Protein 4QN9 (pdb70)

Secondary structure (DSSP, 8-state):
--------SSSS----STT----------HHHHHHHS-BPPPHHHH--S--S-SSS--EEEE-STT-EEEEETTEEEEES---SSB-SS-SSSSPBPSS--SS-TTS---BEEEE----STTTS-HHHHHHHHHHS-TTSEEEEETT-HHHHHHTT--SEEEE-TT-EEEETTEEEEEEEEE--S----SSSS-TTSS---EEEEE-SS-EEEE--S----TTHHHHHHHS--BSEEEEE--S--SHHHHTTT---HHHHHHHHHHTTBS-EEEESSSSS--SSS-TTHHHHHHHHHHHHHT--TTTEE-PPBT-EEE---/--------SSSS----STT----------HHHHHHHS-BPPPHHHH--S--S-SSS--EEEE-STT-EEEEETTEEEEES---SSB-SS-SSSSPBPSS--SS-TTS---BEEEE----STTTS-HHHHHHHHHHS-TTSEEEEETT-HHHHHHTT--SEEEE-TT-EEEETTEEEEEEEEE--B----SSSS-TTSS---EEEEE-SS-EEEE--S-B--TTHHHHHHHS--BSEEEEE--S--SHHHHTTT---HHHHHHHHHHTTBS-EEEESSSSS--SSS-TTHHHHHHHHHHHHTT--TTTEE-PPBT-EEE----

Sequence (643 aa):
SKKGKDGRFVNPWPTWKNPSIPNSSVPSSKEELDKELPVLKPYFITNPEEAGVREAGLRVTWLGHATVMVEMDELIFLTDPIFSSRASPSQYMGPKRFRRSPCTISEELLPPPPIIDDAAVLISHNHYDHLDYNSVIALNERFGNELRWFVPLGLLDWMQKCGCENVIELDWWEENCVPGHDKVTFVFTPSQHWCKRTLMDDNKVLWGSWSVLGPWNRFFFAGDTGYCPAFEEIGKRFGPFDLAAIPIGAYEPRWFMKYQHVDPEEAVRIHTDVQTKKSMAIHWGTFALANEHYLEPPVKLNEALERYGLNAEDFFVLKHGESRYLNNSKKGKDGRFVNPWPTWKNPSIPNSSVPSSKEELDKELPVLKPYFITNPEEAGVREAGLRVTWLGHATVMVEMDELIFLTDPIFSSRASPSQYMGPKRFRRSPCTISEELLPPPPIIDDAAVLISHNHYDHLDYNSVIALNERFGNELRWFVPLGLLDWMQKCGCENVIELDWWEENCVPGHDKVTFVFTPSQHWCKRTLMDDNKVLWGSWSVLGPWNRFFFAGDTGYCPAFEEIGKRFGPFDLAAIPIGAYEPRWFMKYQHVDPEEAVRIHTDVQTKKSMAIHWGTFALANEHYLEPPVKLNEALERYGLNAEDFFVLKHGESRYLNND

Radius of gyration: 27.71 Å; Cα contacts (8 Å, |Δi|>4): 1624; chains: 2; bounding box: 74×64×74 Å

Structure (mmCIF, N/CA/C/O backbone):
data_4QN9
#
_entry.id   4QN9
#
_cell.length_a   95.099
_cell.length_b   95.099
_cell.length_c   444.170
_cell.angle_alpha   90.00
_cell.angle_beta   90.00
_cell.angle_gamma   120.00
#
_symmetry.space_group_name_H-M   'P 65 2 2'
#
loop_
_entity.id
_entity.type
_entity.pdbx_description
1 polymer 'N-acyl-phosphatidylethanolamine-hydrolyzing phospholipase D'
2 non-polymer 'ZINC ION'
3 non-polymer 1,2-Distearoyl-sn-glycerophosphoethanolamine
4 non-polymer '(3ALPHA,5BETA,12ALPHA)-3,12-DIHYDROXYCHOLAN-24-OIC ACID'
5 non-polymer 'SULFATE ION'
6 water water
#
loop_
_atom_site.group_PDB
_atom_site.id
_atom_site.type_symbol
_atom_site.label_atom_id
_atom_site.label_alt_id
_atom_site.label_comp_id
_atom_site.label_asym_id
_atom_site.label_entity_id
_atom_site.label_seq_id
_atom_site.pdbx_PDB_ins_code
_atom_site.Cartn_x
_atom_site.Cartn_y
_atom_site.Cartn_z
_atom_site.occupancy
_atom_site.B_iso_or_equiv
_atom_site.auth_seq_id
_atom_site.auth_comp_id
_atom_site.auth_asym_id
_atom_site.auth_atom_id
_atom_site.pdbx_PDB_model_num
ATOM 1 N N . SER A 1 57 ? 35.267 38.980 215.294 1.00 146.94 57 SER A N 1
ATOM 2 C CA . SER A 1 57 ? 34.724 37.624 215.641 1.00 145.17 57 SER A CA 1
ATOM 3 C C . SER A 1 57 ? 34.254 36.822 214.401 1.00 140.67 57 SER A C 1
ATOM 4 O O . SER A 1 57 ? 33.576 37.346 213.511 1.00 136.94 57 SER A O 1
ATOM 7 N N . LYS A 1 58 ? 34.605 35.541 214.368 1.00 137.30 58 LYS A N 1
ATOM 8 C CA . LYS A 1 58 ? 34.385 34.711 213.197 1.00 133.07 58 LYS A CA 1
ATOM 9 C C . LYS A 1 58 ? 32.931 34.226 213.160 1.00 127.85 58 LYS A C 1
ATOM 10 O O . LYS A 1 58 ? 32.144 34.552 214.057 1.00 125.21 58 LYS A O 1
ATOM 16 N N . LYS A 1 59 ? 32.572 33.481 212.110 1.00 122.90 59 LYS A N 1
ATOM 17 C CA . LYS A 1 59 ? 31.214 32.955 211.948 1.00 118.24 59 LYS A CA 1
ATOM 18 C C . LYS A 1 59 ? 31.218 31.516 211.456 1.00 114.90 59 LYS A C 1
ATOM 19 O O . LYS A 1 59 ? 32.201 31.062 210.879 1.00 116.63 59 LYS A O 1
ATOM 25 N N . GLY A 1 60 ? 30.122 30.798 211.702 1.00 110.27 60 GLY A N 1
ATOM 26 C CA . GLY A 1 60 ? 29.870 29.544 211.022 1.00 110.03 60 GLY A CA 1
ATOM 27 C C . GLY A 1 60 ? 30.059 29.855 209.541 1.00 114.00 60 GLY A C 1
ATOM 28 O O . GLY A 1 60 ? 29.295 30.620 208.942 1.00 107.14 60 GLY A O 1
ATOM 29 N N . LYS A 1 61 ? 31.133 29.318 208.975 1.00 119.98 61 LYS A N 1
ATOM 30 C CA . LYS A 1 61 ? 31.472 29.523 207.583 1.00 123.17 61 LYS A CA 1
ATOM 31 C C . LYS A 1 61 ? 31.579 28.131 206.984 1.00 131.36 61 LYS A C 1
ATOM 32 O O . LYS A 1 61 ? 32.618 27.483 207.149 1.00 138.93 61 LYS A O 1
ATOM 38 N N . ASP A 1 62 ? 30.528 27.677 206.294 1.00 129.11 62 ASP A N 1
ATOM 39 C CA . ASP A 1 62 ? 30.357 26.241 206.028 1.00 135.84 62 ASP A CA 1
ATOM 40 C C . ASP A 1 62 ? 30.276 25.880 204.554 1.00 130.20 62 ASP A C 1
ATOM 41 O O . ASP A 1 62 ? 29.744 26.663 203.745 1.00 120.00 62 ASP A O 1
ATOM 46 N N . GLY A 1 63 ? 30.737 24.672 204.197 1.00 131.22 63 GLY A N 1
ATOM 47 C CA . GLY A 1 63 ? 31.032 23.532 205.112 1.00 125.41 63 GLY A CA 1
ATOM 48 C C . GLY A 1 63 ? 30.518 22.230 204.466 1.00 126.28 63 GLY A C 1
ATOM 49 O O . GLY A 1 63 ? 29.350 22.167 204.074 1.00 120.70 63 GLY A O 1
ATOM 50 N N . ARG A 1 64 ? 31.359 21.198 204.339 1.00 125.43 64 ARG A N 1
ATOM 51 C CA . ARG A 1 64 ? 31.001 19.949 203.609 1.00 124.01 64 ARG A CA 1
ATOM 52 C C . ARG A 1 64 ? 31.469 18.642 204.280 1.00 130.66 64 ARG A C 1
ATOM 53 O O . ARG A 1 64 ? 32.430 18.666 205.045 1.00 139.62 64 ARG A O 1
ATOM 61 N N . PHE A 1 65 ? 30.829 17.505 203.964 1.00 131.85 65 PHE A N 1
ATOM 62 C CA . PHE A 1 65 ? 31.258 16.164 204.484 1.00 140.78 65 PHE A CA 1
ATOM 63 C C . PHE A 1 65 ? 32.370 15.497 203.644 1.00 138.12 65 PHE A C 1
ATOM 64 O O . PHE A 1 65 ? 33.168 14.701 204.139 1.00 138.74 65 PHE A O 1
ATOM 72 N N . VAL A 1 66 ? 32.427 15.898 202.387 1.00 132.99 66 VAL A N 1
ATOM 73 C CA . VAL A 1 66 ? 33.050 15.190 201.274 1.00 134.41 66 VAL A CA 1
ATOM 74 C C . VAL A 1 66 ? 31.853 14.788 200.428 1.00 126.75 66 VAL A C 1
ATOM 75 O O . VAL A 1 66 ? 31.502 13.621 200.371 1.00 125.41 66 VAL A O 1
ATOM 79 N N . ASN A 1 67 ? 31.219 15.774 199.807 1.00 119.19 67 ASN A N 1
ATOM 80 C CA . ASN A 1 67 ? 30.021 15.578 199.008 1.00 117.86 67 ASN A CA 1
ATOM 81 C C . ASN A 1 67 ? 29.011 16.712 199.393 1.00 114.11 67 ASN A C 1
ATOM 82 O O . ASN A 1 67 ? 29.384 17.886 199.308 1.00 110.26 67 ASN A O 1
ATOM 87 N N . PRO A 1 68 ? 27.745 16.390 199.763 1.00 111.45 68 PRO A N 1
ATOM 88 C CA . PRO A 1 68 ? 26.890 17.361 200.409 1.00 107.30 68 PRO A CA 1
ATOM 89 C C . PRO A 1 68 ? 27.438 18.278 201.495 1.00 107.74 68 PRO A C 1
ATOM 90 O O . PRO A 1 68 ? 28.457 17.995 202.124 1.00 110.81 68 PRO A O 1
ATOM 94 N N . TRP A 1 69 ? 26.690 19.355 201.715 1.00 101.63 69 TRP A N 1
ATOM 95 C CA . TRP A 1 69 ? 26.944 20.293 202.788 1.00 101.69 69 TRP A CA 1
ATOM 96 C C . TRP A 1 69 ? 26.236 19.727 204.000 1.00 96.84 69 TRP A C 1
ATOM 97 O O . TRP A 1 69 ? 25.222 19.065 203.832 1.00 90.21 69 TRP A O 1
ATOM 108 N N . PRO A 1 70 ? 26.781 19.946 205.219 1.00 99.57 70 PRO A N 1
ATOM 109 C CA . PRO A 1 70 ? 25.976 19.794 206.407 1.00 96.01 70 PRO A CA 1
ATOM 110 C C . PRO A 1 70 ? 25.904 21.130 207.137 1.00 93.43 70 PRO A C 1
ATOM 111 O O . PRO A 1 70 ? 26.570 22.107 206.771 1.00 95.20 70 PRO A O 1
ATOM 115 N N . THR A 1 71 ? 25.089 21.157 208.167 1.00 90.16 71 THR A N 1
ATOM 116 C CA . THR A 1 71 ? 24.871 22.357 208.932 1.00 90.57 71 THR A CA 1
ATOM 117 C C . THR A 1 71 ? 26.133 22.737 209.853 1.00 99.28 71 THR A C 1
ATOM 118 O O . THR A 1 71 ? 26.575 23.901 209.912 1.00 99.14 71 THR A O 1
ATOM 122 N N . TRP A 1 72 ? 26.728 21.771 210.541 1.00 103.86 72 TRP A N 1
ATOM 123 C CA . TRP A 1 72 ? 27.914 22.015 211.434 1.00 116.74 72 TRP A CA 1
ATOM 124 C C . TRP A 1 72 ? 27.678 22.720 212.771 1.00 111.11 72 TRP A C 1
ATOM 125 O O . TRP A 1 72 ? 28.359 22.418 213.739 1.00 114.32 72 TRP A O 1
ATOM 136 N N . LYS A 1 73 ? 26.748 23.655 212.846 1.00 109.16 73 LYS A N 1
ATOM 137 C CA . LYS A 1 73 ? 26.292 24.112 214.157 1.00 105.48 73 LYS A CA 1
ATOM 138 C C . LYS A 1 73 ? 25.741 22.861 214.901 1.00 105.79 73 LYS A C 1
ATOM 139 O O . LYS A 1 73 ? 25.095 21.991 214.308 1.00 103.06 73 LYS A O 1
ATOM 145 N N . ASN A 1 74 ? 26.016 22.762 216.193 1.00 109.35 74 ASN A N 1
ATOM 146 C CA . ASN A 1 74 ? 25.576 21.596 216.989 1.00 111.48 74 ASN A CA 1
ATOM 147 C C . ASN A 1 74 ? 24.087 21.522 217.409 1.00 111.25 74 ASN A C 1
ATOM 148 O O . ASN A 1 74 ? 23.686 20.510 217.990 1.00 112.51 74 ASN A O 1
ATOM 153 N N . PRO A 1 75 ? 23.265 22.573 217.143 1.00 111.53 75 PRO A N 1
ATOM 154 C CA . PRO A 1 75 ? 21.827 22.299 217.317 1.00 107.92 75 PRO A CA 1
ATOM 155 C C . PRO A 1 75 ? 21.212 21.377 216.269 1.00 104.78 75 PRO A C 1
ATOM 156 O O . PRO A 1 75 ? 20.002 21.165 216.331 1.00 96.42 75 PRO A O 1
ATOM 160 N N . SER A 1 76 ? 22.024 20.847 215.336 1.00 105.87 76 SER A N 1
ATOM 161 C CA . SER A 1 76 ? 21.554 19.907 214.306 1.00 105.47 76 SER A CA 1
ATOM 162 C C . SER A 1 76 ? 21.899 18.482 214.679 1.00 107.98 76 SER A C 1
ATOM 163 O O . SER A 1 76 ? 23.026 18.196 215.038 1.00 109.10 76 SER A O 1
ATOM 166 N N . ILE A 1 77 ? 20.907 17.603 214.581 1.00 112.06 77 ILE A N 1
ATOM 167 C CA . ILE A 1 77 ? 21.096 16.154 214.605 1.00 121.24 77 ILE A CA 1
ATOM 168 C C . ILE A 1 77 ? 20.359 15.665 213.320 1.00 125.87 77 ILE A C 1
ATOM 169 O O . ILE A 1 77 ? 19.478 16.386 212.822 1.00 112.63 77 ILE A O 1
ATOM 174 N N . PRO A 1 78 ? 20.737 14.486 212.735 1.00 129.86 78 PRO A N 1
ATOM 175 C CA . PRO A 1 78 ? 20.010 14.065 211.497 1.00 127.57 78 PRO A CA 1
ATOM 176 C C . PRO A 1 78 ? 18.713 13.238 211.707 1.00 126.79 78 PRO A C 1
ATOM 177 O O . PRO A 1 78 ? 18.305 12.516 210.797 1.00 126.17 78 PRO A O 1
ATOM 181 N N . ASN A 1 79 ? 18.069 13.377 212.876 1.00 127.05 79 ASN A N 1
ATOM 182 C CA . ASN A 1 79 ? 16.871 12.602 213.261 1.00 127.04 79 ASN A CA 1
ATOM 183 C C . ASN A 1 79 ? 15.716 12.871 212.315 1.00 123.66 79 ASN A C 1
ATOM 184 O O . ASN A 1 79 ? 15.454 12.071 211.424 1.00 123.47 79 ASN A O 1
ATOM 189 N N . SER A 1 91 ? -3.501 17.041 211.050 1.00 113.40 91 SER A N 1
ATOM 190 C CA . SER A 1 91 ? -4.107 17.711 212.205 1.00 115.06 91 SER A CA 1
ATOM 191 C C . SER A 1 91 ? -4.165 19.256 212.064 1.00 113.40 91 SER A C 1
ATOM 192 O O . SER A 1 91 ? -4.569 19.953 213.013 1.00 112.04 91 SER A O 1
ATOM 195 N N . SER A 1 92 ? -3.759 19.762 210.885 1.00 109.78 92 SER A N 1
ATOM 196 C CA . SER A 1 92 ? -3.818 21.196 210.526 1.00 107.05 92 SER A CA 1
ATOM 197 C C . SER A 1 92 ? -5.235 21.683 210.180 1.00 110.28 92 SER A C 1
ATOM 198 O O . SER A 1 92 ? -5.576 22.844 210.405 1.00 105.61 92 SER A O 1
ATOM 201 N N . VAL A 1 93 ? -6.016 20.784 209.584 1.00 111.08 93 VAL A N 1
ATOM 202 C CA . VAL A 1 93 ? -7.479 20.888 209.426 1.00 112.89 93 VAL A CA 1
ATOM 203 C C . VAL A 1 93 ? -8.099 22.253 209.009 1.00 111.10 93 VAL A C 1
ATOM 204 O O . VAL A 1 93 ? -8.665 22.949 209.857 1.00 103.47 93 VAL A O 1
ATOM 208 N N . PRO A 1 94 ? -8.005 22.625 207.694 1.00 107.62 94 PRO A N 1
ATOM 209 C CA . PRO A 1 94 ? -8.857 23.680 207.124 1.00 104.19 94 PRO A CA 1
ATOM 210 C C . PRO A 1 94 ? -10.076 23.076 206.436 1.00 111.73 94 PRO A C 1
ATOM 211 O O . PRO A 1 94 ? -10.035 21.897 206.083 1.00 112.79 94 PRO A O 1
ATOM 215 N N . SER A 1 95 ? -11.143 23.852 206.250 1.00 114.33 95 SER A N 1
ATOM 216 C CA . SER A 1 95 ? -12.168 23.530 205.225 1.00 115.49 95 SER A CA 1
ATOM 217 C C . SER A 1 95 ? -13.280 24.576 205.161 1.00 117.57 95 SER A C 1
ATOM 218 O O . SER A 1 95 ? -13.355 25.447 206.034 1.00 118.45 95 SER A O 1
ATOM 221 N N . SER A 1 96 ? -14.148 24.466 204.143 1.00 117.83 96 SER A N 1
ATOM 222 C CA . SER A 1 96 ? -15.241 25.444 203.878 1.00 110.03 96 SER A CA 1
ATOM 223 C C . SER A 1 96 ? -14.737 26.804 203.366 1.00 101.99 96 SER A C 1
ATOM 224 O O . SER A 1 96 ? -13.987 27.509 204.040 1.00 86.98 96 SER A O 1
ATOM 227 N N . LYS A 1 97 ? -15.176 27.181 202.176 1.00 102.54 97 LYS A N 1
ATOM 228 C CA . LYS A 1 97 ? -14.728 28.434 201.569 1.00 103.00 97 LYS A CA 1
ATOM 229 C C . LYS A 1 97 ? -15.080 29.671 202.423 1.00 101.39 97 LYS A C 1
ATOM 230 O O . LYS A 1 97 ? -14.359 30.676 202.418 1.00 92.86 97 LYS A O 1
ATOM 236 N N . GLU A 1 98 ? -16.198 29.594 203.139 1.00 103.63 98 GLU A N 1
ATOM 237 C CA . GLU A 1 98 ? -16.659 30.708 203.958 1.00 105.32 98 GLU A CA 1
ATOM 238 C C . GLU A 1 98 ? -15.737 30.957 205.163 1.00 101.68 98 GLU A C 1
ATOM 239 O O . GLU A 1 98 ? -15.322 32.094 205.420 1.00 94.14 98 GLU A O 1
ATOM 245 N N . GLU A 1 99 ? -15.429 29.899 205.909 1.00 98.08 99 GLU A N 1
ATOM 246 C CA . GLU A 1 99 ? -14.574 30.046 207.069 1.00 98.64 99 GLU A CA 1
ATOM 247 C C . GLU A 1 99 ? -13.184 30.544 206.676 1.00 93.59 99 GLU A C 1
ATOM 248 O O . GLU A 1 99 ? -12.618 31.424 207.331 1.00 95.54 99 GLU A O 1
ATOM 254 N N . LEU A 1 100 ? -12.627 29.966 205.622 1.00 85.44 100 LEU A N 1
ATOM 255 C CA . LEU A 1 100 ? -11.312 30.352 205.169 1.00 82.29 100 LEU A CA 1
ATOM 256 C C . LEU A 1 100 ? -11.242 31.841 204.831 1.00 80.56 100 LEU A C 1
ATOM 257 O O . LEU A 1 100 ? -10.327 32.558 205.250 1.00 75.36 100 LEU A O 1
ATOM 262 N N . ASP A 1 101 ? -12.229 32.304 204.080 1.00 82.44 101 ASP A N 1
ATOM 263 C CA . ASP A 1 101 ? -12.301 33.712 203.734 1.00 86.29 101 ASP A CA 1
ATOM 264 C C . ASP A 1 101 ? -12.448 34.557 204.983 1.00 83.77 101 ASP A C 1
ATOM 265 O O . ASP A 1 101 ? -11.852 35.612 205.074 1.00 82.62 101 ASP A O 1
ATOM 270 N N . LYS A 1 102 ? -13.192 34.057 205.956 1.00 87.41 102 LYS A N 1
ATOM 271 C CA . LYS A 1 102 ? -13.321 34.741 207.243 1.00 93.39 102 LYS A CA 1
ATOM 272 C C . LYS A 1 102 ? -11.992 34.887 207.965 1.00 88.70 102 LYS A C 1
ATOM 273 O O . LYS A 1 102 ? -11.690 35.959 208.435 1.00 90.39 102 LYS A O 1
ATOM 279 N N . GLU A 1 103 ? -11.200 33.820 208.027 1.00 85.44 103 GLU A N 1
ATOM 280 C CA . GLU A 1 103 ? -9.979 33.775 208.850 1.00 83.23 103 GLU A CA 1
ATOM 281 C C . GLU A 1 103 ? -8.724 34.224 208.105 1.00 81.37 103 GLU A C 1
ATOM 282 O O . GLU A 1 103 ? -7.816 34.811 208.700 1.00 77.45 103 GLU A O 1
ATOM 288 N N . LEU A 1 104 ? -8.668 33.903 206.810 1.00 80.90 104 LEU A N 1
ATOM 289 C CA . LEU A 1 104 ? -7.503 34.152 205.974 1.00 76.86 104 LEU A CA 1
ATOM 290 C C . LEU A 1 104 ? -7.927 34.777 204.651 1.00 77.65 104 LEU A C 1
ATOM 291 O O . LEU A 1 104 ? -7.748 34.208 203.582 1.00 71.00 104 LEU A O 1
ATOM 296 N N . PRO A 1 105 ? -8.507 35.970 204.710 1.00 81.29 105 PRO A N 1
ATOM 297 C CA . PRO A 1 105 ? -8.967 36.572 203.472 1.00 75.63 105 PRO A CA 1
ATOM 298 C C . PRO A 1 105 ? -7.802 36.870 202.561 1.00 72.79 105 PRO A C 1
ATOM 299 O O . PRO A 1 105 ? -6.690 37.054 203.024 1.00 71.68 105 PRO A O 1
ATOM 303 N N . VAL A 1 106 ? -8.072 36.900 201.262 1.00 76.39 106 VAL A N 1
ATOM 304 C CA . VAL A 1 106 ? -7.049 37.197 200.273 1.00 75.90 106 VAL A CA 1
ATOM 305 C C . VAL A 1 106 ? -7.328 38.585 199.673 1.00 79.62 106 VAL A C 1
ATOM 306 O O . VAL A 1 106 ? -8.321 38.794 198.973 1.00 79.62 106 VAL A O 1
ATOM 310 N N . LEU A 1 107 ? -6.424 39.519 199.960 1.00 81.23 107 LEU A N 1
ATOM 311 C CA . LEU A 1 107 ? -6.522 40.896 199.498 1.00 81.49 107 LEU A CA 1
ATOM 312 C C . LEU A 1 107 ? -5.847 41.093 198.146 1.00 82.22 107 LEU A C 1
ATOM 313 O O . LEU A 1 107 ? -4.822 40.456 197.858 1.00 79.83 107 LEU A O 1
ATOM 318 N N . LYS A 1 108 ? -6.424 41.988 197.334 1.00 80.70 108 LYS A N 1
ATOM 319 C CA . LYS A 1 108 ? -5.802 42.387 196.101 1.00 81.40 108 LYS A CA 1
ATOM 320 C C . LYS A 1 108 ? -4.680 43.315 196.469 1.00 78.90 108 LYS A C 1
ATOM 321 O O . LYS A 1 108 ? -4.913 44.350 197.070 1.00 78.44 108 LYS A O 1
ATOM 327 N N . PRO A 1 109 ? -3.459 42.974 196.078 1.00 74.92 109 PRO A N 1
ATOM 328 C CA . PRO A 1 109 ? -2.386 43.913 196.340 1.00 76.81 109 PRO A CA 1
ATOM 329 C C . PRO A 1 109 ? -2.604 45.297 195.722 1.00 82.60 109 PRO A C 1
ATOM 330 O O . PRO A 1 109 ? -3.268 45.435 194.693 1.00 86.76 109 PRO A O 1
ATOM 334 N N . TYR A 1 110 ? -2.026 46.312 196.368 1.00 86.41 110 TYR A N 1
ATOM 335 C CA . TYR A 1 110 ? -2.159 47.703 195.930 1.00 90.73 110 TYR A CA 1
ATOM 336 C C . TYR A 1 110 ? -1.790 47.846 194.449 1.00 93.97 110 TYR A C 1
ATOM 337 O O . TYR A 1 110 ? -2.481 48.527 193.702 1.00 97.51 110 TYR A O 1
ATOM 346 N N . PHE A 1 111 ? -0.728 47.162 194.020 1.00 95.48 111 PHE A N 1
ATOM 347 C CA . PHE A 1 111 ? -0.213 47.348 192.656 1.00 97.51 111 PHE A CA 1
ATOM 348 C C . PHE A 1 111 ? -1.144 46.861 191.552 1.00 98.80 111 PHE A C 1
ATOM 349 O O . PHE A 1 111 ? -0.811 47.004 190.380 1.00 100.65 111 PHE A O 1
ATOM 357 N N . ILE A 1 112 ? -2.282 46.267 191.902 1.00 98.56 112 ILE A N 1
ATOM 358 C CA . ILE A 1 112 ? -3.258 45.888 190.888 1.00 101.10 112 ILE A CA 1
ATOM 359 C C . ILE A 1 112 ? -4.039 47.131 190.412 1.00 111.07 112 ILE A C 1
ATOM 360 O O . ILE A 1 112 ? -3.973 47.507 189.239 1.00 110.01 112 ILE A O 1
ATOM 365 N N . THR A 1 113 ? -4.738 47.804 191.314 1.00 116.48 113 THR A N 1
ATOM 366 C CA . THR A 1 113 ? -5.466 49.018 190.925 1.00 120.39 113 THR A CA 1
ATOM 367 C C . THR A 1 113 ? -4.583 50.285 190.955 1.00 125.18 113 THR A C 1
ATOM 368 O O . THR A 1 113 ? -4.952 51.301 190.378 1.00 125.45 113 THR A O 1
ATOM 372 N N . ASN A 1 114 ? -3.433 50.235 191.632 1.00 125.51 114 ASN A N 1
ATOM 373 C CA . ASN A 1 114 ? -2.479 51.356 191.646 1.00 126.26 114 ASN A CA 1
ATOM 374 C C . ASN A 1 114 ? -1.085 50.915 191.239 1.00 119.44 114 ASN A C 1
ATOM 375 O O . ASN A 1 114 ? -0.122 51.116 191.983 1.00 115.91 114 ASN A O 1
ATOM 380 N N . PRO A 1 115 ? -0.951 50.336 190.042 1.00 115.21 115 PRO A N 1
ATOM 381 C CA . PRO A 1 115 ? 0.406 49.937 189.653 1.00 113.02 115 PRO A CA 1
ATOM 382 C C . PRO A 1 115 ? 1.417 51.076 189.737 1.00 119.88 115 PRO A C 1
ATOM 383 O O . PRO A 1 115 ? 2.616 50.813 189.879 1.00 114.42 115 PRO A O 1
ATOM 387 N N . GLU A 1 116 ? 0.946 52.323 189.643 1.00 128.20 116 GLU A N 1
ATOM 388 C CA . GLU A 1 116 ? 1.850 53.454 189.712 1.00 133.90 116 GLU A CA 1
ATOM 389 C C . GLU A 1 116 ? 2.463 53.548 191.115 1.00 133.34 116 GLU A C 1
ATOM 390 O O . GLU A 1 116 ? 1.935 53.041 192.125 1.00 127.75 116 GLU A O 1
ATOM 396 N N . GLU A 1 117 ? 3.576 54.256 191.141 1.00 137.98 117 GLU A N 1
ATOM 397 C CA . GLU A 1 117 ? 4.784 53.761 191.781 1.00 137.28 117 GLU A CA 1
ATOM 398 C C . GLU A 1 117 ? 4.665 52.797 192.980 1.00 128.09 117 GLU A C 1
ATOM 399 O O . GLU A 1 117 ? 3.728 52.791 193.791 1.00 118.96 117 GLU A O 1
ATOM 405 N N . ALA A 1 118 ? 5.644 51.926 192.999 1.00 122.03 118 ALA A N 1
ATOM 406 C CA . ALA A 1 118 ? 6.320 51.719 194.211 1.00 128.53 118 ALA A CA 1
ATOM 407 C C . ALA A 1 118 ? 7.792 51.516 193.937 1.00 133.77 118 ALA A C 1
ATOM 408 O O . ALA A 1 118 ? 8.315 52.056 192.979 1.00 140.07 118 ALA A O 1
ATOM 410 N N . GLY A 1 119 ? 8.395 50.613 194.681 1.00 138.99 119 GLY A N 1
ATOM 411 C CA . GLY A 1 119 ? 9.355 50.956 195.712 1.00 139.67 119 GLY A CA 1
ATOM 412 C C . GLY A 1 119 ? 9.843 52.355 195.918 1.00 139.70 119 GLY A C 1
ATOM 413 O O . GLY A 1 119 ? 9.234 53.318 195.459 1.00 135.13 119 GLY A O 1
ATOM 414 N N . VAL A 1 120 ? 10.922 52.430 196.697 1.00 143.68 120 VAL A N 1
ATOM 415 C CA . VAL A 1 120 ? 11.652 53.656 196.931 1.00 149.02 120 VAL A CA 1
ATOM 416 C C . VAL A 1 120 ? 10.835 54.469 197.919 1.00 150.13 120 VAL A C 1
ATOM 417 O O . VAL A 1 120 ? 9.873 53.961 198.511 1.00 145.81 120 VAL A O 1
ATOM 421 N N . ARG A 1 121 ? 11.305 55.692 198.152 1.00 154.54 121 ARG A N 1
ATOM 422 C CA . ARG A 1 121 ? 10.493 56.849 198.533 1.00 157.65 121 ARG A CA 1
ATOM 423 C C . ARG A 1 121 ? 10.672 57.360 199.952 1.00 158.59 121 ARG A C 1
ATOM 424 O O . ARG A 1 121 ? 9.806 57.159 200.809 1.00 154.56 121 ARG A O 1
ATOM 432 N N . GLU A 1 122 ? 11.806 58.018 200.204 1.00 161.84 122 GLU A N 1
ATOM 433 C CA . GLU A 1 122 ? 13.015 57.917 199.357 1.00 163.33 122 GLU A CA 1
ATOM 434 C C . GLU A 1 122 ? 13.912 56.907 200.068 1.00 160.15 122 GLU A C 1
ATOM 435 O O . GLU A 1 122 ? 14.841 56.341 199.485 1.00 159.74 122 GLU A O 1
ATOM 441 N N . ALA A 1 123 ? 13.552 56.650 201.324 1.00 155.45 123 ALA A N 1
ATOM 442 C CA . ALA A 1 123 ? 14.349 55.914 202.269 1.00 145.55 123 ALA A CA 1
ATOM 443 C C . ALA A 1 123 ? 13.516 54.719 202.731 1.00 136.51 123 ALA A C 1
ATOM 444 O O . ALA A 1 123 ? 13.158 54.641 203.911 1.00 132.91 123 ALA A O 1
ATOM 446 N N . GLY A 1 124 ? 13.217 53.805 201.790 1.00 131.59 124 GLY A N 1
ATOM 447 C CA . GLY A 1 124 ? 12.390 52.575 202.012 1.00 121.76 124 GLY A CA 1
ATOM 448 C C . GLY A 1 124 ? 11.229 52.757 202.984 1.00 119.96 124 GLY A C 1
ATOM 449 O O . GLY A 1 124 ? 10.975 53.872 203.430 1.00 128.78 124 GLY A O 1
ATOM 450 N N . LEU A 1 125 ? 10.507 51.706 203.361 1.00 114.48 125 LEU A N 1
ATOM 451 C CA . LEU A 1 125 ? 10.680 50.328 202.924 1.00 109.51 125 LEU A CA 1
ATOM 452 C C . LEU A 1 125 ? 9.287 49.715 202.918 1.00 101.69 125 LEU A C 1
ATOM 453 O O . LEU A 1 125 ? 8.547 49.829 203.902 1.00 95.69 125 LEU A O 1
ATOM 458 N N . ARG A 1 126 ? 8.924 49.063 201.820 1.00 96.71 126 ARG A N 1
ATOM 459 C CA . ARG A 1 126 ? 7.600 48.476 201.728 1.00 92.31 126 ARG A CA 1
ATOM 460 C C . ARG A 1 126 ? 7.623 46.989 201.436 1.00 89.58 126 ARG A C 1
ATOM 461 O O . ARG A 1 126 ? 8.324 46.507 200.536 1.00 92.00 126 ARG A O 1
ATOM 469 N N . VAL A 1 127 ? 6.798 46.262 202.175 1.00 86.82 127 VAL A N 1
ATOM 470 C CA . VAL A 1 127 ? 6.657 44.857 201.930 1.00 81.93 127 VAL A CA 1
ATOM 471 C C . VAL A 1 127 ? 5.232 44.447 201.617 1.00 78.71 127 VAL A C 1
ATOM 472 O O . VAL A 1 127 ? 4.273 45.015 202.141 1.00 80.02 127 VAL A O 1
ATOM 476 N N . THR A 1 128 ? 5.116 43.407 200.801 1.00 73.07 128 THR A N 1
ATOM 477 C CA . THR A 1 128 ? 3.829 42.829 200.457 1.00 70.19 128 THR A CA 1
ATOM 478 C C . THR A 1 128 ? 3.940 41.311 200.658 1.00 66.55 128 THR A C 1
ATOM 479 O O . THR A 1 128 ? 4.848 40.681 200.100 1.00 64.00 128 THR A O 1
ATOM 483 N N . TRP A 1 129 ? 3.060 40.735 201.482 1.00 64.70 129 TRP A N 1
ATOM 484 C CA . TRP A 1 129 ? 3.045 39.273 201.666 1.00 65.01 129 TRP A CA 1
ATOM 485 C C . TRP A 1 129 ? 2.248 38.613 200.582 1.00 65.74 129 TRP A C 1
ATOM 486 O O . TRP A 1 129 ? 1.046 38.823 200.496 1.00 68.78 129 TRP A O 1
ATOM 497 N N . LEU A 1 130 ? 2.917 37.807 199.764 1.00 66.47 130 LEU A N 1
ATOM 498 C CA . LEU A 1 130 ? 2.241 37.103 198.688 1.00 66.17 130 LEU A CA 1
ATOM 499 C C . LEU A 1 130 ? 1.977 35.649 199.057 1.00 61.82 130 LEU A C 1
ATOM 500 O O . LEU A 1 130 ? 1.586 34.844 198.249 1.00 62.08 130 LEU A O 1
ATOM 505 N N . GLY A 1 131 ? 2.081 35.322 200.313 1.00 63.41 131 GLY A N 1
ATOM 506 C CA . GLY A 1 131 ? 1.757 33.964 200.696 1.00 64.65 131 GLY A CA 1
ATOM 507 C C . GLY A 1 131 ? 3.015 33.183 200.941 1.00 60.01 131 GLY A C 1
ATOM 508 O O . GLY A 1 131 ? 4.094 33.492 200.408 1.00 59.20 131 GLY A O 1
ATOM 509 N N . HIS A 1 132 ? 2.863 32.214 201.823 1.00 55.23 132 HIS A N 1
ATOM 510 C CA . HIS A 1 132 ? 3.928 31.360 202.233 1.00 54.05 132 HIS A CA 1
ATOM 511 C C . HIS A 1 132 ? 5.208 32.119 202.525 1.00 54.40 132 HIS A C 1
ATOM 512 O O . HIS A 1 132 ? 5.192 32.955 203.405 1.00 57.15 132 HIS A O 1
ATOM 519 N N . ALA A 1 133 ? 6.307 31.829 201.822 1.00 53.25 133 ALA A N 1
ATOM 520 C CA . ALA A 1 133 ? 7.572 32.540 202.026 1.00 51.87 133 ALA A CA 1
ATOM 521 C C . ALA A 1 133 ? 7.869 33.491 200.868 1.00 55.93 133 ALA A C 1
ATOM 522 O O . ALA A 1 133 ? 9.032 33.901 200.673 1.00 54.25 133 ALA A O 1
ATOM 524 N N . THR A 1 134 ? 6.827 33.823 200.092 1.00 57.64 134 THR A N 1
ATOM 525 C CA . THR A 1 134 ? 6.973 34.754 198.983 1.00 59.85 134 THR A CA 1
ATOM 526 C C . THR A 1 134 ? 6.669 36.146 199.500 1.00 62.33 134 THR A C 1
ATOM 527 O O . THR A 1 134 ? 5.511 36.474 199.794 1.00 65.58 134 THR A O 1
ATOM 531 N N . VAL A 1 135 ? 7.682 36.985 199.607 1.00 63.61 135 VAL A N 1
ATOM 532 C CA . VAL A 1 135 ? 7.381 38.378 199.873 1.00 67.71 135 VAL A CA 1
ATOM 533 C C . VAL A 1 135 ? 7.980 39.290 198.812 1.00 68.20 135 VAL A C 1
ATOM 534 O O . VAL A 1 135 ? 9.047 39.009 198.253 1.00 71.83 135 VAL A O 1
ATOM 538 N N . MET A 1 136 ? 7.273 40.377 198.526 1.00 70.87 136 MET A N 1
ATOM 539 C CA . MET A 1 136 ? 7.790 41.415 197.620 1.00 75.14 136 MET A CA 1
ATOM 540 C C . MET A 1 136 ? 8.274 42.606 198.461 1.00 77.37 136 MET A C 1
ATOM 541 O O . MET A 1 136 ? 7.568 43.066 199.365 1.00 80.43 136 MET A O 1
ATOM 546 N N . VAL A 1 137 ? 9.488 43.075 198.182 1.00 76.52 137 VAL A N 1
ATOM 547 C CA . VAL A 1 137 ? 10.122 44.058 199.033 1.00 76.66 137 VAL A CA 1
ATOM 548 C C . VAL A 1 137 ? 10.568 45.196 198.182 1.00 82.22 137 VAL A C 1
ATOM 549 O O . VAL A 1 137 ? 11.243 44.996 197.179 1.00 83.79 137 VAL A O 1
ATOM 553 N N . GLU A 1 138 ? 10.234 46.394 198.635 1.00 85.08 138 GLU A N 1
ATOM 554 C CA . GLU A 1 138 ? 10.582 47.603 197.962 1.00 89.26 138 GLU A CA 1
ATOM 555 C C . GLU A 1 138 ? 11.462 48.446 198.888 1.00 93.71 138 GLU A C 1
ATOM 556 O O . GLU A 1 138 ? 11.039 48.838 199.987 1.00 91.46 138 GLU A O 1
ATOM 562 N N . MET A 1 139 ? 12.692 48.708 198.453 1.00 98.05 139 MET A N 1
ATOM 563 C CA . MET A 1 139 ? 13.606 49.545 199.214 1.00 101.40 139 MET A CA 1
ATOM 564 C C . MET A 1 139 ? 14.715 50.065 198.320 1.00 107.43 139 MET A C 1
ATOM 565 O O . MET A 1 139 ? 15.108 49.395 197.361 1.00 107.60 139 MET A O 1
ATOM 570 N N . ASP A 1 140 ? 15.223 51.253 198.652 1.00 112.04 140 ASP A N 1
ATOM 571 C CA . ASP A 1 140 ? 16.430 51.794 198.022 1.00 116.17 140 ASP A CA 1
ATOM 572 C C . ASP A 1 140 ? 16.456 51.560 196.502 1.00 112.99 140 ASP A C 1
ATOM 573 O O . ASP A 1 140 ? 17.468 51.131 195.939 1.00 109.40 140 ASP A O 1
ATOM 578 N N . GLU A 1 141 ? 15.321 51.834 195.856 1.00 113.74 141 GLU A N 1
ATOM 579 C CA . GLU A 1 141 ? 15.201 51.840 194.381 1.00 114.04 141 GLU A CA 1
ATOM 580 C C . GLU A 1 141 ? 15.103 50.471 193.747 1.00 107.73 141 GLU A C 1
ATOM 581 O O . GLU A 1 141 ? 15.174 50.349 192.536 1.00 108.02 141 GLU A O 1
ATOM 587 N N . LEU A 1 142 ? 14.944 49.445 194.567 1.00 102.98 142 LEU A N 1
ATOM 588 C CA . LEU A 1 142 ? 14.781 48.104 194.062 1.00 102.81 142 LEU A CA 1
ATOM 589 C C . LEU A 1 142 ? 13.451 47.566 194.519 1.00 98.10 142 LEU A C 1
ATOM 590 O O . LEU A 1 142 ? 12.930 47.959 195.561 1.00 97.52 142 LEU A O 1
ATOM 595 N N . ILE A 1 143 ? 12.908 46.670 193.706 1.00 94.10 143 ILE A N 1
ATOM 596 C CA . ILE A 1 143 ? 11.854 45.778 194.122 1.00 87.83 143 ILE A CA 1
ATOM 597 C C . ILE A 1 143 ? 12.365 44.372 193.892 1.00 85.12 143 ILE A C 1
ATOM 598 O O . ILE A 1 143 ? 12.790 44.044 192.770 1.00 85.11 143 ILE A O 1
ATOM 603 N N . PHE A 1 144 ? 12.344 43.550 194.943 1.00 81.50 144 PHE A N 1
ATOM 604 C CA . PHE A 1 144 ? 12.759 42.164 194.809 1.00 80.52 144 PHE A CA 1
ATOM 605 C C . PHE A 1 144 ? 11.764 41.206 195.432 1.00 79.49 144 PHE A C 1
ATOM 606 O O . PHE A 1 144 ? 10.858 41.613 196.164 1.00 84.09 144 PHE A O 1
ATOM 614 N N . LEU A 1 145 ? 11.936 39.930 195.106 1.00 76.11 145 LEU A N 1
ATOM 615 C CA . LEU A 1 145 ? 10.957 38.917 195.396 1.00 73.51 145 LEU A CA 1
ATOM 616 C C . LEU A 1 145 ? 11.663 37.747 196.063 1.00 72.11 145 LEU A C 1
ATOM 617 O O . LEU A 1 145 ? 12.717 37.309 195.589 1.00 75.76 145 LEU A O 1
ATOM 622 N N . THR A 1 146 ? 11.125 37.241 197.166 1.00 65.78 146 THR A N 1
ATOM 623 C CA . THR A 1 146 ? 11.723 36.045 197.772 1.00 65.32 146 THR A CA 1
ATOM 624 C C . THR A 1 146 ? 10.959 34.785 197.381 1.00 58.82 146 THR A C 1
ATOM 625 O O . THR A 1 146 ? 9.765 34.846 197.154 1.00 55.22 146 THR A O 1
ATOM 629 N N . ASP A 1 147 ? 11.651 33.653 197.349 1.00 58.73 147 ASP A N 1
ATOM 630 C CA . ASP A 1 147 ? 11.035 32.320 197.215 1.00 60.06 147 ASP A CA 1
ATOM 631 C C . ASP A 1 147 ? 9.613 32.326 196.588 1.00 63.06 147 ASP A C 1
ATOM 632 O O . ASP A 1 147 ? 8.612 31.983 197.252 1.00 58.64 147 ASP A O 1
ATOM 637 N N . PRO A 1 148 ? 9.526 32.738 195.308 1.00 64.14 148 PRO A N 1
ATOM 638 C CA . PRO A 1 148 ? 8.242 33.024 194.663 1.00 63.78 148 PRO A CA 1
ATOM 639 C C . PRO A 1 148 ? 7.540 31.750 194.165 1.00 61.51 148 PRO A C 1
ATOM 640 O O . PRO A 1 148 ? 8.087 31.022 193.304 1.00 56.72 148 PRO A O 1
ATOM 644 N N . ILE A 1 149 ? 6.357 31.488 194.717 1.00 54.62 149 ILE A N 1
ATOM 645 C CA . ILE A 1 149 ? 5.598 30.371 194.285 1.00 52.80 149 ILE A CA 1
ATOM 646 C C . ILE A 1 149 ? 4.205 30.846 194.011 1.00 52.56 149 ILE A C 1
ATOM 647 O O . ILE A 1 149 ? 3.427 31.084 194.914 1.00 46.18 149 ILE A O 1
ATOM 652 N N . PHE A 1 150 ? 3.909 30.951 192.713 1.00 54.94 150 PHE A N 1
ATOM 653 C CA . PHE A 1 150 ? 2.606 31.391 192.239 1.00 55.53 150 PHE A CA 1
ATOM 654 C C . PHE A 1 150 ? 1.737 30.226 191.747 1.00 54.18 150 PHE A C 1
ATOM 655 O O . PHE A 1 150 ? 0.621 30.426 191.308 1.00 56.33 150 PHE A O 1
ATOM 663 N N . SER A 1 151 ? 2.232 29.007 191.854 1.00 54.20 151 SER A N 1
ATOM 664 C CA . SER A 1 151 ? 1.465 27.843 191.444 1.00 55.09 151 SER A CA 1
ATOM 665 C C . SER A 1 151 ? 0.641 27.323 192.594 1.00 54.89 151 SER A C 1
ATOM 666 O O . SER A 1 151 ? 0.809 27.717 193.709 1.00 52.82 151 SER A O 1
ATOM 669 N N . SER A 1 152 ? -0.252 26.405 192.292 1.00 57.60 152 SER A N 1
ATOM 670 C CA . SER A 1 152 ? -1.206 25.920 193.263 1.00 54.04 152 SER A CA 1
ATOM 671 C C . SER A 1 152 ? -0.539 24.876 194.138 1.00 56.29 152 SER A C 1
ATOM 672 O O . SER A 1 152 ? -0.737 24.843 195.373 1.00 57.27 152 SER A O 1
ATOM 675 N N . ARG A 1 153 ? 0.274 24.038 193.491 1.00 53.12 153 ARG A N 1
ATOM 676 C CA . ARG A 1 153 ? 0.865 22.862 194.117 1.00 49.58 153 ARG A CA 1
ATOM 677 C C . ARG A 1 153 ? 2.415 22.957 194.290 1.00 48.60 153 ARG A C 1
ATOM 678 O O . ARG A 1 153 ? 3.142 23.210 193.341 1.00 54.39 153 ARG A O 1
ATOM 686 N N . ALA A 1 154 ? 2.934 22.744 195.493 1.00 49.51 154 ALA A N 1
ATOM 687 C CA . ALA A 1 154 ? 4.386 22.633 195.674 1.00 49.60 154 ALA A CA 1
ATOM 688 C C . ALA A 1 154 ? 4.886 21.174 195.496 1.00 51.69 154 ALA A C 1
ATOM 689 O O . ALA A 1 154 ? 4.999 20.400 196.452 1.00 49.48 154 ALA A O 1
ATOM 691 N N . SER A 1 155 ? 5.173 20.790 194.267 1.00 51.28 155 SER A N 1
ATOM 692 C CA . SER A 1 155 ? 5.388 19.390 193.993 1.00 54.86 155 SER A CA 1
ATOM 693 C C . SER A 1 155 ? 5.999 19.214 192.609 1.00 58.64 155 SER A C 1
ATOM 694 O O . SER A 1 155 ? 5.733 19.996 191.678 1.00 58.93 155 SER A O 1
ATOM 697 N N . PRO A 1 156 ? 6.809 18.171 192.447 1.00 61.52 156 PRO A N 1
ATOM 698 C CA . PRO A 1 156 ? 7.254 17.842 191.113 1.00 61.98 156 PRO A CA 1
ATOM 699 C C . PRO A 1 156 ? 6.142 17.207 190.305 1.00 58.74 156 PRO A C 1
ATOM 700 O O . PRO A 1 156 ? 6.317 17.019 189.108 1.00 59.43 156 PRO A O 1
ATOM 704 N N . SER A 1 157 ? 5.031 16.855 190.956 1.00 54.54 157 SER A N 1
ATOM 705 C CA . SER A 1 157 ? 3.907 16.200 190.273 1.00 51.97 157 SER A CA 1
ATOM 706 C C . SER A 1 157 ? 2.633 17.043 190.263 1.00 50.69 157 SER A C 1
ATOM 707 O O . SER A 1 157 ? 2.380 17.785 191.159 1.00 48.29 157 SER A O 1
ATOM 710 N N . GLN A 1 158 ? 1.836 16.891 189.234 1.00 53.02 158 GLN A N 1
ATOM 711 C CA . GLN A 1 158 ? 0.495 17.399 189.172 1.00 54.66 158 GLN A CA 1
ATOM 712 C C . GLN A 1 158 ? -0.483 16.679 190.092 1.00 51.81 158 GLN A C 1
ATOM 713 O O . GLN A 1 158 ? -1.586 17.189 190.343 1.00 49.02 158 GLN A O 1
ATOM 719 N N . TYR A 1 159 ? -0.136 15.446 190.468 1.00 50.39 159 TYR A N 1
ATOM 720 C CA . TYR A 1 159 ? -1.119 14.460 190.892 1.00 49.34 159 TYR A CA 1
ATOM 721 C C . TYR A 1 159 ? -1.119 14.275 192.399 1.00 51.19 159 TYR A C 1
ATOM 722 O O . TYR A 1 159 ? -2.125 13.797 192.992 1.00 52.35 159 TYR A O 1
ATOM 731 N N . MET A 1 160 ? -0.035 14.712 193.026 1.00 47.51 160 MET A N 1
ATOM 732 C CA . MET A 1 160 ? 0.098 14.510 194.424 1.00 50.13 160 MET A CA 1
ATOM 733 C C . MET A 1 160 ? 1.150 15.473 194.956 1.00 49.84 160 MET A C 1
ATOM 734 O O . MET A 1 160 ? 2.019 15.926 194.204 1.00 47.49 160 MET A O 1
ATOM 739 N N . GLY A 1 161 ? 1.047 15.776 196.255 1.00 50.54 161 GLY A N 1
ATOM 740 C CA . GLY A 1 161 ? 1.853 16.840 196.891 1.00 52.04 161 GLY A CA 1
ATOM 741 C C . GLY A 1 161 ? 0.995 18.012 197.349 1.00 51.08 161 GLY A C 1
ATOM 742 O O . GLY A 1 161 ? -0.141 18.162 196.936 1.00 55.61 161 GLY A O 1
ATOM 743 N N . PRO A 1 162 ? 1.555 18.900 198.149 1.00 51.12 162 PRO A N 1
ATOM 744 C CA . PRO A 1 162 ? 0.708 19.854 198.851 1.00 51.19 162 PRO A CA 1
ATOM 745 C C . PRO A 1 162 ? 0.155 20.966 197.988 1.00 52.78 162 PRO A C 1
ATOM 746 O O . PRO A 1 162 ? 0.929 21.687 197.335 1.00 46.84 162 PRO A O 1
ATOM 750 N N . LYS A 1 163 ? -1.175 21.085 198.004 1.00 53.86 163 LYS A N 1
ATOM 751 C CA . LYS A 1 163 ? -1.881 22.154 197.312 1.00 56.42 163 LYS A CA 1
ATOM 752 C C . LYS A 1 163 ? -2.095 23.293 198.293 1.00 52.52 163 LYS A C 1
ATOM 753 O O . LYS A 1 163 ? -2.558 23.068 199.387 1.00 53.57 163 LYS A O 1
ATOM 759 N N . ARG A 1 164 ? -1.795 24.518 197.895 1.00 49.81 164 ARG A N 1
ATOM 760 C CA . ARG A 1 164 ? -2.130 25.675 198.719 1.00 51.37 164 ARG A CA 1
ATOM 761 C C . ARG A 1 164 ? -3.640 25.776 198.961 1.00 52.74 164 ARG A C 1
ATOM 762 O O . ARG A 1 164 ? -4.443 25.391 198.121 1.00 51.69 164 ARG A O 1
ATOM 770 N N . PHE A 1 165 ? -4.021 26.242 200.144 1.00 56.98 165 PHE A N 1
ATOM 771 C CA . PHE A 1 165 ? -5.445 26.460 200.453 1.00 58.43 165 PHE A CA 1
ATOM 772 C C . PHE A 1 165 ? -5.833 27.949 200.495 1.00 60.25 165 PHE A C 1
ATOM 773 O O . PHE A 1 165 ? -6.989 28.299 200.722 1.00 62.04 165 PHE A O 1
ATOM 781 N N . ARG A 1 166 ? -4.867 28.825 200.267 1.00 58.27 166 ARG A N 1
ATOM 782 C CA . ARG A 1 166 ? -5.168 30.206 199.953 1.00 58.86 166 ARG A CA 1
ATOM 783 C C . ARG A 1 166 ? -4.515 30.487 198.620 1.00 60.70 166 ARG A C 1
ATOM 784 O O . ARG A 1 166 ? -3.324 30.187 198.479 1.00 62.18 166 ARG A O 1
ATOM 792 N N . ARG A 1 167 ? -5.282 31.025 197.654 1.00 60.69 167 ARG A N 1
ATOM 793 C CA . ARG A 1 167 ? -4.764 31.304 196.302 1.00 62.23 167 ARG A CA 1
ATOM 794 C C . ARG A 1 167 ? -3.706 32.363 196.390 1.00 62.96 167 ARG A C 1
ATOM 795 O O . ARG A 1 167 ? -3.697 33.141 197.352 1.00 65.94 167 ARG A O 1
ATOM 803 N N . SER A 1 168 ? -2.790 32.373 195.422 1.00 63.16 168 SER A N 1
ATOM 804 C CA . SER A 1 168 ? -1.836 33.466 195.289 1.00 64.60 168 SER A CA 1
ATOM 805 C C . SER A 1 168 ? -2.589 34.766 195.118 1.00 65.34 168 SER A C 1
ATOM 806 O O . SER A 1 168 ? -3.547 34.807 194.341 1.00 77.94 168 SER A O 1
ATOM 809 N N . PRO A 1 169 ? -2.192 35.833 195.815 1.00 60.70 169 PRO A N 1
ATOM 810 C CA . PRO A 1 169 ? -2.995 37.079 195.689 1.00 64.24 169 PRO A CA 1
ATOM 811 C C . PRO A 1 169 ? -2.887 37.853 194.353 1.00 65.09 169 PRO A C 1
ATOM 812 O O . PRO A 1 169 ? -3.703 38.773 194.072 1.00 62.55 169 PRO A O 1
ATOM 816 N N . CYS A 1 170 ? -1.891 37.511 193.551 1.00 63.06 170 CYS A N 1
ATOM 817 C CA . CYS A 1 170 ? -1.807 38.087 192.250 1.00 65.30 170 CYS A CA 1
ATOM 818 C C . CYS A 1 170 ? -1.167 37.121 191.307 1.00 64.00 170 CYS A C 1
ATOM 819 O O . CYS A 1 170 ? -0.704 36.092 191.735 1.00 59.93 170 CYS A O 1
ATOM 822 N N . THR A 1 171 ? -1.177 37.431 190.013 1.00 69.03 171 THR A N 1
ATOM 823 C CA . THR A 1 171 ? -0.431 36.606 189.066 1.00 68.83 171 THR A CA 1
ATOM 824 C C . THR A 1 171 ? 0.885 37.286 188.809 1.00 68.67 171 THR A C 1
ATOM 825 O O . THR A 1 171 ? 1.081 38.438 189.168 1.00 74.81 171 THR A O 1
ATOM 829 N N . ILE A 1 172 ? 1.775 36.562 188.167 1.00 65.97 172 ILE A N 1
ATOM 830 C CA . ILE A 1 172 ? 3.069 37.085 187.792 1.00 69.19 172 ILE A CA 1
ATOM 831 C C . ILE A 1 172 ? 2.943 38.202 186.770 1.00 77.74 172 ILE A C 1
ATOM 832 O O . ILE A 1 172 ? 3.825 39.046 186.712 1.00 79.15 172 ILE A O 1
ATOM 837 N N . SER A 1 173 ? 1.860 38.222 185.967 1.00 83.12 173 SER A N 1
ATOM 838 C CA . SER A 1 173 ? 1.623 39.327 185.024 1.00 82.70 173 SER A CA 1
ATOM 839 C C . SER A 1 173 ? 1.415 40.682 185.682 1.00 83.04 173 SER A C 1
ATOM 840 O O . SER A 1 173 ? 1.595 41.705 185.014 1.00 92.27 173 SER A O 1
ATOM 843 N N A GLU A 1 174 ? 1.064 40.710 186.968 0.60 84.00 174 GLU A N 1
ATOM 844 N N B GLU A 1 174 ? 0.937 40.685 186.930 0.40 75.58 174 GLU A N 1
ATOM 845 C CA A GLU A 1 174 ? 1.190 41.932 187.804 0.60 86.75 174 GLU A CA 1
ATOM 846 C CA B GLU A 1 174 ? 0.322 41.882 187.532 0.40 73.64 174 GLU A CA 1
ATOM 847 C C A GLU A 1 174 ? 2.552 41.851 188.477 0.60 83.82 174 GLU A C 1
ATOM 848 C C B GLU A 1 174 ? 1.227 42.737 188.415 0.40 71.23 174 GLU A C 1
ATOM 849 O O A GLU A 1 174 ? 3.039 40.755 188.635 0.60 84.24 174 GLU A O 1
ATOM 850 O O B GLU A 1 174 ? 0.944 43.909 188.624 0.40 71.57 174 GLU A O 1
ATOM 861 N N A LEU A 1 175 ? 3.167 42.963 188.881 0.60 84.99 175 LEU A N 1
ATOM 862 N N B LEU A 1 175 ? 2.289 42.172 188.968 0.40 68.62 175 LEU A N 1
ATOM 863 C CA A LEU A 1 175 ? 4.552 42.946 189.419 0.60 83.44 175 LEU A CA 1
ATOM 864 C CA B LEU A 1 175 ? 3.144 42.998 189.802 0.40 69.57 175 LEU A CA 1
ATOM 865 C C A LEU A 1 175 ? 5.461 43.834 188.551 0.60 88.79 175 LEU A C 1
ATOM 866 C C B LEU A 1 175 ? 4.001 43.883 188.951 0.40 71.57 175 LEU A C 1
ATOM 867 O O A LEU A 1 175 ? 5.084 44.158 187.437 0.60 92.78 175 LEU A O 1
ATOM 868 O O B LEU A 1 175 ? 4.113 43.691 187.749 0.40 73.35 175 LEU A O 1
ATOM 877 N N A PRO A 1 176 ? 6.610 44.315 189.084 0.60 91.09 176 PRO A N 1
ATOM 878 N N B PRO A 1 176 ? 4.625 44.846 189.608 0.40 70.93 176 PRO A N 1
ATOM 879 C CA A PRO A 1 176 ? 7.830 44.532 188.268 0.60 93.74 176 PRO A CA 1
ATOM 880 C CA B PRO A 1 176 ? 5.562 45.846 189.143 0.40 73.77 176 PRO A CA 1
ATOM 881 C C A PRO A 1 176 ? 9.245 44.469 188.981 0.60 93.41 176 PRO A C 1
ATOM 882 C C B PRO A 1 176 ? 6.807 45.184 188.538 0.40 73.16 176 PRO A C 1
ATOM 883 O O A PRO A 1 176 ? 9.918 45.499 189.045 0.60 94.86 176 PRO A O 1
ATOM 884 O O B PRO A 1 176 ? 7.031 43.996 188.767 0.40 69.92 176 PRO A O 1
ATOM 891 N N A PRO A 1 177 ? 9.700 43.278 189.478 0.60 90.31 177 PRO A N 1
ATOM 892 N N B PRO A 1 177 ? 7.602 45.930 187.743 0.40 75.86 177 PRO A N 1
ATOM 893 C CA A PRO A 1 177 ? 10.991 43.039 190.177 0.60 90.16 177 PRO A CA 1
ATOM 894 C CA B PRO A 1 177 ? 8.897 45.362 187.371 0.40 75.50 177 PRO A CA 1
ATOM 895 C C A PRO A 1 177 ? 12.266 43.534 189.499 0.60 95.15 177 PRO A C 1
ATOM 896 C C B PRO A 1 177 ? 9.709 44.871 188.594 0.40 73.37 177 PRO A C 1
ATOM 897 O O A PRO A 1 177 ? 12.738 42.926 188.543 0.60 98.34 177 PRO A O 1
ATOM 898 O O B PRO A 1 177 ? 9.670 45.493 189.647 0.40 73.01 177 PRO A O 1
ATOM 905 N N A ILE A 1 178 ? 12.838 44.604 190.050 0.60 99.67 178 ILE A N 1
ATOM 906 N N B ILE A 1 178 ? 10.412 43.750 188.426 0.40 71.95 178 ILE A N 1
ATOM 907 C CA A ILE A 1 178 ? 13.935 45.366 189.415 0.60 102.52 178 ILE A CA 1
ATOM 908 C CA B ILE A 1 178 ? 11.251 43.098 189.441 0.40 70.40 178 ILE A CA 1
ATOM 909 C C A ILE A 1 178 ? 15.098 45.401 190.401 0.60 100.82 178 ILE A C 1
ATOM 910 C C B ILE A 1 178 ? 12.358 42.516 188.593 0.40 73.04 178 ILE A C 1
ATOM 911 O O A ILE A 1 178 ? 15.143 46.262 191.282 0.60 101.08 178 ILE A O 1
ATOM 912 O O B ILE A 1 178 ? 12.002 41.903 187.595 0.40 74.14 178 ILE A O 1
ATOM 921 N N A ASP A 1 179 ? 16.036 44.466 190.261 0.60 97.16 179 ASP A N 1
ATOM 922 N N B ASP A 1 179 ? 13.665 42.638 188.844 0.40 75.88 179 ASP A N 1
ATOM 923 C CA A ASP A 1 179 ? 16.046 43.492 189.177 0.60 93.27 179 ASP A CA 1
ATOM 924 C CA B ASP A 1 179 ? 14.440 43.618 189.604 0.40 78.92 179 ASP A CA 1
ATOM 925 C C A ASP A 1 179 ? 16.231 42.101 189.753 0.60 88.20 179 ASP A C 1
ATOM 926 C C B ASP A 1 179 ? 15.350 42.778 190.460 0.40 78.28 179 ASP A C 1
ATOM 927 O O A ASP A 1 179 ? 17.015 41.338 189.205 0.60 87.99 179 ASP A O 1
ATOM 928 O O B ASP A 1 179 ? 16.523 43.081 190.610 0.40 80.78 179 ASP A O 1
ATOM 937 N N A ALA A 1 180 ? 15.519 41.744 190.827 0.60 85.12 180 ALA A N 1
ATOM 938 N N B ALA A 1 180 ? 14.821 41.675 190.966 0.40 77.13 180 ALA A N 1
ATOM 939 C CA A ALA A 1 180 ? 15.958 40.575 191.631 0.60 82.94 180 ALA A CA 1
ATOM 940 C CA B ALA A 1 180 ? 15.666 40.616 191.517 0.40 77.69 180 ALA A CA 1
ATOM 941 C C A ALA A 1 180 ? 14.947 39.631 192.312 0.60 79.49 180 ALA A C 1
ATOM 942 C C B ALA A 1 180 ? 14.881 39.606 192.342 0.40 75.90 180 ALA A C 1
ATOM 943 O O A ALA A 1 180 ? 13.900 40.043 192.827 0.60 76.76 180 ALA A O 1
ATOM 944 O O B ALA A 1 180 ? 13.879 39.949 192.975 0.40 73.62 180 ALA A O 1
ATOM 947 N N . VAL A 1 181 ? 15.332 38.353 192.325 1.00 77.18 181 VAL A N 1
ATOM 948 C CA . VAL A 1 181 ? 14.766 37.371 193.202 1.00 72.63 181 VAL A CA 1
ATOM 949 C C . VAL A 1 181 ? 15.844 36.676 193.997 1.00 74.42 181 VAL A C 1
ATOM 950 O O . VAL A 1 181 ? 17.017 36.568 193.572 1.00 75.95 181 VAL A O 1
ATOM 954 N N . LEU A 1 182 ? 15.393 36.261 195.184 1.00 73.70 182 LEU A N 1
ATOM 955 C CA . LEU A 1 182 ? 16.166 35.639 196.228 1.00 72.15 182 LEU A CA 1
ATOM 956 C C . LEU A 1 182 ? 15.593 34.251 196.548 1.00 69.73 182 LEU A C 1
ATOM 957 O O . LEU A 1 182 ? 14.423 34.119 196.944 1.00 63.37 182 LEU A O 1
ATOM 962 N N . ILE A 1 183 ? 16.422 33.223 196.408 1.00 72.68 183 ILE A N 1
ATOM 963 C CA . ILE A 1 183 ? 16.008 31.844 196.677 1.00 69.27 183 ILE A CA 1
ATOM 964 C C . ILE A 1 183 ? 16.749 31.382 197.910 1.00 66.87 183 ILE A C 1
ATOM 965 O O . ILE A 1 183 ? 17.955 31.467 197.955 1.00 68.96 183 ILE A O 1
ATOM 970 N N . SER A 1 184 ? 16.038 30.896 198.914 1.00 65.92 184 SER A N 1
ATOM 971 C CA . SER A 1 184 ? 16.683 30.511 200.185 1.00 63.80 184 SER A CA 1
ATOM 972 C C . SER A 1 184 ? 17.225 29.101 200.104 1.00 64.26 184 SER A C 1
ATOM 973 O O . SER A 1 184 ? 18.329 28.812 200.587 1.00 70.47 184 SER A O 1
ATOM 976 N N . HIS A 1 185 ? 16.436 28.223 199.505 1.00 62.38 185 HIS A N 1
ATOM 977 C CA . HIS A 1 185 ? 16.840 26.849 199.248 1.00 63.91 185 HIS A CA 1
ATOM 978 C C . HIS A 1 185 ? 16.004 26.307 198.093 1.00 62.47 185 HIS A C 1
ATOM 979 O O . HIS A 1 185 ? 15.070 26.973 197.677 1.00 59.69 185 HIS A O 1
ATOM 986 N N . ASN A 1 186 ? 16.350 25.130 197.558 1.00 66.90 186 ASN A N 1
ATOM 987 C CA . ASN A 1 186 ? 15.493 24.445 196.562 1.00 66.30 186 ASN A CA 1
ATOM 988 C C . ASN A 1 186 ? 14.431 23.891 197.461 1.00 64.92 186 ASN A C 1
ATOM 989 O O . ASN A 1 186 ? 14.472 24.184 198.615 1.00 84.27 186 ASN A O 1
ATOM 994 N N . HIS A 1 187 ? 13.497 23.100 197.027 1.00 60.81 187 HIS A N 1
ATOM 995 C CA . HIS A 1 187 ? 12.380 22.673 197.942 1.00 59.04 187 HIS A CA 1
ATOM 996 C C . HIS A 1 187 ? 11.183 23.328 197.333 1.00 56.40 187 HIS A C 1
ATOM 997 O O . HIS A 1 187 ? 11.179 24.541 197.060 1.00 51.27 187 HIS A O 1
ATOM 1004 N N . TYR A 1 188 ? 10.188 22.492 197.084 1.00 53.73 188 TYR A N 1
ATOM 1005 C CA . TYR A 1 188 ? 9.219 22.798 196.061 1.00 55.11 188 TYR A CA 1
ATOM 1006 C C . TYR A 1 188 ? 8.366 23.961 196.478 1.00 54.29 188 TYR A C 1
ATOM 1007 O O . TYR A 1 188 ? 7.853 24.672 195.626 1.00 50.31 188 TYR A O 1
ATOM 1016 N N . ASP A 1 189 ? 8.265 24.190 197.790 1.00 58.49 189 ASP A N 1
ATOM 1017 C CA . ASP A 1 189 ? 7.421 25.284 198.299 1.00 56.82 189 ASP A CA 1
ATOM 1018 C C . ASP A 1 189 ? 8.164 26.635 198.295 1.00 55.94 189 ASP A C 1
ATOM 1019 O O . ASP A 1 189 ? 7.560 27.694 198.495 1.00 54.56 189 ASP A O 1
ATOM 1024 N N . HIS A 1 190 ? 9.452 26.608 197.966 1.00 56.31 190 HIS A N 1
ATOM 1025 C CA . HIS A 1 190 ? 10.242 27.855 197.794 1.00 57.31 190 HIS A CA 1
ATOM 1026 C C . HIS A 1 190 ? 10.784 28.065 196.398 1.00 55.84 190 HIS A C 1
ATOM 1027 O O . HIS A 1 190 ? 10.893 29.201 195.958 1.00 57.48 190 HIS A O 1
ATOM 1034 N N . LEU A 1 191 ? 11.158 26.972 195.736 1.00 55.89 191 LEU A N 1
ATOM 1035 C CA . LEU A 1 191 ? 11.663 26.994 194.366 1.00 56.96 191 LEU A CA 1
ATOM 1036 C C . LEU A 1 191 ? 10.651 26.288 193.476 1.00 56.51 191 LEU A C 1
ATOM 1037 O O . LEU A 1 191 ? 10.604 25.045 193.448 1.00 59.53 191 LEU A O 1
ATOM 1042 N N . ASP A 1 192 ? 9.842 27.077 192.780 1.00 54.37 192 ASP A N 1
ATOM 1043 C CA . ASP A 1 192 ? 8.719 26.567 191.971 1.00 54.16 192 ASP A CA 1
ATOM 1044 C C . ASP A 1 192 ? 8.988 26.797 190.486 1.00 56.31 192 ASP A C 1
ATOM 1045 O O . ASP A 1 192 ? 8.958 27.929 190.008 1.00 58.41 192 ASP A O 1
ATOM 1050 N N . TYR A 1 193 ? 9.265 25.711 189.779 1.00 56.95 193 TYR A N 1
ATOM 1051 C CA . TYR A 1 193 ? 9.619 25.728 188.371 1.00 59.03 193 TYR A CA 1
ATOM 1052 C C . TYR A 1 193 ? 8.690 26.564 187.523 1.00 60.26 193 TYR A C 1
ATOM 1053 O O . TYR A 1 193 ? 9.144 27.403 186.744 1.00 62.20 193 TYR A O 1
ATOM 1062 N N . ASN A 1 194 ? 7.386 26.358 187.666 1.00 60.23 194 ASN A N 1
ATOM 1063 C CA . ASN A 1 194 ? 6.446 27.146 186.860 1.00 60.58 194 ASN A CA 1
ATOM 1064 C C . ASN A 1 194 ? 6.518 28.638 187.134 1.00 59.36 194 ASN A C 1
ATOM 1065 O O . ASN A 1 194 ? 6.330 29.440 186.235 1.00 62.91 194 ASN A O 1
ATOM 1070 N N . SER A 1 195 ? 6.812 29.014 188.364 1.00 59.66 195 SER A N 1
ATOM 1071 C CA . SER A 1 195 ? 6.968 30.428 188.685 1.00 63.39 195 SER A CA 1
ATOM 1072 C C . SER A 1 195 ? 8.255 30.975 188.059 1.00 64.72 195 SER A C 1
ATOM 1073 O O . SER A 1 195 ? 8.274 32.103 187.524 1.00 66.09 195 SER A O 1
ATOM 1076 N N . VAL A 1 196 ? 9.308 30.159 188.080 1.00 61.08 196 VAL A N 1
ATOM 1077 C CA . VAL A 1 196 ? 10.589 30.582 187.536 1.00 62.62 196 VAL A CA 1
ATOM 1078 C C . VAL A 1 196 ? 10.477 30.815 186.056 1.00 64.38 196 VAL A C 1
ATOM 1079 O O . VAL A 1 196 ? 10.866 31.850 185.553 1.00 68.47 196 VAL A O 1
ATOM 1083 N N . ILE A 1 197 ? 9.934 29.829 185.366 1.00 64.44 197 ILE A N 1
ATOM 1084 C CA . ILE A 1 197 ? 9.657 29.951 183.961 1.00 66.23 197 ILE A CA 1
ATOM 1085 C C . ILE A 1 197 ? 8.866 31.226 183.713 1.00 67.76 197 ILE A C 1
ATOM 1086 O O . ILE A 1 197 ? 9.240 32.040 182.876 1.00 72.01 197 ILE A O 1
ATOM 1091 N N . ALA A 1 198 ? 7.777 31.428 184.436 1.00 64.07 198 ALA A N 1
ATOM 1092 C CA . ALA A 1 198 ? 6.906 32.544 184.085 1.00 67.16 198 ALA A CA 1
ATOM 1093 C C . ALA A 1 198 ? 7.617 33.890 184.281 1.00 70.59 198 ALA A C 1
ATOM 1094 O O . ALA A 1 198 ? 7.509 34.806 183.449 1.00 74.20 198 ALA A O 1
ATOM 1096 N N . LEU A 1 199 ? 8.360 33.989 185.372 1.00 71.74 199 LEU A N 1
ATOM 1097 C CA . LEU A 1 199 ? 9.116 35.190 185.655 1.00 77.63 199 LEU A CA 1
ATOM 1098 C C . LEU A 1 199 ? 10.183 35.437 184.600 1.00 80.81 199 LEU A C 1
ATOM 1099 O O . LEU A 1 199 ? 10.359 36.565 184.124 1.00 84.40 199 LEU A O 1
ATOM 1104 N N . ASN A 1 200 ? 10.883 34.375 184.231 1.00 79.82 200 ASN A N 1
ATOM 1105 C CA . ASN A 1 200 ? 11.938 34.476 183.248 1.00 81.99 200 ASN A CA 1
ATOM 1106 C C . ASN A 1 200 ? 11.414 34.711 181.842 1.00 84.29 200 ASN A C 1
ATOM 1107 O O . ASN A 1 200 ? 12.101 35.309 181.044 1.00 88.07 200 ASN A O 1
ATOM 1112 N N . GLU A 1 201 ? 10.215 34.226 181.535 1.00 85.10 201 GLU A N 1
ATOM 1113 C CA . GLU A 1 201 ? 9.555 34.551 180.267 1.00 86.81 201 GLU A CA 1
ATOM 1114 C C . GLU A 1 201 ? 9.214 36.007 180.260 1.00 85.71 201 GLU A C 1
ATOM 1115 O O . GLU A 1 201 ? 9.336 36.634 179.237 1.00 87.91 201 GLU A O 1
ATOM 1121 N N . ARG A 1 202 ? 8.797 36.559 181.398 1.00 83.37 202 ARG A N 1
ATOM 1122 C CA . ARG A 1 202 ? 8.335 37.954 181.411 1.00 86.41 202 ARG A CA 1
ATOM 1123 C C . ARG A 1 202 ? 9.456 39.004 181.364 1.00 89.48 202 ARG A C 1
ATOM 1124 O O . ARG A 1 202 ? 9.473 39.846 180.497 1.00 97.07 202 ARG A O 1
ATOM 1132 N N . PHE A 1 203 ? 10.341 38.979 182.347 1.00 91.85 203 PHE A N 1
ATOM 1133 C CA . PHE A 1 203 ? 11.562 39.792 182.376 1.00 92.47 203 PHE A CA 1
ATOM 1134 C C . PHE A 1 203 ? 12.552 38.814 181.828 1.00 94.13 203 PHE A C 1
ATOM 1135 O O . PHE A 1 203 ? 12.204 37.650 181.709 1.00 98.06 203 PHE A O 1
ATOM 1143 N N . GLY A 1 204 ? 13.777 39.190 181.515 1.00 95.22 204 GLY A N 1
ATOM 1144 C CA . GLY A 1 204 ? 14.697 38.127 181.110 1.00 96.55 204 GLY A CA 1
ATOM 1145 C C . GLY A 1 204 ? 16.004 38.281 181.819 1.00 100.86 204 GLY A C 1
ATOM 1146 O O . GLY A 1 204 ? 16.122 38.024 183.033 1.00 98.21 204 GLY A O 1
ATOM 1147 N N . ASN A 1 205 ? 16.980 38.698 181.021 1.00 106.59 205 ASN A N 1
ATOM 1148 C CA . ASN A 1 205 ? 18.176 39.343 181.497 1.00 109.92 205 ASN A CA 1
ATOM 1149 C C . ASN A 1 205 ? 17.920 40.415 182.516 1.00 107.85 205 ASN A C 1
ATOM 1150 O O . ASN A 1 205 ? 18.735 40.589 183.401 1.00 106.91 205 ASN A O 1
ATOM 1155 N N . GLU A 1 206 ? 16.809 41.141 182.387 1.00 107.80 206 GLU A N 1
ATOM 1156 C CA . GLU A 1 206 ? 16.534 42.282 183.268 1.00 110.29 206 GLU A CA 1
ATOM 1157 C C . GLU A 1 206 ? 16.200 41.899 184.698 1.00 105.91 206 GLU A C 1
ATOM 1158 O O . GLU A 1 206 ? 15.996 42.779 185.539 1.00 107.28 206 GLU A O 1
ATOM 1164 N N . LEU A 1 207 ? 16.146 40.595 184.973 1.00 99.25 207 LEU A N 1
ATOM 1165 C CA . LEU A 1 207 ? 15.924 40.103 186.313 1.00 92.86 207 LEU A CA 1
ATOM 1166 C C . LEU A 1 207 ? 17.125 39.254 186.761 1.00 94.33 207 LEU A C 1
ATOM 1167 O O . LEU A 1 207 ? 17.494 38.279 186.103 1.00 96.41 207 LEU A O 1
ATOM 1172 N N . ARG A 1 208 ? 17.747 39.655 187.867 1.00 92.15 208 ARG A N 1
ATOM 1173 C CA . ARG A 1 208 ? 18.867 38.915 188.443 1.00 92.98 208 ARG A CA 1
ATOM 1174 C C . ARG A 1 208 ? 18.405 37.975 189.594 1.00 88.53 208 ARG A C 1
ATOM 1175 O O . ARG A 1 208 ? 17.645 38.347 190.478 1.00 82.88 208 ARG A O 1
ATOM 1183 N N . TRP A 1 209 ? 18.872 36.739 189.546 1.00 88.34 209 TRP A N 1
ATOM 1184 C CA . TRP A 1 209 ? 18.472 35.725 190.484 1.00 84.12 209 TRP A CA 1
ATOM 1185 C C . TRP A 1 209 ? 19.640 35.476 191.399 1.00 87.72 209 TRP A C 1
ATOM 1186 O O . TRP A 1 209 ? 20.734 35.151 190.916 1.00 88.14 209 TRP A O 1
ATOM 1197 N N . PHE A 1 210 ? 19.418 35.628 192.709 1.00 84.42 210 PHE A N 1
ATOM 1198 C CA . PHE A 1 210 ? 20.429 35.277 193.687 1.00 84.80 210 PHE A CA 1
ATOM 1199 C C . PHE A 1 210 ? 20.045 33.962 194.308 1.00 82.78 210 PHE A C 1
ATOM 1200 O O . PHE A 1 210 ? 18.969 33.859 194.904 1.00 82.26 210 PHE A O 1
ATOM 1208 N N . VAL A 1 211 ? 20.938 32.977 194.212 1.00 82.56 211 VAL A N 1
ATOM 1209 C CA . VAL A 1 211 ? 20.647 31.615 194.648 1.00 78.95 211 VAL A CA 1
ATOM 1210 C C . VAL A 1 211 ? 21.792 30.959 195.425 1.00 78.22 211 VAL A C 1
ATOM 1211 O O . VAL A 1 211 ? 22.932 31.371 195.314 1.00 80.58 211 VAL A O 1
ATOM 1215 N N . PRO A 1 212 ? 21.495 29.913 196.203 1.00 76.98 212 PRO A N 1
ATOM 1216 C CA . PRO A 1 212 ? 22.557 29.251 196.950 1.00 79.77 212 PRO A CA 1
ATOM 1217 C C . PRO A 1 212 ? 23.550 28.525 196.066 1.00 84.91 212 PRO A C 1
ATOM 1218 O O . PRO A 1 212 ? 23.218 28.088 194.959 1.00 83.60 212 PRO A O 1
ATOM 1222 N N . LEU A 1 213 ? 24.763 28.391 196.581 1.00 86.97 213 LEU A N 1
ATOM 1223 C CA . LEU A 1 213 ? 25.774 27.626 195.916 1.00 89.54 213 LEU A CA 1
ATOM 1224 C C . LEU A 1 213 ? 25.174 26.306 195.482 1.00 88.36 213 LEU A C 1
ATOM 1225 O O . LEU A 1 213 ? 24.455 25.665 196.244 1.00 88.74 213 LEU A O 1
ATOM 1230 N N . GLY A 1 214 ? 25.435 25.920 194.240 1.00 89.95 214 GLY A N 1
ATOM 1231 C CA . GLY A 1 214 ? 24.992 24.628 193.725 1.00 89.34 214 GLY A CA 1
ATOM 1232 C C . GLY A 1 214 ? 23.741 24.646 192.876 1.00 86.26 214 GLY A C 1
ATOM 1233 O O . GLY A 1 214 ? 23.430 23.624 192.287 1.00 85.81 214 GLY A O 1
ATOM 1234 N N . LEU A 1 215 ? 23.041 25.784 192.804 1.00 85.41 215 LEU A N 1
ATOM 1235 C CA . LEU A 1 215 ? 21.800 25.910 192.004 1.00 84.61 215 LEU A CA 1
ATOM 1236 C C . LEU A 1 215 ? 21.960 26.593 190.658 1.00 86.65 215 LEU A C 1
ATOM 1237 O O . LEU A 1 215 ? 20.993 26.642 189.896 1.00 86.56 215 LEU A O 1
ATOM 1242 N N . LEU A 1 216 ? 23.134 27.163 190.383 1.00 90.60 216 LEU A N 1
ATOM 1243 C CA . LEU A 1 216 ? 23.354 27.928 189.142 1.00 92.18 216 LEU A CA 1
ATOM 1244 C C . LEU A 1 216 ? 22.873 27.178 187.910 1.00 91.35 216 LEU A C 1
ATOM 1245 O O . LEU A 1 216 ? 22.093 27.693 187.110 1.00 87.74 216 LEU A O 1
ATOM 1250 N N . ASP A 1 217 ? 23.347 25.950 187.778 1.00 91.24 217 ASP A N 1
ATOM 1251 C CA . ASP A 1 217 ? 23.011 25.130 186.647 1.00 93.64 217 ASP A CA 1
ATOM 1252 C C . ASP A 1 217 ? 21.516 24.928 186.489 1.00 91.54 217 ASP A C 1
ATOM 1253 O O . ASP A 1 217 ? 20.967 25.091 185.403 1.00 95.47 217 ASP A O 1
ATOM 1258 N N . TRP A 1 218 ? 20.857 24.571 187.582 1.00 86.54 218 TRP A N 1
ATOM 1259 C CA . TRP A 1 218 ? 19.427 24.351 187.571 1.00 78.63 218 TRP A CA 1
ATOM 1260 C C . TRP A 1 218 ? 18.719 25.576 187.003 1.00 80.12 218 TRP A C 1
ATOM 1261 O O . TRP A 1 218 ? 17.841 25.455 186.151 1.00 85.49 218 TRP A O 1
ATOM 1272 N N . MET A 1 219 ? 19.122 26.757 187.448 1.00 80.17 219 MET A N 1
ATOM 1273 C CA . MET A 1 219 ? 18.513 28.000 186.980 1.00 81.08 219 MET A CA 1
ATOM 1274 C C . MET A 1 219 ? 18.852 28.251 185.515 1.00 86.11 219 MET A C 1
ATOM 1275 O O . MET A 1 219 ? 18.018 28.735 184.718 1.00 86.09 219 MET A O 1
ATOM 1280 N N . GLN A 1 220 ? 20.084 27.931 185.150 1.00 86.94 220 GLN A N 1
ATOM 1281 C CA . GLN A 1 220 ? 20.512 28.133 183.771 1.00 91.27 220 GLN A CA 1
ATOM 1282 C C . GLN A 1 220 ? 19.679 27.317 182.823 1.00 89.61 220 GLN A C 1
ATOM 1283 O O . GLN A 1 220 ? 19.336 27.802 181.772 1.00 90.41 220 GLN A O 1
ATOM 1289 N N . LYS A 1 221 ? 19.313 26.107 183.237 1.00 90.82 221 LYS A N 1
ATOM 1290 C CA . LYS A 1 221 ? 18.523 25.207 182.411 1.00 90.00 221 LYS A CA 1
ATOM 1291 C C . LYS A 1 221 ? 17.088 25.642 182.328 1.00 85.40 221 LYS A C 1
ATOM 1292 O O . LYS A 1 221 ? 16.403 25.311 181.376 1.00 92.93 221 LYS A O 1
ATOM 1298 N N . CYS A 1 222 ? 16.614 26.387 183.309 1.00 83.05 222 CYS A N 1
ATOM 1299 C CA . CYS A 1 222 ? 15.291 26.988 183.198 1.00 77.39 222 CYS A CA 1
ATOM 1300 C C . CYS A 1 222 ? 15.304 28.092 182.159 1.00 79.61 222 CYS A C 1
ATOM 1301 O O . CYS A 1 222 ? 14.252 28.555 181.754 1.00 80.88 222 CYS A O 1
ATOM 1304 N N . GLY A 1 223 ? 16.493 28.504 181.714 1.00 83.49 223 GLY A N 1
ATOM 1305 C CA . GLY A 1 223 ? 16.638 29.590 180.740 1.00 85.94 223 GLY A CA 1
ATOM 1306 C C . GLY A 1 223 ? 17.058 30.907 181.357 1.00 88.46 223 GLY A C 1
ATOM 1307 O O . GLY A 1 223 ? 17.231 31.886 180.633 1.00 89.35 223 GLY A O 1
ATOM 1308 N N . CYS A 1 224 ? 17.214 30.934 182.693 1.00 91.53 224 CYS A N 1
ATOM 1309 C CA . CYS A 1 224 ? 17.720 32.112 183.429 1.00 89.63 224 CYS A CA 1
ATOM 1310 C C . CYS A 1 224 ? 19.186 32.393 183.145 1.00 93.92 224 CYS A C 1
ATOM 1311 O O . CYS A 1 224 ? 20.046 31.575 183.477 1.00 90.52 224 CYS A O 1
ATOM 1314 N N . GLU A 1 225 ? 19.448 33.568 182.564 1.00 99.42 225 GLU A N 1
ATOM 1315 C CA . GLU A 1 225 ? 20.791 33.982 182.131 1.00 104.55 225 GLU A CA 1
ATOM 1316 C C . GLU A 1 225 ? 21.519 34.918 183.120 1.00 105.68 225 GLU A C 1
ATOM 1317 O O . GLU A 1 225 ? 22.743 35.043 183.060 1.00 111.29 225 GLU A O 1
ATOM 1323 N N . ASN A 1 226 ? 20.777 35.581 184.005 1.00 101.35 226 ASN A N 1
ATOM 1324 C CA . ASN A 1 226 ? 21.349 36.562 184.927 1.00 102.30 226 ASN A CA 1
ATOM 1325 C C . ASN A 1 226 ? 21.207 36.027 186.358 1.00 99.21 226 ASN A C 1
ATOM 1326 O O . ASN A 1 226 ? 20.257 36.344 187.087 1.00 92.06 226 ASN A O 1
ATOM 1331 N N . VAL A 1 227 ? 22.173 35.203 186.734 1.00 97.46 227 VAL A N 1
ATOM 1332 C CA . VAL A 1 227 ? 22.076 34.394 187.921 1.00 93.42 227 VAL A CA 1
ATOM 1333 C C . VAL A 1 227 ? 23.375 34.423 188.655 1.00 96.75 227 VAL A C 1
ATOM 1334 O O . VAL A 1 227 ? 24.417 34.182 188.050 1.00 103.34 227 VAL A O 1
ATOM 1338 N N . ILE A 1 228 ? 23.321 34.691 189.954 1.00 94.42 228 ILE A N 1
ATOM 1339 C CA . ILE A 1 228 ? 24.499 34.614 190.783 1.00 95.31 228 ILE A CA 1
ATOM 1340 C C . ILE A 1 228 ? 24.298 33.583 191.893 1.00 92.98 228 ILE A C 1
ATOM 1341 O O . ILE A 1 228 ? 23.297 33.596 192.622 1.00 89.59 228 ILE A O 1
ATOM 1346 N N . GLU A 1 229 ? 25.311 32.734 192.027 1.00 95.05 229 GLU A N 1
ATOM 1347 C CA . GLU A 1 229 ? 25.375 31.596 192.945 1.00 92.81 229 GLU A CA 1
ATOM 1348 C C . GLU A 1 229 ? 26.302 31.964 194.131 1.00 92.25 229 GLU A C 1
ATOM 1349 O O . GLU A 1 229 ? 27.436 32.403 193.901 1.00 96.99 229 GLU A O 1
ATOM 1355 N N . LEU A 1 230 ? 25.885 31.756 195.378 1.00 87.77 230 LEU A N 1
ATOM 1356 C CA . LEU A 1 230 ? 26.708 32.225 196.528 1.00 89.28 230 LEU A CA 1
ATOM 1357 C C . LEU A 1 230 ? 26.923 31.248 197.697 1.00 87.72 230 LEU A C 1
ATOM 1358 O O . LEU A 1 230 ? 25.967 30.634 198.152 1.00 83.65 230 LEU A O 1
ATOM 1363 N N . ASP A 1 231 ? 28.172 31.132 198.185 1.00 91.61 231 ASP A N 1
ATOM 1364 C CA . ASP A 1 231 ? 28.474 30.419 199.453 1.00 92.17 231 ASP A CA 1
ATOM 1365 C C . ASP A 1 231 ? 28.102 31.381 200.568 1.00 93.28 231 ASP A C 1
ATOM 1366 O O . ASP A 1 231 ? 27.805 32.553 200.296 1.00 92.15 231 ASP A O 1
ATOM 1371 N N . TRP A 1 232 ? 28.094 30.947 201.825 1.00 95.10 232 TRP A N 1
ATOM 1372 C CA . TRP A 1 232 ? 27.647 31.929 202.774 1.00 95.37 232 TRP A CA 1
ATOM 1373 C C . TRP A 1 232 ? 28.666 32.915 203.264 1.00 95.51 232 TRP A C 1
ATOM 1374 O O . TRP A 1 232 ? 29.837 32.607 203.391 1.00 99.53 232 TRP A O 1
ATOM 1385 N N . TRP A 1 233 ? 28.153 34.118 203.507 1.00 94.38 233 TRP A N 1
ATOM 1386 C CA . TRP A 1 233 ? 28.930 35.340 203.731 1.00 100.40 233 TRP A CA 1
ATOM 1387 C C . TRP A 1 233 ? 29.492 35.920 202.425 1.00 104.86 233 TRP A C 1
ATOM 1388 O O . TRP A 1 233 ? 30.172 36.930 202.454 1.00 108.57 233 TRP A O 1
ATOM 1399 N N . GLU A 1 234 ? 29.185 35.308 201.284 1.00 107.98 234 GLU A N 1
ATOM 1400 C CA . GLU A 1 234 ? 29.500 35.914 199.983 1.00 110.66 234 GLU A CA 1
ATOM 1401 C C . GLU A 1 234 ? 28.429 36.919 199.607 1.00 110.62 234 GLU A C 1
ATOM 1402 O O . GLU A 1 234 ? 27.243 36.768 199.963 1.00 108.67 234 GLU A O 1
ATOM 1408 N N . GLU A 1 235 ? 28.848 37.903 198.821 1.00 113.14 235 GLU A N 1
ATOM 1409 C CA . GLU A 1 235 ? 28.062 39.109 198.604 1.00 112.13 235 GLU A CA 1
ATOM 1410 C C . GLU A 1 235 ? 28.102 39.539 197.136 1.00 111.74 235 GLU A C 1
ATOM 1411 O O . GLU A 1 235 ? 29.030 39.206 196.398 1.00 112.74 235 GLU A O 1
ATOM 1417 N N . ASN A 1 236 ? 27.051 40.227 196.711 1.00 108.38 236 ASN A N 1
ATOM 1418 C CA . ASN A 1 236 ? 26.961 40.743 195.355 1.00 108.82 236 ASN A CA 1
ATOM 1419 C C . ASN A 1 236 ? 25.822 41.739 195.330 1.00 107.52 236 ASN A C 1
ATOM 1420 O O . ASN A 1 236 ? 25.139 41.917 196.345 1.00 103.95 236 ASN A O 1
ATOM 1425 N N . CYS A 1 237 ? 25.631 42.389 194.180 1.00 109.40 237 CYS A N 1
ATOM 1426 C CA . CYS A 1 237 ? 24.609 43.423 194.011 1.00 109.04 237 CYS A CA 1
ATOM 1427 C C . CYS A 1 237 ? 23.937 43.281 192.669 1.00 106.73 237 CYS A C 1
ATOM 1428 O O . CYS A 1 237 ? 24.254 42.371 191.908 1.00 107.23 237 CYS A O 1
ATOM 1431 N N . VAL A 1 238 ? 22.988 44.165 192.393 1.00 106.38 238 VAL A N 1
ATOM 1432 C CA . VAL A 1 238 ? 22.381 44.244 191.072 1.00 107.75 238 VAL A CA 1
ATOM 1433 C C . VAL A 1 238 ? 23.132 45.323 190.306 1.00 113.83 238 VAL A C 1
ATOM 1434 O O . VAL A 1 238 ? 23.310 46.408 190.842 1.00 113.86 238 VAL A O 1
ATOM 1438 N N . PRO A 1 239 ? 23.560 45.032 189.052 1.00 118.79 239 PRO A N 1
ATOM 1439 C CA . PRO A 1 239 ? 24.510 45.882 188.315 1.00 126.41 239 PRO A CA 1
ATOM 1440 C C . PRO A 1 239 ? 24.182 47.369 188.262 1.00 131.65 239 PRO A C 1
ATOM 1441 O O . PRO A 1 239 ? 25.086 48.212 188.369 1.00 133.07 239 PRO A O 1
ATOM 1445 N N . GLY A 1 240 ? 22.907 47.696 188.092 1.00 132.26 240 GLY A N 1
ATOM 1446 C CA . GLY A 1 240 ? 22.525 49.104 188.047 1.00 137.05 240 GLY A CA 1
ATOM 1447 C C . GLY A 1 240 ? 22.629 49.814 189.389 1.00 137.30 240 GLY A C 1
ATOM 1448 O O . GLY A 1 240 ? 22.730 51.034 189.426 1.00 135.23 240 GLY A O 1
ATOM 1449 N N . HIS A 1 241 ? 22.570 49.041 190.481 1.00 136.70 241 HIS A N 1
ATOM 1450 C CA . HIS A 1 241 ? 22.311 49.557 191.826 1.00 137.07 241 HIS A CA 1
ATOM 1451 C C . HIS A 1 241 ? 23.359 48.988 192.799 1.00 135.72 241 HIS A C 1
ATOM 1452 O O . HIS A 1 241 ? 23.046 48.211 193.716 1.00 132.07 241 HIS A O 1
ATOM 1459 N N . ASP A 1 242 ? 24.607 49.382 192.580 1.00 136.44 242 ASP A N 1
ATOM 1460 C CA . ASP A 1 242 ? 25.753 48.903 193.372 1.00 136.65 242 ASP A CA 1
ATOM 1461 C C . ASP A 1 242 ? 25.747 49.352 194.844 1.00 135.45 242 ASP A C 1
ATOM 1462 O O . ASP A 1 242 ? 26.549 48.860 195.648 1.00 134.78 242 ASP A O 1
ATOM 1467 N N . LYS A 1 243 ? 24.849 50.271 195.196 1.00 131.98 243 LYS A N 1
ATOM 1468 C CA . LYS A 1 243 ? 24.731 50.736 196.579 1.00 129.37 243 LYS A CA 1
ATOM 1469 C C . LYS A 1 243 ? 24.025 49.741 197.502 1.00 122.11 243 LYS A C 1
ATOM 1470 O O . LYS A 1 243 ? 23.945 49.968 198.713 1.00 118.66 243 LYS A O 1
ATOM 1476 N N . VAL A 1 244 ? 23.528 48.644 196.928 1.00 117.01 244 VAL A N 1
ATOM 1477 C CA . VAL A 1 244 ? 22.737 47.655 197.661 1.00 109.14 244 VAL A CA 1
ATOM 1478 C C . VAL A 1 244 ? 23.360 46.248 197.575 1.00 106.48 244 VAL A C 1
ATOM 1479 O O . VAL A 1 244 ? 23.345 45.609 196.510 1.00 103.32 244 VAL A O 1
ATOM 1483 N N . THR A 1 245 ? 23.874 45.775 198.717 1.00 105.12 245 THR A N 1
ATOM 1484 C CA . THR A 1 245 ? 24.610 44.513 198.806 1.00 103.55 245 THR A CA 1
ATOM 1485 C C . THR A 1 245 ? 23.679 43.373 199.236 1.00 99.76 245 THR A C 1
ATOM 1486 O O . THR A 1 245 ? 22.890 43.504 200.175 1.00 99.21 245 THR A O 1
ATOM 1490 N N . PHE A 1 246 ? 23.754 42.262 198.517 1.00 97.68 246 PHE A N 1
ATOM 1491 C CA . PHE A 1 246 ? 22.981 41.086 198.862 1.00 93.14 246 PHE A CA 1
ATOM 1492 C C . PHE A 1 246 ? 23.975 40.089 199.398 1.00 94.53 246 PHE A C 1
ATOM 1493 O O . PHE A 1 246 ? 24.973 39.784 198.742 1.00 98.39 246 PHE A O 1
ATOM 1501 N N . VAL A 1 247 ? 23.715 39.605 200.602 1.00 91.47 247 VAL A N 1
ATOM 1502 C CA . VAL A 1 247 ? 24.621 38.689 201.232 1.00 92.31 247 VAL A CA 1
ATOM 1503 C C . VAL A 1 247 ? 23.861 37.447 201.553 1.00 90.33 247 VAL A C 1
ATOM 1504 O O . VAL A 1 247 ? 22.785 37.498 202.158 1.00 93.92 247 VAL A O 1
ATOM 1508 N N . PHE A 1 248 ? 24.416 36.323 201.130 1.00 90.19 248 PHE A N 1
ATOM 1509 C CA . PHE A 1 248 ? 23.826 35.037 201.462 1.00 84.96 248 PHE A CA 1
ATOM 1510 C C . PHE A 1 248 ? 24.388 34.671 202.821 1.00 84.39 248 PHE A C 1
ATOM 1511 O O . PHE A 1 248 ? 25.608 34.601 202.993 1.00 85.80 248 PHE A O 1
ATOM 1519 N N . THR A 1 249 ? 23.495 34.454 203.776 1.00 81.14 249 THR A N 1
ATOM 1520 C CA . THR A 1 249 ? 23.892 34.180 205.128 1.00 82.98 249 THR A CA 1
ATOM 1521 C C . THR A 1 249 ? 23.426 32.803 205.524 1.00 81.55 249 THR A C 1
ATOM 1522 O O . THR A 1 249 ? 22.599 32.203 204.834 1.00 82.37 249 THR A O 1
ATOM 1526 N N . PRO A 1 250 ? 23.958 32.294 206.642 1.00 80.72 250 PRO A N 1
ATOM 1527 C CA . PRO A 1 250 ? 23.636 30.937 207.007 1.00 77.55 250 PRO A CA 1
ATOM 1528 C C . PRO A 1 250 ? 22.200 30.762 207.482 1.00 73.74 250 PRO A C 1
ATOM 1529 O O . PRO A 1 250 ? 21.463 31.748 207.670 1.00 70.74 250 PRO A O 1
ATOM 1533 N N . SER A 1 251 ? 21.824 29.493 207.635 1.00 71.82 251 SER A N 1
ATOM 1534 C CA . SER A 1 251 ? 20.540 29.082 208.178 1.00 69.37 251 SER A CA 1
ATOM 1535 C C . SER A 1 251 ? 20.726 27.624 208.561 1.00 69.67 251 SER A C 1
ATOM 1536 O O . SER A 1 251 ? 21.694 26.993 208.129 1.00 72.77 251 SER A O 1
ATOM 1539 N N . GLN A 1 252 ? 19.830 27.082 209.380 1.00 67.22 252 GLN A N 1
ATOM 1540 C CA . GLN A 1 252 ? 19.864 25.641 209.671 1.00 67.59 252 GLN A CA 1
ATOM 1541 C C . GLN A 1 252 ? 18.697 24.939 209.028 1.00 64.40 252 GLN A C 1
ATOM 1542 O O . GLN A 1 252 ? 17.570 25.002 209.550 1.00 63.02 252 GLN A O 1
ATOM 1548 N N . HIS A 1 253 ? 18.969 24.284 207.897 1.00 64.76 253 HIS A N 1
ATOM 1549 C CA . HIS A 1 253 ? 17.931 23.627 207.077 1.00 62.76 253 HIS A CA 1
ATOM 1550 C C . HIS A 1 253 ? 18.574 22.561 206.168 1.00 65.20 253 HIS A C 1
ATOM 1551 O O . HIS A 1 253 ? 19.609 22.007 206.505 1.00 65.41 253 HIS A O 1
ATOM 1558 N N . TRP A 1 254 ? 17.936 22.227 205.048 1.00 66.58 254 TRP A N 1
ATOM 1559 C CA . TRP A 1 254 ? 18.460 21.193 204.175 1.00 68.13 254 TRP A CA 1
ATOM 1560 C C . TRP A 1 254 ? 17.906 21.398 202.775 1.00 68.75 254 TRP A C 1
ATOM 1561 O O . TRP A 1 254 ? 17.054 22.244 202.568 1.00 64.39 254 TRP A O 1
ATOM 1572 N N . CYS A 1 255 ? 18.410 20.627 201.819 1.00 71.04 255 CYS A N 1
ATOM 1573 C CA . CYS A 1 255 ? 17.940 20.703 200.444 1.00 68.07 255 CYS A CA 1
ATOM 1574 C C . CYS A 1 255 ? 17.679 19.294 199.853 1.00 66.98 255 CYS A C 1
ATOM 1575 O O . CYS A 1 255 ? 18.345 18.331 200.208 1.00 65.38 255 CYS A O 1
ATOM 1578 N N . LYS A 1 256 ? 16.692 19.196 198.966 1.00 64.36 256 LYS A N 1
ATOM 1579 C CA . LYS A 1 256 ? 16.374 17.953 198.282 1.00 66.04 256 LYS A CA 1
ATOM 1580 C C . LYS A 1 256 ? 15.297 18.230 197.242 1.00 64.99 256 LYS A C 1
ATOM 1581 O O . LYS A 1 256 ? 14.287 18.820 197.572 1.00 64.86 256 LYS A O 1
ATOM 1587 N N . ARG A 1 257 ? 15.520 17.849 195.990 1.00 67.40 257 ARG A N 1
ATOM 1588 C CA . ARG A 1 257 ? 14.419 17.876 194.974 1.00 69.14 257 ARG A CA 1
ATOM 1589 C C . ARG A 1 257 ? 14.112 16.498 194.373 1.00 67.42 257 ARG A C 1
ATOM 1590 O O . ARG A 1 257 ? 13.027 16.307 193.860 1.00 67.32 257 ARG A O 1
ATOM 1598 N N . THR A 1 258 ? 15.052 15.556 194.425 1.00 65.69 258 THR A N 1
ATOM 1599 C CA . THR A 1 258 ? 14.847 14.258 193.784 1.00 67.67 258 THR A CA 1
ATOM 1600 C C . THR A 1 258 ? 15.297 13.149 194.704 1.00 69.23 258 THR A C 1
ATOM 1601 O O . THR A 1 258 ? 15.229 13.285 195.893 1.00 74.28 258 THR A O 1
ATOM 1605 N N . LEU A 1 259 ? 15.788 12.069 194.139 1.00 71.87 259 LEU A N 1
ATOM 1606 C CA . LEU A 1 259 ? 16.317 10.970 194.897 1.00 75.28 259 LEU A CA 1
ATOM 1607 C C . LEU A 1 259 ? 17.839 11.075 195.026 1.00 78.71 259 LEU A C 1
ATOM 1608 O O . LEU A 1 259 ? 18.572 11.258 194.057 1.00 78.82 259 LEU A O 1
ATOM 1613 N N . MET A 1 260 ? 18.356 10.903 196.219 1.00 85.25 260 MET A N 1
ATOM 1614 C CA . MET A 1 260 ? 19.811 10.963 196.353 1.00 91.24 260 MET A CA 1
ATOM 1615 C C . MET A 1 260 ? 20.435 12.333 195.886 1.00 88.59 260 MET A C 1
ATOM 1616 O O . MET A 1 260 ? 21.598 12.377 195.536 1.00 90.05 260 MET A O 1
ATOM 1621 N N . ASP A 1 261 ? 19.689 13.449 195.894 1.00 84.48 261 ASP A N 1
ATOM 1622 C CA . ASP A 1 261 ? 20.333 14.773 195.733 1.00 82.64 261 ASP A CA 1
ATOM 1623 C C . ASP A 1 261 ? 20.402 15.565 197.074 1.00 81.81 261 ASP A C 1
ATOM 1624 O O . ASP A 1 261 ? 20.658 16.774 197.102 1.00 76.52 261 ASP A O 1
ATOM 1629 N N . ASP A 1 262 ? 20.199 14.864 198.182 1.00 80.43 262 ASP A N 1
ATOM 1630 C CA . ASP A 1 262 ? 20.065 15.531 199.460 1.00 81.46 262 ASP A CA 1
ATOM 1631 C C . ASP A 1 262 ? 21.269 16.401 199.661 1.00 81.24 262 ASP A C 1
ATOM 1632 O O . ASP A 1 262 ? 22.385 15.938 199.525 1.00 86.73 262 ASP A O 1
ATOM 1637 N N . ASN A 1 263 ? 21.024 17.686 199.891 1.00 78.57 263 ASN A N 1
ATOM 1638 C CA . ASN A 1 263 ? 22.079 18.630 200.208 1.00 78.90 263 ASN A CA 1
ATOM 1639 C C . ASN A 1 263 ? 23.217 18.711 199.175 1.00 80.75 263 ASN A C 1
ATOM 1640 O O . ASN A 1 263 ? 24.355 18.934 199.546 1.00 84.05 263 ASN A O 1
ATOM 1645 N N . LYS A 1 264 ? 22.908 18.530 197.892 1.00 80.81 264 LYS A N 1
ATOM 1646 C CA . LYS A 1 264 ? 23.858 18.896 196.817 1.00 83.60 264 LYS A CA 1
ATOM 1647 C C . LYS A 1 264 ? 23.836 20.422 196.577 1.00 82.91 264 LYS A C 1
ATOM 1648 O O . LYS A 1 264 ? 24.755 20.972 195.979 1.00 84.90 264 LYS A O 1
ATOM 1659 N N . VAL A 1 265 ? 22.788 21.092 197.053 1.00 81.21 265 VAL A N 1
ATOM 1660 C CA . VAL A 1 265 ? 22.689 22.546 197.001 1.00 81.38 265 VAL A CA 1
ATOM 1661 C C . VAL A 1 265 ? 22.533 23.147 198.401 1.00 80.91 265 VAL A C 1
ATOM 1662 O O . VAL A 1 265 ? 21.922 22.542 199.286 1.00 78.60 265 VAL A O 1
ATOM 1666 N N . LEU A 1 266 ? 23.136 24.316 198.598 1.00 79.30 266 LEU A N 1
ATOM 1667 C CA . LEU A 1 266 ? 23.105 24.985 199.885 1.00 79.10 266 LEU A CA 1
ATOM 1668 C C . LEU A 1 266 ? 21.702 25.489 200.201 1.00 74.35 266 LEU A C 1
ATOM 1669 O O . LEU A 1 266 ? 20.877 25.618 199.304 1.00 69.11 266 LEU A O 1
ATOM 1674 N N . TRP A 1 267 ? 21.464 25.751 201.495 1.00 73.89 267 TRP A N 1
ATOM 1675 C CA . TRP A 1 267 ? 20.259 26.445 202.009 1.00 72.13 267 TRP A CA 1
ATOM 1676 C C . TRP A 1 267 ? 20.765 27.657 202.780 1.00 76.29 267 TRP A C 1
ATOM 1677 O O . TRP A 1 267 ? 21.884 27.636 203.244 1.00 72.56 267 TRP A O 1
ATOM 1688 N N . GLY A 1 268 ? 19.978 28.715 202.937 1.00 76.37 268 GLY A N 1
ATOM 1689 C CA . GLY A 1 268 ? 20.502 29.878 203.658 1.00 74.68 268 GLY A CA 1
ATOM 1690 C C . GLY A 1 268 ? 19.453 30.926 203.877 1.00 72.07 268 GLY A C 1
ATOM 1691 O O . GLY A 1 268 ? 18.276 30.695 203.604 1.00 72.90 268 GLY A O 1
ATOM 1692 N N . SER A 1 269 ? 19.896 32.064 204.395 1.00 72.27 269 SER A N 1
ATOM 1693 C CA . SER A 1 269 ? 19.071 33.256 204.563 1.00 69.92 269 SER A CA 1
ATOM 1694 C C . SER A 1 269 ? 19.704 34.324 203.710 1.00 70.78 269 SER A C 1
ATOM 1695 O O . SER A 1 269 ? 20.790 34.109 203.169 1.00 69.16 269 SER A O 1
ATOM 1698 N N . TRP A 1 270 ? 19.022 35.462 203.584 1.00 72.93 270 TRP A N 1
ATOM 1699 C CA . TRP A 1 270 ? 19.537 36.614 202.824 1.00 75.99 270 TRP A CA 1
ATOM 1700 C C . TRP A 1 270 ? 19.484 37.888 203.674 1.00 78.26 270 TRP A C 1
ATOM 1701 O O . TRP A 1 270 ? 18.457 38.217 204.277 1.00 74.93 270 TRP A O 1
ATOM 1712 N N . SER A 1 271 ? 20.607 38.592 203.706 1.00 82.76 271 SER A N 1
ATOM 1713 C CA . SER A 1 271 ? 20.700 39.893 204.333 1.00 86.39 271 SER A CA 1
ATOM 1714 C C . SER A 1 271 ? 20.875 40.899 203.216 1.00 89.14 271 SER A C 1
ATOM 1715 O O . SER A 1 271 ? 21.810 40.761 202.413 1.00 91.68 271 SER A O 1
ATOM 1718 N N . VAL A 1 272 ? 19.977 41.889 203.145 1.00 88.90 272 VAL A N 1
ATOM 1719 C CA . VAL A 1 272 ? 20.043 42.887 202.075 1.00 91.79 272 VAL A CA 1
ATOM 1720 C C . VAL A 1 272 ? 20.320 44.254 202.641 1.00 93.99 272 VAL A C 1
ATOM 1721 O O . VAL A 1 272 ? 19.497 44.825 203.344 1.00 92.52 272 VAL A O 1
ATOM 1725 N N . LEU A 1 273 ? 21.485 44.771 202.278 1.00 98.19 273 LEU A N 1
ATOM 1726 C CA . LEU A 1 273 ? 22.036 45.977 202.837 1.00 102.64 273 LEU A CA 1
ATOM 1727 C C . LEU A 1 273 ? 22.039 47.154 201.849 1.00 107.89 273 LEU A C 1
ATOM 1728 O O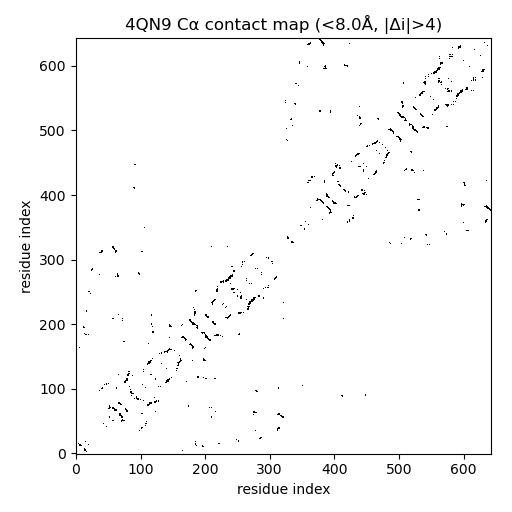 . LEU A 1 273 ? 22.866 47.199 200.930 1.00 107.81 273 LEU A O 1
ATOM 1733 N N . GLY A 1 274 ? 21.117 48.100 202.055 1.00 110.00 274 GLY A N 1
ATOM 1734 C CA . GLY A 1 274 ? 21.035 49.328 201.248 1.00 112.79 274 GLY A CA 1
ATOM 1735 C C . GLY A 1 274 ? 21.496 50.553 202.018 1.00 116.49 274 GLY A C 1
ATOM 1736 O O . GLY A 1 274 ? 21.760 50.465 203.225 1.00 117.79 274 GLY A O 1
ATOM 1737 N N . PRO A 1 275 ? 21.616 51.704 201.327 1.00 118.58 275 PRO A N 1
ATOM 1738 C CA . PRO A 1 275 ? 21.980 52.958 201.987 1.00 120.17 275 PRO A CA 1
ATOM 1739 C C . PRO A 1 275 ? 21.014 53.415 203.096 1.00 118.77 275 PRO A C 1
ATOM 1740 O O . PRO A 1 275 ? 21.469 53.957 204.105 1.00 119.29 275 PRO A O 1
ATOM 1744 N N . TRP A 1 276 ? 19.710 53.184 202.920 1.00 115.77 276 TRP A N 1
ATOM 1745 C CA . TRP A 1 276 ? 18.695 53.650 203.877 1.00 114.94 276 TRP A CA 1
ATOM 1746 C C . TRP A 1 276 ? 18.085 52.535 204.720 1.00 110.75 276 TRP A C 1
ATOM 1747 O O . TRP A 1 276 ? 17.570 52.785 205.819 1.00 108.66 276 TRP A O 1
ATOM 1758 N N . ASN A 1 277 ? 18.104 51.312 204.192 1.00 109.19 277 ASN A N 1
ATOM 1759 C CA . ASN A 1 277 ? 17.408 50.197 204.826 1.00 103.25 277 ASN A CA 1
ATOM 1760 C C . ASN A 1 277 ? 18.180 48.904 204.774 1.00 101.87 277 ASN A C 1
ATOM 1761 O O . ASN A 1 277 ? 19.058 48.724 203.930 1.00 102.05 277 ASN A O 1
ATOM 1766 N N . ARG A 1 278 ? 17.830 48.004 205.688 1.00 100.49 278 ARG A N 1
ATOM 1767 C CA . ARG A 1 278 ? 18.424 46.685 205.748 1.00 98.60 278 ARG A CA 1
ATOM 1768 C C . ARG A 1 278 ? 17.348 45.671 206.031 1.00 91.80 278 ARG A C 1
ATOM 1769 O O . ARG A 1 278 ? 16.594 45.820 206.990 1.00 92.75 278 ARG A O 1
ATOM 1777 N N . PHE A 1 279 ? 17.266 44.648 205.192 1.00 85.70 279 PHE A N 1
ATOM 1778 C CA . PHE A 1 279 ? 16.199 43.677 205.279 1.00 79.51 279 PHE A CA 1
ATOM 1779 C C . PHE A 1 279 ? 16.793 42.287 205.434 1.00 77.63 279 PHE A C 1
ATOM 1780 O O . PHE A 1 279 ? 17.750 41.945 204.736 1.00 78.90 279 PHE A O 1
ATOM 1788 N N . PHE A 1 280 ? 16.225 41.497 206.348 1.00 76.37 280 PHE A N 1
ATOM 1789 C CA . PHE A 1 280 ? 16.645 40.104 206.558 1.00 76.27 280 PHE A CA 1
ATOM 1790 C C . PHE A 1 280 ? 15.544 39.110 206.207 1.00 73.51 280 PHE A C 1
ATOM 1791 O O . PHE A 1 280 ? 14.395 39.296 206.592 1.00 72.02 280 PHE A O 1
ATOM 1799 N N . PHE A 1 281 ? 15.919 38.050 205.490 1.00 73.27 281 PHE A N 1
ATOM 1800 C CA . PHE A 1 281 ? 14.985 37.026 205.062 1.00 71.46 281 PHE A CA 1
ATOM 1801 C C . PHE A 1 281 ? 15.522 35.681 205.513 1.00 71.05 281 PHE A C 1
ATOM 1802 O O . PHE A 1 281 ? 16.516 35.177 204.982 1.00 71.70 281 PHE A O 1
ATOM 1810 N N . ALA A 1 282 ? 14.843 35.097 206.484 1.00 69.28 282 ALA A N 1
ATOM 1811 C CA . ALA A 1 282 ? 15.333 33.905 207.158 1.00 69.26 282 ALA A CA 1
ATOM 1812 C C . ALA A 1 282 ? 15.359 32.631 206.283 1.00 67.22 282 ALA A C 1
ATOM 1813 O O . ALA A 1 282 ? 16.203 31.747 206.481 1.00 67.71 282 ALA A O 1
ATOM 1815 N N . GLY A 1 283 ? 14.453 32.526 205.320 1.00 63.17 283 GLY A N 1
ATOM 1816 C CA . GLY A 1 283 ? 14.309 31.270 204.586 1.00 63.70 283 GLY A CA 1
ATOM 1817 C C . GLY A 1 283 ? 13.551 30.304 205.470 1.00 62.40 283 GLY A C 1
ATOM 1818 O O . GLY A 1 283 ? 12.743 30.734 206.292 1.00 63.81 283 GLY A O 1
ATOM 1819 N N . ASP A 1 284 ? 13.793 29.009 205.285 1.00 59.83 284 ASP A N 1
ATOM 1820 C CA . ASP A 1 284 ? 13.392 27.984 206.249 1.00 59.71 284 ASP A CA 1
ATOM 1821 C C . ASP A 1 284 ? 14.594 27.758 207.159 1.00 59.58 284 ASP A C 1
ATOM 1822 O O . ASP A 1 284 ? 15.713 27.701 206.694 1.00 62.97 284 ASP A O 1
ATOM 1827 N N . THR A 1 285 ? 14.360 27.602 208.453 1.00 61.48 285 THR A N 1
ATOM 1828 C CA . THR A 1 285 ? 15.425 27.262 209.408 1.00 63.49 285 THR A CA 1
ATOM 1829 C C . THR A 1 285 ? 14.736 26.699 210.669 1.00 62.92 285 THR A C 1
ATOM 1830 O O . THR A 1 285 ? 13.661 27.163 210.998 1.00 59.17 285 THR A O 1
ATOM 1834 N N . GLY A 1 286 ? 15.378 26.040 211.601 1.00 65.22 286 GLY A N 1
ATOM 1835 C CA . GLY A 1 286 ? 15.461 26.709 212.887 1.00 73.54 286 GLY A CA 1
ATOM 1836 C C . GLY A 1 286 ? 16.762 26.611 213.541 1.00 76.91 286 GLY A C 1
ATOM 1837 O O . GLY A 1 286 ? 17.719 26.959 212.893 1.00 80.37 286 GLY A O 1
ATOM 1838 N N . TYR A 1 287 ? 16.808 26.517 214.864 1.00 75.87 287 TYR A N 1
ATOM 1839 C CA . TYR A 1 287 ? 17.101 27.684 215.632 1.00 77.52 287 TYR A CA 1
ATOM 1840 C C . TYR A 1 287 ? 18.573 27.313 215.766 1.00 76.61 287 TYR A C 1
ATOM 1841 O O . TYR A 1 287 ? 18.867 26.167 216.129 1.00 78.04 287 TYR A O 1
ATOM 1850 N N . CYS A 1 288 ? 19.479 28.216 215.387 1.00 77.88 288 CYS A N 1
ATOM 1851 C CA . CYS A 1 288 ? 20.934 28.004 215.547 1.00 80.93 288 CYS A CA 1
ATOM 1852 C C . CYS A 1 288 ? 21.641 29.301 215.980 1.00 82.36 288 CYS A C 1
ATOM 1853 O O . CYS A 1 288 ? 20.991 30.353 216.058 1.00 82.00 288 CYS A O 1
ATOM 1856 N N . PRO A 1 289 ? 22.953 29.229 216.314 1.00 86.50 289 PRO A N 1
ATOM 1857 C CA . PRO A 1 289 ? 23.704 30.488 216.368 1.00 89.79 289 PRO A CA 1
ATOM 1858 C C . PRO A 1 289 ? 23.600 30.975 214.952 1.00 95.33 289 PRO A C 1
ATOM 1859 O O . PRO A 1 289 ? 22.746 30.473 214.211 1.00 95.86 289 PRO A O 1
ATOM 1863 N N . ALA A 1 290 ? 24.432 31.894 214.502 1.00 97.96 290 ALA A N 1
ATOM 1864 C CA . ALA A 1 290 ? 24.296 32.315 213.081 1.00 93.66 290 ALA A CA 1
ATOM 1865 C C . ALA A 1 290 ? 23.361 33.481 213.020 1.00 88.88 290 ALA A C 1
ATOM 1866 O O . ALA A 1 290 ? 23.736 34.540 212.524 1.00 91.76 290 ALA A O 1
ATOM 1868 N N . PHE A 1 291 ? 22.154 33.316 213.544 1.00 81.38 291 PHE A N 1
ATOM 1869 C CA . PHE A 1 291 ? 21.280 34.466 213.651 1.00 80.96 291 PHE A CA 1
ATOM 1870 C C . PHE A 1 291 ? 21.916 35.529 214.521 1.00 84.94 291 PHE A C 1
ATOM 1871 O O . PHE A 1 291 ? 21.797 36.719 214.234 1.00 86.69 291 PHE A O 1
ATOM 1879 N N . GLU A 1 292 ? 22.666 35.087 215.522 1.00 85.92 292 GLU A N 1
ATOM 1880 C CA . GLU A 1 292 ? 23.406 35.999 216.341 1.00 90.45 292 GLU A CA 1
ATOM 1881 C C . GLU A 1 292 ? 24.627 36.498 215.576 1.00 90.43 292 GLU A C 1
ATOM 1882 O O . GLU A 1 292 ? 25.032 37.651 215.724 1.00 88.48 292 GLU A O 1
ATOM 1888 N N . GLU A 1 293 ? 25.211 35.630 214.756 1.00 89.95 293 GLU A N 1
ATOM 1889 C CA . GLU A 1 293 ? 26.350 36.034 213.918 1.00 93.09 293 GLU A CA 1
ATOM 1890 C C . GLU A 1 293 ? 25.939 37.093 212.917 1.00 91.88 293 GLU A C 1
ATOM 1891 O O . GLU A 1 293 ? 26.674 38.041 212.657 1.00 96.13 293 GLU A O 1
ATOM 1897 N N . ILE A 1 294 ? 24.739 36.938 212.391 1.00 87.67 294 ILE A N 1
ATOM 1898 C CA . ILE A 1 294 ? 24.227 37.841 211.385 1.00 88.29 294 ILE A CA 1
ATOM 1899 C C . ILE A 1 294 ? 23.898 39.149 212.051 1.00 89.53 294 ILE A C 1
ATOM 1900 O O . ILE A 1 294 ? 24.321 40.202 211.594 1.00 91.62 294 ILE A O 1
ATOM 1905 N N . GLY A 1 295 ? 23.154 39.061 213.145 1.00 90.21 295 GLY A N 1
ATOM 1906 C CA . GLY A 1 295 ? 22.772 40.230 213.909 1.00 93.53 295 GLY A CA 1
ATOM 1907 C C . GLY A 1 295 ? 23.963 41.090 214.222 1.00 98.43 295 GLY A C 1
ATOM 1908 O O . GLY A 1 295 ? 23.878 42.300 214.139 1.00 100.40 295 GLY A O 1
ATOM 1909 N N . LYS A 1 296 ? 25.082 40.467 214.569 1.00 105.44 296 LYS A N 1
ATOM 1910 C CA . LYS A 1 296 ? 26.286 41.224 214.964 1.00 112.82 296 LYS A CA 1
ATOM 1911 C C . LYS A 1 296 ? 27.089 41.746 213.780 1.00 114.31 296 LYS A C 1
ATOM 1912 O O . LYS A 1 296 ? 27.642 42.837 213.865 1.00 116.91 296 LYS A O 1
ATOM 1918 N N . ARG A 1 297 ? 27.152 40.989 212.683 1.00 112.57 297 ARG A N 1
ATOM 1919 C CA . ARG A 1 297 ? 27.966 41.403 211.538 1.00 114.76 297 ARG A CA 1
ATOM 1920 C C . ARG A 1 297 ? 27.284 42.509 210.748 1.00 110.99 297 ARG A C 1
ATOM 1921 O O . ARG A 1 297 ? 27.894 43.535 210.463 1.00 115.40 297 ARG A O 1
ATOM 1929 N N . PHE A 1 298 ? 26.025 42.289 210.395 1.00 103.22 298 PHE A N 1
ATOM 1930 C CA . PHE A 1 298 ? 25.177 43.319 209.801 1.00 101.57 298 PHE A CA 1
ATOM 1931 C C . PHE A 1 298 ? 24.319 43.756 210.971 1.00 102.48 298 PHE A C 1
ATOM 1932 O O . PHE A 1 298 ? 24.682 43.464 212.111 1.00 107.78 298 PHE A O 1
ATOM 1940 N N . GLY A 1 299 ? 23.203 44.437 210.756 1.00 99.36 299 GLY A N 1
ATOM 1941 C CA . GLY A 1 299 ? 22.380 44.809 211.905 1.00 97.02 299 GLY A CA 1
ATOM 1942 C C . GLY A 1 299 ? 22.854 46.082 212.605 1.00 101.07 299 GLY A C 1
ATOM 1943 O O . GLY A 1 299 ? 24.060 46.353 212.714 1.00 101.06 299 GLY A O 1
ATOM 1944 N N . PRO A 1 300 ? 21.904 46.868 213.117 1.00 100.29 300 PRO A N 1
ATOM 1945 C CA . PRO A 1 300 ? 20.480 46.562 213.186 1.00 96.99 300 PRO A CA 1
ATOM 1946 C C . PRO A 1 300 ? 19.857 46.471 211.810 1.00 96.21 300 PRO A C 1
ATOM 1947 O O . PRO A 1 300 ? 20.328 47.135 210.887 1.00 99.53 300 PRO A O 1
ATOM 1951 N N . PHE A 1 301 ? 18.829 45.631 211.694 1.00 93.13 301 PHE A N 1
ATOM 1952 C CA . PHE A 1 301 ? 18.002 45.529 210.503 1.00 92.41 301 PHE A CA 1
ATOM 1953 C C . PHE A 1 301 ? 16.728 46.305 210.724 1.00 90.24 301 PHE A C 1
ATOM 1954 O O . PHE A 1 301 ? 16.252 46.418 211.842 1.00 89.07 301 PHE A O 1
ATOM 1962 N N . ASP A 1 302 ? 16.140 46.752 209.626 1.00 90.89 302 ASP A N 1
ATOM 1963 C CA . ASP A 1 302 ? 14.867 47.460 209.640 1.00 90.71 302 ASP A CA 1
ATOM 1964 C C . ASP A 1 302 ? 13.670 46.521 209.628 1.00 86.21 302 ASP A C 1
ATOM 1965 O O . ASP A 1 302 ? 12.681 46.777 210.315 1.00 86.27 302 ASP A O 1
ATOM 1970 N N . LEU A 1 303 ? 13.748 45.462 208.824 1.00 82.68 303 LEU A N 1
ATOM 1971 C CA . LEU A 1 303 ? 12.694 44.470 208.789 1.00 80.60 303 LEU A CA 1
ATOM 1972 C C . LEU A 1 303 ? 13.284 43.116 208.504 1.00 80.61 303 LEU A C 1
ATOM 1973 O O . LEU A 1 303 ? 14.245 43.004 207.724 1.00 78.16 303 LEU A O 1
ATOM 1978 N N . ALA A 1 304 ? 12.682 42.096 209.135 1.00 78.42 304 ALA A N 1
ATOM 1979 C CA . ALA A 1 304 ? 13.043 40.698 208.909 1.00 76.04 304 ALA A CA 1
ATOM 1980 C C . ALA A 1 304 ? 11.818 39.843 208.670 1.00 70.83 304 ALA A C 1
ATOM 1981 O O . ALA A 1 304 ? 10.824 39.966 209.357 1.00 72.66 304 ALA A O 1
ATOM 1983 N N . ALA A 1 305 ? 11.882 38.992 207.667 1.00 69.75 305 ALA A N 1
ATOM 1984 C CA . ALA A 1 305 ? 10.798 38.058 207.391 1.00 69.37 305 ALA A CA 1
ATOM 1985 C C . ALA A 1 305 ? 11.220 36.694 207.897 1.00 66.83 305 ALA A C 1
ATOM 1986 O O . ALA A 1 305 ? 12.270 36.181 207.483 1.00 68.29 305 ALA A O 1
ATOM 1988 N N . ILE A 1 306 ? 10.405 36.134 208.793 1.00 62.43 306 ILE A N 1
ATOM 1989 C CA . ILE A 1 306 ? 10.791 34.989 209.621 1.00 61.80 306 ILE A CA 1
ATOM 1990 C C . ILE A 1 306 ? 9.657 33.969 209.679 1.00 59.12 306 ILE A C 1
ATOM 1991 O O . ILE A 1 306 ? 8.500 34.308 209.944 1.00 58.16 306 ILE A O 1
ATOM 1996 N N . PRO A 1 307 ? 9.978 32.702 209.440 1.00 61.03 307 PRO A N 1
ATOM 1997 C CA . PRO A 1 307 ? 8.905 31.712 209.376 1.00 59.62 307 PRO A CA 1
ATOM 1998 C C . PRO A 1 307 ? 8.346 31.412 210.742 1.00 57.32 307 PRO A C 1
ATOM 1999 O O . PRO A 1 307 ? 9.075 31.406 211.721 1.00 52.79 307 PRO A O 1
ATOM 2003 N N . ILE A 1 308 ? 7.049 31.152 210.785 1.00 56.66 308 ILE A N 1
ATOM 2004 C CA . ILE A 1 308 ? 6.415 30.781 212.020 1.00 57.26 308 ILE A CA 1
ATOM 2005 C C . ILE A 1 308 ? 5.538 29.550 211.888 1.00 56.60 308 ILE A C 1
ATOM 2006 O O . ILE A 1 308 ? 4.879 29.189 212.844 1.00 62.99 308 ILE A O 1
ATOM 2011 N N . GLY A 1 309 ? 5.505 28.916 210.722 1.00 55.23 309 GLY A N 1
ATOM 2012 C CA . GLY A 1 309 ? 4.733 27.684 210.548 1.00 55.46 309 GLY A CA 1
ATOM 2013 C C . GLY A 1 309 ? 5.586 26.463 210.171 1.00 55.27 309 GLY A C 1
ATOM 2014 O O . GLY A 1 309 ? 6.790 26.571 209.900 1.00 54.07 309 GLY A O 1
ATOM 2015 N N . ALA A 1 310 ? 4.937 25.300 210.179 1.00 55.04 310 ALA A N 1
ATOM 2016 C CA . ALA A 1 310 ? 5.540 24.014 209.842 1.00 56.09 310 ALA A CA 1
ATOM 2017 C C . ALA A 1 310 ? 6.457 23.463 210.975 1.00 58.62 310 ALA A C 1
ATOM 2018 O O . ALA A 1 310 ? 7.564 22.966 210.729 1.00 60.93 310 ALA A O 1
ATOM 2020 N N . TYR A 1 311 ? 5.980 23.510 212.217 1.00 59.44 311 TYR A N 1
ATOM 2021 C CA . TYR A 1 311 ? 6.864 23.253 213.357 1.00 59.78 311 TYR A CA 1
ATOM 2022 C C . TYR A 1 311 ? 6.472 22.037 214.172 1.00 61.36 311 TYR A C 1
ATOM 2023 O O . TYR A 1 311 ? 7.274 21.588 214.991 1.00 64.57 311 TYR A O 1
ATOM 2032 N N . GLU A 1 312 ? 5.246 21.542 213.985 1.00 61.72 312 GLU A N 1
ATOM 2033 C CA . GLU A 1 312 ? 4.702 20.420 214.751 1.00 68.19 312 GLU A CA 1
ATOM 2034 C C . GLU A 1 312 ? 4.741 19.122 213.903 1.00 70.45 312 GLU A C 1
ATOM 2035 O O . GLU A 1 312 ? 4.350 19.118 212.744 1.00 66.60 312 GLU A O 1
ATOM 2041 N N . PRO A 1 313 ? 5.201 18.003 214.492 1.00 74.71 313 PRO A N 1
ATOM 2042 C CA . PRO A 1 313 ? 5.569 17.800 215.898 1.00 78.22 313 PRO A CA 1
ATOM 2043 C C . PRO A 1 313 ? 7.020 18.187 216.183 1.00 78.17 313 PRO A C 1
ATOM 2044 O O . PRO A 1 313 ? 7.924 17.873 215.389 1.00 78.19 313 PRO A O 1
ATOM 2048 N N . ARG A 1 314 ? 7.231 18.837 217.321 1.00 79.65 314 ARG A N 1
ATOM 2049 C CA . ARG A 1 314 ? 8.548 19.371 217.690 1.00 80.59 314 ARG A CA 1
ATOM 2050 C C . ARG A 1 314 ? 9.694 18.382 217.636 1.00 83.40 314 ARG A C 1
ATOM 2051 O O . ARG A 1 314 ? 10.754 18.715 217.119 1.00 88.17 314 ARG A O 1
ATOM 2059 N N . TRP A 1 315 ? 9.476 17.173 218.147 1.00 86.29 315 TRP A N 1
ATOM 2060 C CA . TRP A 1 315 ? 10.540 16.167 218.220 1.00 90.11 315 TRP A CA 1
ATOM 2061 C C . TRP A 1 315 ? 11.151 15.844 216.864 1.00 86.56 315 TRP A C 1
ATOM 2062 O O . TRP A 1 315 ? 12.293 15.474 216.786 1.00 91.90 315 TRP A O 1
ATOM 2073 N N . PHE A 1 316 ? 10.392 15.989 215.799 1.00 86.18 316 PHE A N 1
ATOM 2074 C CA . PHE A 1 316 ? 10.919 15.759 214.461 1.00 89.07 316 PHE A CA 1
ATOM 2075 C C . PHE A 1 316 ? 11.356 17.037 213.737 1.00 82.66 316 PHE A C 1
ATOM 2076 O O . PHE A 1 316 ? 12.369 17.043 213.037 1.00 82.58 316 PHE A O 1
ATOM 2084 N N . MET A 1 317 ? 10.584 18.109 213.900 1.00 77.86 317 MET A N 1
ATOM 2085 C CA . MET A 1 317 ? 10.718 19.293 213.050 1.00 72.41 317 MET A CA 1
ATOM 2086 C C . MET A 1 317 ? 11.700 20.331 213.571 1.00 73.77 317 MET A C 1
ATOM 2087 O O . MET A 1 317 ? 12.166 21.177 212.791 1.00 67.86 317 MET A O 1
ATOM 2092 N N . LYS A 1 318 ? 12.008 20.277 214.873 1.00 74.20 318 LYS A N 1
ATOM 2093 C CA . LYS A 1 318 ? 12.734 21.357 215.500 1.00 74.38 318 LYS A CA 1
ATOM 2094 C C . LYS A 1 318 ? 14.106 21.620 214.909 1.00 73.70 318 LYS A C 1
ATOM 2095 O O . LYS A 1 318 ? 14.581 22.741 214.961 1.00 76.87 318 LYS A O 1
ATOM 2101 N N . TYR A 1 319 ? 14.737 20.621 214.311 1.00 75.42 319 TYR A N 1
ATOM 2102 C CA . TYR A 1 319 ? 16.089 20.811 213.789 1.00 73.99 319 TYR A CA 1
ATOM 2103 C C . TYR A 1 319 ? 16.043 21.601 212.512 1.00 69.97 319 TYR A C 1
ATOM 2104 O O . TYR A 1 319 ? 17.000 22.255 212.173 1.00 71.49 319 TYR A O 1
ATOM 2113 N N . GLN A 1 320 ? 14.905 21.592 211.838 1.00 66.76 320 GLN A N 1
ATOM 2114 C CA . GLN A 1 320 ? 14.792 22.224 210.539 1.00 64.42 320 GLN A CA 1
ATOM 2115 C C . GLN A 1 320 ? 13.751 23.343 210.464 1.00 60.85 320 GLN A C 1
ATOM 2116 O O . GLN A 1 320 ? 13.653 24.023 209.441 1.00 57.86 320 GLN A O 1
ATOM 2122 N N . HIS A 1 321 ? 12.951 23.526 211.514 1.00 60.84 321 HIS A N 1
ATOM 2123 C CA . HIS A 1 321 ? 11.888 24.535 211.510 1.00 59.16 321 HIS A CA 1
ATOM 2124 C C . HIS A 1 321 ? 11.670 25.158 212.863 1.00 57.21 321 HIS A C 1
ATOM 2125 O O . HIS A 1 321 ? 11.179 24.496 213.785 1.00 60.29 321 HIS A O 1
ATOM 2132 N N . VAL A 1 322 ? 11.943 26.440 212.996 1.00 55.64 322 VAL A N 1
ATOM 2133 C CA . VAL A 1 322 ? 11.553 27.126 214.251 1.00 58.30 322 VAL A CA 1
ATOM 2134 C C . VAL A 1 322 ? 10.043 27.025 214.551 1.00 58.11 322 VAL A C 1
ATOM 2135 O O . VAL A 1 322 ? 9.208 26.911 213.656 1.00 55.30 322 VAL A O 1
ATOM 2139 N N . ASP A 1 323 ? 9.677 27.053 215.825 1.00 59.20 323 ASP A N 1
ATOM 2140 C CA . ASP A 1 323 ? 8.293 27.366 216.150 1.00 57.50 323 ASP A CA 1
ATOM 2141 C C . ASP A 1 323 ? 8.221 28.870 216.446 1.00 57.38 323 ASP A C 1
ATOM 2142 O O . ASP A 1 323 ? 9.246 29.555 216.417 1.00 57.16 323 ASP A O 1
ATOM 2147 N N . PRO A 1 324 ? 7.025 29.400 216.687 1.00 58.28 324 PRO A N 1
ATOM 2148 C CA . PRO A 1 324 ? 6.911 30.846 216.879 1.00 60.43 324 PRO A CA 1
ATOM 2149 C C . PRO A 1 324 ? 7.815 31.409 217.967 1.00 63.45 324 PRO A C 1
ATOM 2150 O O . PRO A 1 324 ? 8.346 32.529 217.853 1.00 60.69 324 PRO A O 1
ATOM 2154 N N . GLU A 1 325 ? 8.000 30.622 219.016 1.00 68.00 325 GLU A N 1
ATOM 2155 C CA . GLU A 1 325 ? 8.836 31.059 220.129 1.00 72.19 325 GLU A CA 1
ATOM 2156 C C . GLU A 1 325 ? 10.223 31.261 219.523 1.00 70.41 325 GLU A C 1
ATOM 2157 O O . GLU A 1 325 ? 10.808 32.325 219.645 1.00 75.42 325 GLU A O 1
ATOM 2163 N N . GLU A 1 326 ? 10.712 30.272 218.791 1.00 66.25 326 GLU A N 1
ATOM 2164 C CA . GLU A 1 326 ? 12.066 30.350 218.273 1.00 66.49 326 GLU A CA 1
ATOM 2165 C C . GLU A 1 326 ? 12.190 31.434 217.217 1.00 67.47 326 GLU A C 1
ATOM 2166 O O . GLU A 1 326 ? 13.260 32.037 217.065 1.00 66.25 326 GLU A O 1
ATOM 2172 N N . ALA A 1 327 ? 11.088 31.670 216.499 1.00 68.71 327 ALA A N 1
ATOM 2173 C CA . ALA A 1 327 ? 10.985 32.775 215.559 1.00 68.52 327 ALA A CA 1
ATOM 2174 C C . ALA A 1 327 ? 11.331 34.102 216.237 1.00 71.24 327 ALA A C 1
ATOM 2175 O O . ALA A 1 327 ? 12.137 34.894 215.704 1.00 70.35 327 ALA A O 1
ATOM 2177 N N . VAL A 1 328 ? 10.747 34.331 217.419 1.00 72.00 328 VAL A N 1
ATOM 2178 C CA . VAL A 1 328 ? 10.992 35.581 218.151 1.00 71.55 328 VAL A CA 1
ATOM 2179 C C . VAL A 1 328 ? 12.433 35.618 218.646 1.00 73.26 328 VAL A C 1
ATOM 2180 O O . VAL A 1 328 ? 13.026 36.700 218.687 1.00 74.19 328 VAL A O 1
ATOM 2184 N N . ARG A 1 329 ? 13.026 34.467 218.996 1.00 75.33 329 ARG A N 1
ATOM 2185 C CA . ARG A 1 329 ? 14.460 34.478 219.397 1.00 78.35 329 ARG A CA 1
ATOM 2186 C C . ARG A 1 329 ? 15.346 34.913 218.214 1.00 77.64 329 ARG A C 1
ATOM 2187 O O . ARG A 1 329 ? 16.351 35.613 218.403 1.00 74.36 329 ARG A O 1
ATOM 2195 N N . ILE A 1 330 ? 14.955 34.518 216.997 1.00 74.15 330 ILE A N 1
ATOM 2196 C CA . ILE A 1 330 ? 15.674 34.951 215.814 1.00 73.84 330 ILE A CA 1
ATOM 2197 C C . ILE A 1 330 ? 15.519 36.458 215.643 1.00 72.16 330 ILE A C 1
ATOM 2198 O O . ILE A 1 330 ? 16.480 37.149 215.351 1.00 75.01 330 ILE A O 1
ATOM 2203 N N . HIS A 1 331 ? 14.303 36.949 215.829 1.00 69.57 331 HIS A N 1
ATOM 2204 C CA . HIS A 1 331 ? 14.018 38.375 215.777 1.00 70.33 331 HIS A CA 1
ATOM 2205 C C . HIS A 1 331 ? 14.927 39.148 216.682 1.00 74.66 331 HIS A C 1
ATOM 2206 O O . HIS A 1 331 ? 15.489 40.142 216.279 1.00 76.31 331 HIS A O 1
ATOM 2213 N N . THR A 1 332 ? 15.087 38.670 217.911 1.00 76.51 332 THR A N 1
ATOM 2214 C CA . THR A 1 332 ? 16.023 39.280 218.805 1.00 79.48 332 THR A CA 1
ATOM 2215 C C . THR A 1 332 ? 17.435 39.102 218.293 1.00 82.21 332 THR A C 1
ATOM 2216 O O . THR A 1 332 ? 18.200 40.071 218.235 1.00 87.73 332 THR A O 1
ATOM 2220 N N . ASP A 1 333 ? 17.809 37.874 217.944 1.00 81.64 333 ASP A N 1
ATOM 2221 C CA . ASP A 1 333 ? 19.228 37.585 217.701 1.00 83.48 333 ASP A CA 1
ATOM 2222 C C . ASP A 1 333 ? 19.752 38.402 216.535 1.00 86.30 333 ASP A C 1
ATOM 2223 O O . ASP A 1 333 ? 20.897 38.868 216.543 1.00 87.72 333 ASP A O 1
ATOM 2228 N N . VAL A 1 334 ? 18.877 38.600 215.555 1.00 83.77 334 VAL A N 1
ATOM 2229 C CA . VAL A 1 334 ? 19.223 39.281 214.325 1.00 85.49 334 VAL A CA 1
ATOM 2230 C C . VAL A 1 334 ? 19.188 40.840 214.465 1.00 90.09 334 VAL A C 1
ATOM 2231 O O . VAL A 1 334 ? 19.653 41.570 213.586 1.00 91.14 334 VAL A O 1
ATOM 2235 N N . GLN A 1 335 ? 18.659 41.327 215.588 1.00 90.20 335 GLN A N 1
ATOM 2236 C CA . GLN A 1 335 ? 18.630 42.743 215.919 1.00 90.94 335 GLN A CA 1
ATOM 2237 C C . GLN A 1 335 ? 17.822 43.570 214.930 1.00 87.28 335 GLN A C 1
ATOM 2238 O O . GLN A 1 335 ? 18.199 44.681 214.577 1.00 89.00 335 GLN A O 1
ATOM 2244 N N . THR A 1 336 ? 16.704 43.033 214.486 1.00 82.13 336 THR A N 1
ATOM 2245 C CA . THR A 1 336 ? 15.811 43.806 213.643 1.00 81.97 336 THR A CA 1
ATOM 2246 C C . THR A 1 336 ? 14.910 44.670 214.494 1.00 83.71 336 THR A C 1
ATOM 2247 O O . THR A 1 336 ? 14.499 44.245 215.568 1.00 80.74 336 THR A O 1
ATOM 2251 N N . LYS A 1 337 ? 14.576 45.852 213.986 1.00 86.66 337 LYS A N 1
ATOM 2252 C CA . LYS A 1 337 ? 13.573 46.697 214.613 1.00 91.21 337 LYS A CA 1
ATOM 2253 C C . LYS A 1 337 ? 12.201 46.050 214.511 1.00 85.70 337 LYS A C 1
ATOM 2254 O O . LYS A 1 337 ? 11.398 46.182 215.409 1.00 85.95 337 LYS A O 1
ATOM 2260 N N . LYS A 1 338 ? 11.927 45.369 213.412 1.00 81.35 338 LYS A N 1
ATOM 2261 C CA . LYS A 1 338 ? 10.608 44.774 213.217 1.00 81.93 338 LYS A CA 1
ATOM 2262 C C . LYS A 1 338 ? 10.691 43.465 212.446 1.00 75.43 338 LYS A C 1
ATOM 2263 O O . LYS A 1 338 ? 11.644 43.265 211.718 1.00 73.56 338 LYS A O 1
ATOM 2269 N N . SER A 1 339 ? 9.693 42.597 212.603 1.00 71.77 339 SER A N 1
ATOM 2270 C CA . SER A 1 339 ? 9.618 41.380 211.793 1.00 69.32 339 SER A CA 1
ATOM 2271 C C . SER A 1 339 ? 8.234 41.090 211.280 1.00 69.90 339 SER A C 1
ATOM 2272 O O . SER A 1 339 ? 7.230 41.576 211.809 1.00 72.89 339 SER A O 1
ATOM 2275 N N . MET A 1 340 ? 8.205 40.285 210.229 1.00 68.35 340 MET A N 1
ATOM 2276 C CA . MET A 1 340 ? 6.976 39.869 209.602 1.00 69.77 340 MET A CA 1
ATOM 2277 C C . MET A 1 340 ? 6.971 38.349 209.540 1.00 65.01 340 MET A C 1
ATOM 2278 O O . MET A 1 340 ? 7.997 37.742 209.225 1.00 61.42 340 MET A O 1
ATOM 2283 N N . ALA A 1 341 ? 5.819 37.753 209.855 1.00 63.01 341 ALA A N 1
ATOM 2284 C CA . ALA A 1 341 ? 5.651 36.292 209.839 1.00 60.91 341 ALA A CA 1
ATOM 2285 C C . ALA A 1 341 ? 5.495 35.801 208.407 1.00 59.54 341 ALA A C 1
ATOM 2286 O O . ALA A 1 341 ? 4.634 36.309 207.654 1.00 62.49 341 ALA A O 1
ATOM 2288 N N . ILE A 1 342 ? 6.303 34.819 208.032 1.00 56.46 342 ILE A N 1
ATOM 2289 C CA . ILE A 1 342 ? 6.106 34.115 206.752 1.00 54.46 342 ILE A CA 1
ATOM 2290 C C . ILE A 1 342 ? 6.078 32.614 206.980 1.00 52.44 342 ILE A C 1
ATOM 2291 O O . ILE A 1 342 ? 6.075 32.169 208.133 1.00 51.23 342 ILE A O 1
ATOM 2296 N N . HIS A 1 343 ? 6.082 31.827 205.893 1.00 53.49 343 HIS A N 1
ATOM 2297 C CA . HIS A 1 343 ? 5.720 30.396 205.946 1.00 53.68 343 HIS A CA 1
ATOM 2298 C C . HIS A 1 343 ? 4.333 30.451 206.600 1.00 57.63 343 HIS A C 1
ATOM 2299 O O . HIS A 1 343 ? 3.745 31.526 206.631 1.00 70.84 343 HIS A O 1
ATOM 2306 N N . TRP A 1 344 ? 3.759 29.403 207.128 1.00 52.28 344 TRP A N 1
ATOM 2307 C CA . TRP A 1 344 ? 2.357 29.571 207.650 1.00 52.79 344 TRP A CA 1
ATOM 2308 C C . TRP A 1 344 ? 1.203 30.037 206.754 1.00 53.28 344 TRP A C 1
ATOM 2309 O O . TRP A 1 344 ? 1.333 30.863 205.867 1.00 56.07 344 TRP A O 1
ATOM 2320 N N . GLY A 1 345 ? 0.035 29.474 207.039 1.00 56.89 345 GLY A N 1
ATOM 2321 C CA . GLY A 1 345 ? -1.232 29.971 206.530 1.00 57.66 345 GLY A CA 1
ATOM 2322 C C . GLY A 1 345 ? -1.551 29.717 205.090 1.00 56.66 345 GLY A C 1
ATOM 2323 O O . GLY A 1 345 ? -2.551 30.226 204.580 1.00 57.70 345 GLY A O 1
ATOM 2324 N N . THR A 1 346 ? -0.738 28.914 204.421 1.00 56.30 346 THR A N 1
ATOM 2325 C CA . THR A 1 346 ? -0.820 28.831 202.960 1.00 54.63 346 THR A CA 1
ATOM 2326 C C . THR A 1 346 ? -0.814 27.392 202.449 1.00 58.94 346 THR A C 1
ATOM 2327 O O . THR A 1 346 ? -1.687 27.000 201.655 1.00 59.07 346 THR A O 1
ATOM 2331 N N . PHE A 1 347 ? 0.188 26.625 202.883 1.00 61.35 347 PHE A N 1
ATOM 2332 C CA . PHE A 1 347 ? 0.222 25.180 202.668 1.00 63.06 347 PHE A CA 1
ATOM 2333 C C . PHE A 1 347 ? 0.218 24.443 203.996 1.00 59.78 347 PHE A C 1
ATOM 2334 O O . PHE A 1 347 ? 0.755 24.929 204.975 1.00 69.72 347 PHE A O 1
ATOM 2342 N N . ALA A 1 348 ? -0.356 23.250 204.011 1.00 59.70 348 ALA A N 1
ATOM 2343 C CA . ALA A 1 348 ? -0.300 22.358 205.172 1.00 59.21 348 ALA A CA 1
ATOM 2344 C C . ALA A 1 348 ? 0.913 21.438 205.029 1.00 60.61 348 ALA A C 1
ATOM 2345 O O . ALA A 1 348 ? 0.882 20.465 204.313 1.00 66.00 348 ALA A O 1
ATOM 2347 N N . LEU A 1 349 ? 2.002 21.820 205.681 1.00 67.08 349 LEU A N 1
ATOM 2348 C CA . LEU A 1 349 ? 3.301 21.147 205.592 1.00 66.95 349 LEU A CA 1
ATOM 2349 C C . LEU A 1 349 ? 3.729 20.420 206.870 1.00 69.96 349 LEU A C 1
ATOM 2350 O O . LEU A 1 349 ? 4.824 19.857 206.925 1.00 73.74 349 LEU A O 1
ATOM 2355 N N . ALA A 1 350 ? 2.880 20.457 207.897 1.00 72.29 350 ALA A N 1
ATOM 2356 C CA . ALA A 1 350 ? 3.169 19.852 209.195 1.00 69.63 350 ALA A CA 1
ATOM 2357 C C . ALA A 1 350 ? 1.852 19.683 209.939 1.00 67.63 350 ALA A C 1
ATOM 2358 O O . ALA A 1 350 ? 0.797 19.732 209.355 1.00 68.60 350 ALA A O 1
ATOM 2360 N N . ASN A 1 351 ? 1.873 19.526 211.238 1.00 73.57 351 ASN A N 1
ATOM 2361 C CA . ASN A 1 351 ? 0.656 19.074 211.898 1.00 78.27 351 ASN A CA 1
ATOM 2362 C C . ASN A 1 351 ? -0.107 20.094 212.717 1.00 78.93 351 ASN A C 1
ATOM 2363 O O . ASN A 1 351 ? -1.162 19.768 213.267 1.00 87.91 351 ASN A O 1
ATOM 2368 N N . GLU A 1 352 ? 0.399 21.315 212.809 1.00 71.81 352 GLU A N 1
ATOM 2369 C CA . GLU A 1 352 ? -0.272 22.281 213.630 1.00 70.57 352 GLU A CA 1
ATOM 2370 C C . GLU A 1 352 ? -1.537 22.787 212.933 1.00 68.47 352 GLU A C 1
ATOM 2371 O O . GLU A 1 352 ? -1.569 22.981 211.734 1.00 71.70 352 GLU A O 1
ATOM 2377 N N . HIS A 1 353 ? -2.577 22.998 213.716 1.00 69.35 353 HIS A N 1
ATOM 2378 C CA . HIS A 1 353 ? -3.746 23.690 213.276 1.00 69.85 353 HIS A CA 1
ATOM 2379 C C . HIS A 1 353 ? -3.330 24.898 212.455 1.00 69.27 353 HIS A C 1
ATOM 2380 O O . HIS A 1 353 ? -2.487 25.693 212.886 1.00 71.25 353 HIS A O 1
ATOM 2387 N N . TYR A 1 354 ? -3.930 25.043 211.277 1.00 66.20 354 TYR A N 1
ATOM 2388 C CA . TYR A 1 354 ? -3.511 26.088 210.334 1.00 63.48 354 TYR A CA 1
ATOM 2389 C C . TYR A 1 354 ? -3.525 27.524 210.919 1.00 62.94 354 TYR A C 1
ATOM 2390 O O . TYR A 1 354 ? -2.759 28.351 210.449 1.00 64.27 354 TYR A O 1
ATOM 2399 N N . LEU A 1 355 ? -4.369 27.807 211.923 1.00 62.87 355 LEU A N 1
ATOM 2400 C CA . LEU A 1 355 ? -4.396 29.130 212.599 1.00 64.30 355 LEU A CA 1
ATOM 2401 C C . LEU A 1 355 ? -3.533 29.260 213.854 1.00 66.84 355 LEU A C 1
ATOM 2402 O O . LEU A 1 355 ? -3.551 30.339 214.518 1.00 68.92 355 LEU A O 1
ATOM 2407 N N . GLU A 1 356 ? -2.830 28.183 214.224 1.00 67.02 356 GLU A N 1
ATOM 2408 C CA . GLU A 1 356 ? -2.062 28.159 215.487 1.00 69.51 356 GLU A CA 1
ATOM 2409 C C . GLU A 1 356 ? -0.845 29.078 215.478 1.00 68.01 356 GLU A C 1
ATOM 2410 O O . GLU A 1 356 ? -0.525 29.685 216.503 1.00 74.60 356 GLU A O 1
ATOM 2416 N N . PRO A 1 357 ? -0.151 29.161 214.348 1.00 62.64 357 PRO A N 1
ATOM 2417 C CA . PRO A 1 357 ? 1.106 29.901 214.452 1.00 63.29 357 PRO A CA 1
ATOM 2418 C C . PRO A 1 357 ? 0.969 31.340 214.904 1.00 64.42 357 PRO A C 1
ATOM 2419 O O . PRO A 1 357 ? 1.779 31.796 215.695 1.00 69.76 357 PRO A O 1
ATOM 2423 N N . PRO A 1 358 ? -0.033 32.078 214.405 1.00 65.82 358 PRO A N 1
ATOM 2424 C CA . PRO A 1 358 ? -0.170 33.453 214.942 1.00 66.09 358 PRO A CA 1
ATOM 2425 C C . PRO A 1 358 ? -0.495 33.540 216.425 1.00 67.59 358 PRO A C 1
ATOM 2426 O O . PRO A 1 358 ? -0.022 34.452 217.087 1.00 72.48 358 PRO A O 1
ATOM 2430 N N . VAL A 1 359 ? -1.295 32.613 216.940 1.00 68.12 359 VAL A N 1
ATOM 2431 C CA . VAL A 1 359 ? -1.592 32.573 218.374 1.00 70.86 359 VAL A CA 1
ATOM 2432 C C . VAL A 1 359 ? -0.317 32.367 219.213 1.00 70.85 359 VAL A C 1
ATOM 2433 O O . VAL A 1 359 ? -0.100 33.062 220.247 1.00 74.40 359 VAL A O 1
ATOM 2437 N N . LYS A 1 360 ? 0.518 31.435 218.763 1.00 67.44 360 LYS A N 1
ATOM 2438 C CA . LYS A 1 360 ? 1.746 31.104 219.479 1.00 71.97 360 LYS A CA 1
ATOM 2439 C C . LYS A 1 360 ? 2.784 32.204 219.350 1.00 73.56 360 LYS A C 1
ATOM 2440 O O . LYS A 1 360 ? 3.583 32.423 220.269 1.00 77.35 360 LYS A O 1
ATOM 2446 N N . LEU A 1 361 ? 2.760 32.911 218.225 1.00 70.54 361 LEU A N 1
ATOM 2447 C CA . LEU A 1 361 ? 3.587 34.103 218.069 1.00 71.03 361 LEU A CA 1
ATOM 2448 C C . LEU A 1 361 ? 3.285 35.115 219.155 1.00 73.37 361 LEU A C 1
ATOM 2449 O O . LEU A 1 361 ? 4.190 35.676 219.774 1.00 74.24 361 LEU A O 1
ATOM 2454 N N . ASN A 1 362 ? 2.008 35.387 219.368 1.00 72.92 362 ASN A N 1
ATOM 2455 C CA . ASN A 1 362 ? 1.662 36.395 220.331 1.00 76.42 362 ASN A CA 1
ATOM 2456 C C . ASN A 1 362 ? 1.997 35.971 221.753 1.00 77.36 362 ASN A C 1
ATOM 2457 O O . ASN A 1 362 ? 2.271 36.828 222.594 1.00 77.44 362 ASN A O 1
ATOM 2462 N N . GLU A 1 363 ? 1.964 34.663 222.017 1.00 74.52 363 GLU A N 1
ATOM 2463 C CA . GLU A 1 363 ? 2.279 34.163 223.339 1.00 75.36 363 GLU A CA 1
ATOM 2464 C C . GLU A 1 363 ? 3.755 34.354 223.614 1.00 74.02 363 GLU A C 1
ATOM 2465 O O . GLU A 1 363 ? 4.137 34.850 224.697 1.00 77.36 363 GLU A O 1
ATOM 2471 N N . ALA A 1 364 ? 4.575 34.068 222.614 1.00 69.27 364 ALA A N 1
ATOM 2472 C CA . ALA A 1 364 ? 6.007 34.320 222.701 1.00 70.45 364 ALA A CA 1
ATOM 2473 C C . ALA A 1 364 ? 6.321 35.810 222.911 1.00 73.22 364 ALA A C 1
ATOM 2474 O O . ALA A 1 364 ? 7.074 36.195 223.823 1.00 78.01 364 ALA A O 1
ATOM 2476 N N . LEU A 1 365 ? 5.726 36.644 222.086 1.00 73.12 365 LEU A N 1
ATOM 2477 C CA . LEU A 1 365 ? 5.953 38.058 222.167 1.00 75.99 365 LEU A CA 1
ATOM 2478 C C . LEU A 1 365 ? 5.637 38.542 223.550 1.00 78.84 365 LEU A C 1
ATOM 2479 O O . LEU A 1 365 ? 6.372 39.340 224.123 1.00 80.78 365 LEU A O 1
ATOM 2484 N N . GLU A 1 366 ? 4.529 38.070 224.093 1.00 80.10 366 GLU A N 1
ATOM 2485 C CA . GLU A 1 366 ? 4.152 38.522 225.403 1.00 86.98 366 GLU A CA 1
ATOM 2486 C C . GLU A 1 366 ? 5.203 38.073 226.418 1.00 87.22 366 GLU A C 1
ATOM 2487 O O . GLU A 1 366 ? 5.584 38.828 227.283 1.00 84.97 366 GLU A O 1
ATOM 2493 N N . ARG A 1 367 ? 5.691 36.848 226.262 1.00 88.49 367 ARG A N 1
ATOM 2494 C CA . ARG A 1 367 ? 6.672 36.298 227.190 1.00 92.62 367 ARG A CA 1
ATOM 2495 C C . ARG A 1 367 ? 8.013 37.017 227.139 1.00 88.69 367 ARG A C 1
ATOM 2496 O O . ARG A 1 367 ? 8.704 37.080 228.153 1.00 87.20 367 ARG A O 1
ATOM 2504 N N . TYR A 1 368 ? 8.388 37.521 225.965 1.00 84.15 368 TYR A N 1
ATOM 2505 C CA . TYR A 1 368 ? 9.700 38.158 225.790 1.00 85.75 368 TYR A CA 1
ATOM 2506 C C . TYR A 1 368 ? 9.667 39.672 226.017 1.00 88.14 368 TYR A C 1
ATOM 2507 O O . TYR A 1 368 ? 10.685 40.333 225.873 1.00 87.18 368 TYR A O 1
ATOM 2516 N N . GLY A 1 369 ? 8.505 40.191 226.416 1.00 90.85 369 GLY A N 1
ATOM 2517 C CA . GLY A 1 369 ? 8.312 41.606 226.692 1.00 92.78 369 GLY A CA 1
ATOM 2518 C C . GLY A 1 369 ? 8.180 42.446 225.448 1.00 92.99 369 GLY A C 1
ATOM 2519 O O . GLY A 1 369 ? 8.602 43.597 225.453 1.00 99.67 369 GLY A O 1
ATOM 2520 N N . LEU A 1 370 ? 7.589 41.878 224.398 1.00 90.38 370 LEU A N 1
ATOM 2521 C CA . LEU A 1 370 ? 7.421 42.535 223.108 1.00 90.34 370 LEU A CA 1
ATOM 2522 C C . LEU A 1 370 ? 5.951 42.540 222.694 1.00 95.20 370 LEU A C 1
ATOM 2523 O O . LEU A 1 370 ? 5.081 41.988 223.381 1.00 93.33 370 LEU A O 1
ATOM 2528 N N . ASN A 1 371 ? 5.711 43.070 221.494 1.00 101.35 371 ASN A N 1
ATOM 2529 C CA . ASN A 1 371 ? 4.405 43.495 221.084 1.00 101.31 371 ASN A CA 1
ATOM 2530 C C . ASN A 1 371 ? 4.119 43.183 219.640 1.00 95.86 371 ASN A C 1
ATOM 2531 O O . ASN A 1 371 ? 5.051 43.073 218.867 1.00 93.48 371 ASN A O 1
ATOM 2536 N N . ALA A 1 372 ? 2.845 43.074 219.262 1.00 94.89 372 ALA A N 1
ATOM 2537 C CA . ALA A 1 372 ? 2.493 42.834 217.849 1.00 97.38 372 ALA A CA 1
ATOM 2538 C C . ALA A 1 372 ? 3.155 43.850 216.921 1.00 96.93 372 ALA A C 1
ATOM 2539 O O . ALA A 1 372 ? 3.539 43.515 215.805 1.00 97.82 372 ALA A O 1
ATOM 2541 N N . GLU A 1 373 ? 3.260 45.088 217.386 1.00 94.50 373 GLU A N 1
ATOM 2542 C CA . GLU A 1 373 ? 3.948 46.134 216.658 1.00 96.41 373 GLU A CA 1
ATOM 2543 C C . GLU A 1 373 ? 5.340 45.685 216.194 1.00 91.46 373 GLU A C 1
ATOM 2544 O O . GLU A 1 373 ? 5.775 46.046 215.099 1.00 92.01 373 GLU A O 1
ATOM 2550 N N . ASP A 1 374 ? 6.020 44.895 217.018 1.00 87.29 374 ASP A N 1
ATOM 2551 C CA . ASP A 1 374 ? 7.394 44.438 216.750 1.00 84.63 374 ASP A CA 1
ATOM 2552 C C . ASP A 1 374 ? 7.488 43.298 215.722 1.00 81.49 374 ASP A C 1
ATOM 2553 O O . ASP A 1 374 ? 8.442 43.216 214.924 1.00 83.40 374 ASP A O 1
ATOM 2558 N N . PHE A 1 375 ? 6.495 42.416 215.745 1.00 76.51 375 PHE A N 1
ATOM 2559 C CA . PHE A 1 375 ? 6.501 41.217 214.928 1.00 70.88 375 PHE A CA 1
ATOM 2560 C C . PHE A 1 375 ? 5.049 40.958 214.546 1.00 69.68 375 PHE A C 1
ATOM 2561 O O . PHE A 1 375 ? 4.251 40.393 215.312 1.00 68.03 375 PHE A O 1
ATOM 2569 N N . PHE A 1 376 ? 4.720 41.362 213.325 1.00 69.38 376 PHE A N 1
ATOM 2570 C CA . PHE A 1 376 ? 3.344 41.420 212.884 1.00 67.82 376 PHE A CA 1
ATOM 2571 C C . PHE A 1 376 ? 3.120 40.324 211.844 1.00 66.73 376 PHE A C 1
ATOM 2572 O O . PHE A 1 376 ? 4.064 39.816 211.237 1.00 65.48 376 PHE A O 1
ATOM 2580 N N . VAL A 1 377 ? 1.856 39.952 211.6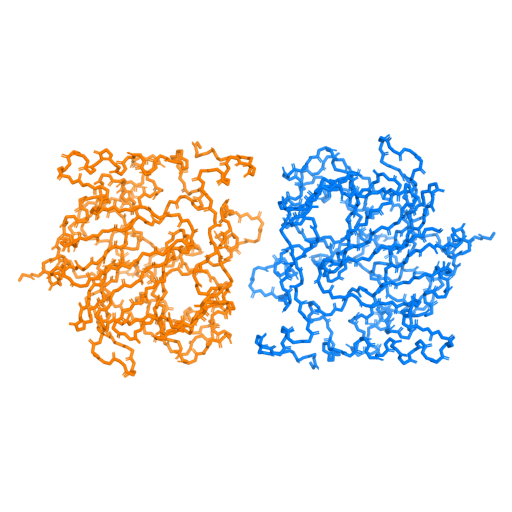94 1.00 67.83 377 VAL A N 1
ATOM 2581 C CA . VAL A 1 377 ? 1.411 39.025 210.691 1.00 67.09 377 VAL A CA 1
ATOM 2582 C C . VAL A 1 377 ? 0.433 39.741 209.763 1.00 70.32 377 VAL A C 1
ATOM 2583 O O . VAL A 1 377 ? -0.495 40.415 210.218 1.00 75.68 377 VAL A O 1
ATOM 2587 N N . LEU A 1 378 ? 0.657 39.602 208.460 1.00 71.04 378 LEU A N 1
ATOM 2588 C CA . LEU A 1 378 ? -0.166 40.259 207.446 1.00 72.16 378 LEU A CA 1
ATOM 2589 C C . LEU A 1 378 ? -1.229 39.301 206.976 1.00 72.00 378 LEU A C 1
ATOM 2590 O O . LEU A 1 378 ? -1.133 38.086 207.173 1.00 69.23 378 LEU A O 1
ATOM 2595 N N . LYS A 1 379 ? -2.254 39.863 206.360 1.00 72.98 379 LYS A N 1
ATOM 2596 C CA . LYS A 1 379 ? -3.148 39.060 205.584 1.00 72.42 379 LYS A CA 1
ATOM 2597 C C . LYS A 1 379 ? -2.486 38.773 204.254 1.00 70.74 379 LYS A C 1
ATOM 2598 O O . LYS A 1 379 ? -1.534 39.454 203.854 1.00 72.08 379 LYS A O 1
ATOM 2604 N N . HIS A 1 380 ? -2.989 37.757 203.569 1.00 66.36 380 HIS A N 1
ATOM 2605 C CA . HIS A 1 380 ? -2.524 37.484 202.228 1.00 62.52 380 HIS A CA 1
ATOM 2606 C C . HIS A 1 380 ? -2.785 38.668 201.313 1.00 62.81 380 HIS A C 1
ATOM 2607 O O . HIS A 1 380 ? -3.915 39.148 201.210 1.00 62.96 380 HIS A O 1
ATOM 2614 N N . GLY A 1 381 ? -1.722 39.144 200.680 1.00 62.58 381 GLY A N 1
ATOM 2615 C CA . GLY A 1 381 ? -1.798 40.241 199.743 1.00 65.97 381 GLY A CA 1
ATOM 2616 C C . GLY A 1 381 ? -1.721 41.613 200.338 1.00 68.19 381 GLY A C 1
ATOM 2617 O O . GLY A 1 381 ? -1.770 42.585 199.602 1.00 68.33 381 GLY A O 1
ATOM 2618 N N . GLU A 1 382 ? -1.595 41.692 201.664 1.00 72.45 382 GLU A N 1
ATOM 2619 C CA . GLU A 1 382 ? -1.511 42.971 202.362 1.00 74.54 382 GLU A CA 1
ATOM 2620 C C . GLU A 1 382 ? -0.101 43.483 202.241 1.00 75.96 382 GLU A C 1
ATOM 2621 O O . GLU A 1 382 ? 0.841 42.712 202.032 1.00 72.32 382 GLU A O 1
ATOM 2627 N N . SER A 1 383 ? 0.019 44.801 202.354 1.00 80.82 383 SER A N 1
ATOM 2628 C CA . SER A 1 383 ? 1.297 45.472 202.323 1.00 83.26 383 SER A CA 1
ATOM 2629 C C . SER A 1 383 ? 1.503 46.252 203.626 1.00 84.64 383 SER A C 1
ATOM 2630 O O . SER A 1 383 ? 0.565 46.545 204.368 1.00 83.69 383 SER A O 1
ATOM 2633 N N . ARG A 1 384 ? 2.754 46.588 203.899 1.00 87.75 384 ARG A N 1
ATOM 2634 C CA . ARG A 1 384 ? 3.084 47.404 205.038 1.00 86.42 384 ARG A CA 1
ATOM 2635 C C . ARG A 1 384 ? 4.229 48.334 204.697 1.00 87.09 384 ARG A C 1
ATOM 2636 O O . ARG A 1 384 ? 5.255 47.904 204.190 1.00 84.35 384 ARG A O 1
ATOM 2644 N N . TYR A 1 385 ? 4.066 49.610 205.002 1.00 92.93 385 TYR A N 1
ATOM 2645 C CA . TYR A 1 385 ? 5.133 50.568 204.792 1.00 98.46 385 TYR A CA 1
ATOM 2646 C C . TYR A 1 385 ? 5.873 50.842 206.103 1.00 99.14 385 TYR A C 1
ATOM 2647 O O . TYR A 1 385 ? 5.263 51.018 207.145 1.00 95.33 385 TYR A O 1
ATOM 2656 N N . LEU A 1 386 ? 7.195 50.870 206.036 1.00 102.97 386 LEU A N 1
ATOM 2657 C CA . LEU A 1 386 ? 8.012 51.109 207.201 1.00 107.39 386 LEU A CA 1
ATOM 2658 C C . LEU A 1 386 ? 8.867 52.304 206.937 1.00 116.53 386 LEU A C 1
ATOM 2659 O O . LEU A 1 386 ? 9.798 52.250 206.141 1.00 115.13 386 LEU A O 1
ATOM 2664 N N . ASN A 1 387 ? 8.547 53.382 207.629 1.00 132.85 387 ASN A N 1
ATOM 2665 C CA . ASN A 1 387 ? 9.231 54.643 207.451 1.00 146.22 387 ASN A CA 1
ATOM 2666 C C . ASN A 1 387 ? 10.506 54.603 208.290 1.00 146.98 387 ASN A C 1
ATOM 2667 O O . ASN A 1 387 ? 10.516 54.020 209.373 1.00 145.42 387 ASN A O 1
ATOM 2672 N N . ASN A 1 388 ? 11.580 55.195 207.775 1.00 149.59 388 ASN A N 1
ATOM 2673 C CA . ASN A 1 388 ? 12.909 55.057 208.383 1.00 150.40 388 ASN A CA 1
ATOM 2674 C C . ASN A 1 388 ? 13.089 55.846 209.695 1.00 150.48 388 ASN A C 1
ATOM 2675 O O . ASN A 1 388 ? 12.938 57.070 209.734 1.00 145.52 388 ASN A O 1
ATOM 2680 N N . SER B 1 57 ? -35.475 6.013 161.052 1.00 139.17 57 SER B N 1
ATOM 2681 C CA . SER B 1 57 ? -34.118 5.933 160.436 1.00 134.21 57 SER B CA 1
ATOM 2682 C C . SER B 1 57 ? -33.047 5.662 161.501 1.00 121.86 57 SER B C 1
ATOM 2683 O O . SER B 1 57 ? -33.086 6.224 162.586 1.00 114.65 57 SER B O 1
ATOM 2686 N N . LYS B 1 58 ? -32.095 4.797 161.167 1.00 118.19 58 LYS B N 1
ATOM 2687 C CA . LYS B 1 58 ? -31.078 4.348 162.107 1.00 113.30 58 LYS B CA 1
ATOM 2688 C C . LYS B 1 58 ? -29.945 5.389 162.245 1.00 106.52 58 LYS B C 1
ATOM 2689 O O . LYS B 1 58 ? -29.995 6.450 161.618 1.00 101.43 58 LYS B O 1
ATOM 2695 N N . LYS B 1 59 ? -28.952 5.104 163.097 1.00 104.56 59 LYS B N 1
ATOM 2696 C CA . LYS B 1 59 ? -27.797 6.013 163.306 1.00 100.81 59 LYS B CA 1
ATOM 2697 C C . LYS B 1 59 ? -26.489 5.256 163.423 1.00 95.92 59 LYS B C 1
ATOM 2698 O O . LYS B 1 59 ? -26.511 4.083 163.776 1.00 95.27 59 LYS B O 1
ATOM 2704 N N . GLY B 1 60 ? -25.365 5.915 163.103 1.00 89.77 60 GLY B N 1
ATOM 2705 C CA . GLY B 1 60 ? -24.048 5.386 163.435 1.00 84.87 60 GLY B CA 1
ATOM 2706 C C . GLY B 1 60 ? -24.215 5.029 164.890 1.00 85.72 60 GLY B C 1
ATOM 2707 O O . GLY B 1 60 ? -24.492 5.878 165.718 1.00 84.63 60 GLY B O 1
ATOM 2708 N N . LYS B 1 61 ? -24.149 3.756 165.195 1.00 93.01 61 LYS B N 1
ATOM 2709 C CA . LYS B 1 61 ? -24.286 3.273 166.557 1.00 100.74 61 LYS B CA 1
ATOM 2710 C C . LYS B 1 61 ? -23.057 2.463 166.804 1.00 101.85 61 LYS B C 1
ATOM 2711 O O . LYS B 1 61 ? -23.017 1.307 166.381 1.00 115.81 61 LYS B O 1
ATOM 2717 N N . ASP B 1 62 ? -22.066 3.031 167.489 1.00 97.38 62 ASP B N 1
ATOM 2718 C CA . ASP B 1 62 ? -20.709 2.451 167.433 1.00 110.74 62 ASP B CA 1
ATOM 2719 C C . ASP B 1 62 ? -20.138 1.982 168.777 1.00 101.39 62 ASP B C 1
ATOM 2720 O O . ASP B 1 62 ? -20.412 2.615 169.850 1.00 78.72 62 ASP B O 1
ATOM 2725 N N . GLY B 1 63 ? -19.297 0.927 168.725 1.00 92.83 63 GLY B N 1
ATOM 2726 C CA . GLY B 1 63 ? -18.557 0.406 167.523 1.00 86.57 63 GLY B CA 1
ATOM 2727 C C . GLY B 1 63 ? -17.063 0.060 167.851 1.00 85.07 63 GLY B C 1
ATOM 2728 O O . GLY B 1 63 ? -16.287 0.930 168.268 1.00 73.51 63 GLY B O 1
ATOM 2729 N N . ARG B 1 64 ? -16.619 -1.179 167.656 1.00 89.22 64 ARG B N 1
ATOM 2730 C CA . ARG B 1 64 ? -15.248 -1.593 168.073 1.00 96.39 64 ARG B CA 1
ATOM 2731 C C . ARG B 1 64 ? -14.459 -2.437 167.060 1.00 110.74 64 ARG B C 1
ATOM 2732 O O . ARG B 1 64 ? -15.063 -3.143 166.246 1.00 115.89 64 ARG B O 1
ATOM 2740 N N . PHE B 1 65 ? -13.120 -2.426 167.150 1.00 123.86 65 PHE B N 1
ATOM 2741 C CA . PHE B 1 65 ? -12.256 -3.273 166.272 1.00 131.53 65 PHE B CA 1
ATOM 2742 C C . PHE B 1 65 ? -12.074 -4.694 166.801 1.00 133.77 65 PHE B C 1
ATOM 2743 O O . PHE B 1 65 ? -11.814 -5.613 166.022 1.00 137.62 65 PHE B O 1
ATOM 2751 N N . VAL B 1 66 ? -12.254 -4.870 168.107 1.00 128.34 66 VAL B N 1
ATOM 2752 C CA . VAL B 1 66 ? -11.738 -6.032 168.862 1.00 131.39 66 VAL B CA 1
ATOM 2753 C C . VAL B 1 66 ? -10.663 -5.389 169.728 1.00 126.20 66 VAL B C 1
ATOM 2754 O O . VAL B 1 66 ? -9.469 -5.642 169.573 1.00 126.54 66 VAL B O 1
ATOM 2758 N N . ASN B 1 67 ? -11.119 -4.516 170.622 1.00 104.85 67 ASN B N 1
ATOM 2759 C CA . ASN B 1 67 ? -10.239 -3.788 171.506 1.00 101.96 67 ASN B CA 1
ATOM 2760 C C . ASN B 1 67 ? -10.767 -2.299 171.577 1.00 93.07 67 ASN B C 1
ATOM 2761 O O . ASN B 1 67 ? -11.895 -2.114 172.012 1.00 88.72 67 ASN B O 1
ATOM 2766 N N . PRO B 1 68 ? -9.959 -1.262 171.227 1.00 89.58 68 PRO B N 1
ATOM 2767 C CA . PRO B 1 68 ? -10.474 0.061 170.965 1.00 86.67 68 PRO B CA 1
ATOM 2768 C C . PRO B 1 68 ? -11.718 0.281 170.086 1.00 85.11 68 PRO B C 1
ATOM 2769 O O . PRO B 1 68 ? -12.111 -0.584 169.290 1.00 80.91 68 PRO B O 1
ATOM 2773 N N . TRP B 1 69 ? -12.308 1.472 170.261 1.00 78.83 69 TRP B N 1
ATOM 2774 C CA . TRP B 1 69 ? -13.439 1.911 169.464 1.00 76.96 69 TRP B CA 1
ATOM 2775 C C . TRP B 1 69 ? -12.842 2.592 168.276 1.00 76.02 69 TRP B C 1
ATOM 2776 O O . TRP B 1 69 ? -11.784 3.217 168.434 1.00 73.18 69 TRP B O 1
ATOM 2787 N N . PRO B 1 70 ? -13.492 2.491 167.095 1.00 77.33 70 PRO B N 1
ATOM 2788 C CA . PRO B 1 70 ? -13.094 3.368 166.023 1.00 79.59 70 PRO B CA 1
ATOM 2789 C C . PRO B 1 70 ? -14.287 4.176 165.616 1.00 77.56 70 PRO B C 1
ATOM 2790 O O . PRO B 1 70 ? -15.417 3.875 166.003 1.00 80.54 70 PRO B O 1
ATOM 2794 N N . THR B 1 71 ? -14.038 5.168 164.787 1.00 77.81 71 THR B N 1
ATOM 2795 C CA . THR B 1 71 ? -15.071 6.058 164.336 1.00 79.28 71 THR B CA 1
ATOM 2796 C C . THR B 1 71 ? -16.165 5.349 163.396 1.00 82.92 71 THR B C 1
ATOM 2797 O O . THR B 1 71 ? -17.366 5.471 163.602 1.00 89.19 71 THR B O 1
ATOM 2801 N N . TRP B 1 72 ? -15.778 4.583 162.409 1.00 85.19 72 TRP B N 1
ATOM 2802 C CA . TRP B 1 72 ? -16.759 3.897 161.485 1.00 98.67 72 TRP B CA 1
ATOM 2803 C C . TRP B 1 72 ? -17.487 4.706 160.407 1.00 90.28 72 TRP B C 1
ATOM 2804 O O . TRP B 1 72 ? -17.770 4.219 159.331 1.00 98.60 72 TRP B O 1
ATOM 2815 N N . LYS B 1 73 ? -17.786 5.934 160.661 1.00 91.86 73 LYS B N 1
ATOM 2816 C CA . LYS B 1 73 ? -18.158 6.811 159.561 1.00 92.14 73 LYS B CA 1
ATOM 2817 C C . LYS B 1 73 ? -16.914 6.883 158.620 1.00 96.87 73 LYS B C 1
ATOM 2818 O O . LYS B 1 73 ? -15.745 6.849 159.074 1.00 94.65 73 LYS B O 1
ATOM 2824 N N . ASN B 1 74 ? -17.165 6.938 157.315 1.00 99.82 74 ASN B N 1
ATOM 2825 C CA . ASN B 1 74 ? -16.090 7.004 156.319 1.00 101.54 74 ASN B CA 1
ATOM 2826 C C . ASN B 1 74 ? -15.418 8.363 156.044 1.00 103.10 74 ASN B C 1
ATOM 2827 O O . ASN B 1 74 ? -14.495 8.421 155.251 1.00 101.99 74 ASN B O 1
ATOM 2832 N N . PRO B 1 75 ? -15.877 9.467 156.666 1.00 109.25 75 PRO B N 1
ATOM 2833 C CA . PRO B 1 75 ? -14.948 10.613 156.654 1.00 108.67 75 PRO B CA 1
ATOM 2834 C C . PRO B 1 75 ? -13.697 10.472 157.550 1.00 104.60 75 PRO B C 1
ATOM 2835 O O . PRO B 1 75 ? -12.933 11.440 157.624 1.00 97.43 75 PRO B O 1
ATOM 2839 N N . SER B 1 76 ? -13.497 9.318 158.216 1.00 105.09 76 SER B N 1
ATOM 2840 C CA . SER B 1 76 ? -12.283 9.061 159.031 1.00 104.51 76 SER B CA 1
ATOM 2841 C C . SER B 1 76 ? -11.275 8.216 158.247 1.00 107.74 76 SER B C 1
ATOM 2842 O O . SER B 1 76 ? -11.654 7.224 157.606 1.00 97.06 76 SER B O 1
ATOM 2845 N N . ILE B 1 77 ? -10.015 8.660 158.274 1.00 110.88 77 ILE B N 1
ATOM 2846 C CA . ILE B 1 77 ? -8.849 7.875 157.853 1.00 124.56 77 ILE B CA 1
ATOM 2847 C C . ILE B 1 77 ? -7.845 7.987 159.036 1.00 123.35 77 ILE B C 1
ATOM 2848 O O . ILE B 1 77 ? -7.917 8.973 159.785 1.00 111.29 77 ILE B O 1
ATOM 2853 N N . PRO B 1 78 ? -6.945 6.975 159.249 1.00 124.80 78 PRO B N 1
ATOM 2854 C CA . PRO B 1 78 ? -6.036 7.121 160.418 1.00 122.75 78 PRO B CA 1
ATOM 2855 C C . PRO B 1 78 ? -4.721 7.921 160.180 1.00 123.04 78 PRO B C 1
ATOM 2856 O O . PRO B 1 78 ? -3.742 7.736 160.920 1.00 122.61 78 PRO B O 1
ATOM 2860 N N . ASN B 1 79 ? -4.731 8.830 159.194 1.00 123.89 79 ASN B N 1
ATOM 2861 C CA . ASN B 1 79 ? -3.544 9.624 158.811 1.00 124.77 79 ASN B CA 1
ATOM 2862 C C . ASN B 1 79 ? -3.076 10.527 159.948 1.00 121.84 79 ASN B C 1
ATOM 2863 O O . ASN B 1 79 ? -2.123 10.193 160.645 1.00 119.42 79 ASN B O 1
ATOM 2868 N N . SER B 1 91 ? 2.939 28.644 164.689 1.00 114.65 91 SER B N 1
ATOM 2869 C CA . SER B 1 91 ? 2.473 29.732 163.827 1.00 118.86 91 SER B CA 1
ATOM 2870 C C . SER B 1 91 ? 1.198 30.427 164.365 1.00 116.42 91 SER B C 1
ATOM 2871 O O . SER B 1 91 ? 0.629 31.309 163.700 1.00 106.76 91 SER B O 1
ATOM 2874 N N . SER B 1 92 ? 0.763 30.021 165.566 1.00 113.56 92 SER B N 1
ATOM 2875 C CA . SER B 1 92 ? -0.384 30.635 166.273 1.00 110.09 92 SER B CA 1
ATOM 2876 C C . SER B 1 92 ? -0.039 32.010 166.894 1.00 105.91 92 SER B C 1
ATOM 2877 O O . SER B 1 92 ? -0.892 32.900 166.978 1.00 88.53 92 SER B O 1
ATOM 2880 N N . VAL B 1 93 ? 1.213 32.142 167.336 1.00 112.77 93 VAL B N 1
ATOM 2881 C CA . VAL B 1 93 ? 1.868 33.422 167.698 1.00 114.41 93 VAL B CA 1
ATOM 2882 C C . VAL B 1 93 ? 1.068 34.482 168.514 1.00 112.29 93 VAL B C 1
ATOM 2883 O O . VAL B 1 93 ? 0.636 35.503 167.949 1.00 104.87 93 VAL B O 1
ATOM 2887 N N . PRO B 1 94 ? 0.881 34.242 169.848 1.00 108.81 94 PRO B N 1
ATOM 2888 C CA . PRO B 1 94 ? 0.494 35.318 170.763 1.00 105.34 94 PRO B CA 1
ATOM 2889 C C . PRO B 1 94 ? 1.742 35.953 171.401 1.00 106.31 94 PRO B C 1
ATOM 2890 O O . PRO B 1 94 ? 2.808 35.333 171.390 1.00 104.24 94 PRO B O 1
ATOM 2894 N N . SER B 1 95 ? 1.616 37.169 171.932 1.00 104.92 95 SER B N 1
ATOM 2895 C CA . SER B 1 95 ? 2.527 37.655 172.993 1.00 110.34 95 SER B CA 1
ATOM 2896 C C . SER B 1 95 ? 2.170 39.065 173.474 1.00 114.66 95 SER B C 1
ATOM 2897 O O . SER B 1 95 ? 1.308 39.722 172.872 1.00 117.52 95 SER B O 1
ATOM 2900 N N . SER B 1 96 ? 2.851 39.524 174.537 1.00 108.76 96 SER B N 1
ATOM 2901 C CA . SER B 1 96 ? 2.584 40.832 175.177 1.00 105.38 96 SER B CA 1
ATOM 2902 C C . SER B 1 96 ? 1.253 40.841 175.950 1.00 98.87 96 SER B C 1
ATOM 2903 O O . SER B 1 96 ? 0.184 40.602 175.395 1.00 89.86 96 SER B O 1
ATOM 2906 N N . LYS B 1 97 ? 1.324 41.133 177.239 1.00 99.49 97 LYS B N 1
ATOM 2907 C CA . LYS B 1 97 ? 0.123 41.174 178.071 1.00 96.71 97 LYS B CA 1
ATOM 2908 C C . LYS B 1 97 ? -0.890 42.208 177.542 1.00 89.36 97 LYS B C 1
ATOM 2909 O O . LYS B 1 97 ? -2.097 41.963 177.563 1.00 78.13 97 LYS B O 1
ATOM 2915 N N . GLU B 1 98 ? -0.390 43.347 177.057 1.00 92.33 98 GLU B N 1
ATOM 2916 C CA . GLU B 1 98 ? -1.250 44.456 176.615 1.00 93.93 98 GLU B CA 1
ATOM 2917 C C . GLU B 1 98 ? -2.093 44.049 175.413 1.00 87.17 98 GLU B C 1
ATOM 2918 O O . GLU B 1 98 ? -3.298 44.274 175.418 1.00 84.79 98 GLU B O 1
ATOM 2924 N N . GLU B 1 99 ? -1.462 43.464 174.390 1.00 84.65 99 GLU B N 1
ATOM 2925 C CA . GLU B 1 99 ? -2.193 43.055 173.193 1.00 84.88 99 GLU B CA 1
ATOM 2926 C C . GLU B 1 99 ? -3.236 41.988 173.517 1.00 79.59 99 GLU B C 1
ATOM 2927 O O . GLU B 1 99 ? -4.355 42.027 173.006 1.00 74.08 99 GLU B O 1
ATOM 2933 N N . LEU B 1 100 ? -2.865 41.019 174.350 1.00 77.46 100 LEU B N 1
ATOM 2934 C CA . LEU B 1 100 ? -3.786 39.948 174.682 1.00 73.15 100 LEU B CA 1
ATOM 2935 C C . LEU B 1 100 ? -5.047 40.482 175.342 1.00 71.89 100 LEU B C 1
ATOM 2936 O O . LEU B 1 100 ? -6.162 40.058 175.009 1.00 69.59 100 LEU B O 1
ATOM 2941 N N . ASP B 1 101 ? -4.857 41.398 176.285 1.00 68.29 101 ASP B N 1
ATOM 2942 C CA . ASP B 1 101 ? -5.964 41.976 176.994 1.00 66.76 101 ASP B CA 1
ATOM 2943 C C . ASP B 1 101 ? -6.793 42.785 176.031 1.00 65.56 101 ASP B C 1
ATOM 2944 O O . ASP B 1 101 ? -8.002 42.808 176.147 1.00 64.56 101 ASP B O 1
ATOM 2949 N N . LYS B 1 102 ? -6.152 43.426 175.060 1.00 69.29 102 LYS B N 1
ATOM 2950 C CA . LYS B 1 102 ? -6.883 44.160 174.008 1.00 73.34 102 LYS B CA 1
ATOM 2951 C C . LYS B 1 102 ? -7.776 43.228 173.158 1.00 71.73 102 LYS B C 1
ATOM 2952 O O . LYS B 1 102 ? -8.913 43.567 172.892 1.00 72.46 102 LYS B O 1
ATOM 2958 N N . GLU B 1 103 ? -7.267 42.055 172.768 1.00 66.62 103 GLU B N 1
ATOM 2959 C CA . GLU B 1 103 ? -7.934 41.193 171.806 1.00 65.15 103 GLU B CA 1
ATOM 2960 C C . GLU B 1 103 ? -8.782 40.124 172.473 1.00 63.13 103 GLU B C 1
ATOM 2961 O O . GLU B 1 103 ? -9.812 39.714 171.972 1.00 62.64 103 GLU B O 1
ATOM 2967 N N . LEU B 1 104 ? -8.319 39.632 173.600 1.00 62.83 104 LEU B N 1
ATOM 2968 C CA . LEU B 1 104 ? -9.009 38.586 174.290 1.00 59.26 104 LEU B CA 1
ATOM 2969 C C . LEU B 1 104 ? -9.153 38.931 175.767 1.00 56.78 104 LEU B C 1
ATOM 2970 O O . LEU B 1 104 ? -8.628 38.234 176.610 1.00 58.45 104 LEU B O 1
ATOM 2975 N N . PRO B 1 105 ? -9.861 40.003 176.088 1.00 55.96 105 PRO B N 1
ATOM 2976 C CA . PRO B 1 105 ? -10.004 40.344 177.487 1.00 58.47 105 PRO B CA 1
ATOM 2977 C C . PRO B 1 105 ? -10.689 39.234 178.285 1.00 57.85 105 PRO B C 1
ATOM 2978 O O . PRO B 1 105 ? -11.464 38.446 177.725 1.00 58.46 105 PRO B O 1
ATOM 2982 N N . VAL B 1 106 ? -10.348 39.126 179.570 1.00 58.30 106 VAL B N 1
ATOM 2983 C CA . VAL B 1 106 ? -10.950 38.120 180.442 1.00 53.58 106 VAL B CA 1
ATOM 2984 C C . VAL B 1 106 ? -11.868 38.831 181.411 1.00 57.84 106 VAL B C 1
ATOM 2985 O O . VAL B 1 106 ? -11.410 39.605 182.227 1.00 62.12 106 VAL B O 1
ATOM 2989 N N . LEU B 1 107 ? -13.162 38.564 181.295 1.00 56.65 107 LEU B N 1
ATOM 2990 C CA . LEU B 1 107 ? -14.201 39.200 182.084 1.00 56.92 107 LEU B CA 1
ATOM 2991 C C . LEU B 1 107 ? -14.483 38.382 183.358 1.00 55.63 107 LEU B C 1
ATOM 2992 O O . LEU B 1 107 ? -14.362 37.137 183.353 1.00 46.63 107 LEU B O 1
ATOM 2997 N N . LYS B 1 108 ? -14.867 39.094 184.426 1.00 55.21 108 LYS B N 1
ATOM 2998 C CA . LYS B 1 108 ? -15.362 38.462 185.651 1.00 53.41 108 LYS B CA 1
ATOM 2999 C C . LYS B 1 108 ? -16.762 37.973 185.376 1.00 48.76 108 LYS B C 1
ATOM 3000 O O . LYS B 1 108 ? -17.637 38.728 185.054 1.00 48.21 108 LYS B O 1
ATOM 3006 N N . PRO B 1 109 ? -16.995 36.701 185.502 1.00 47.08 109 PRO B N 1
ATOM 3007 C CA . PRO B 1 109 ? -18.373 36.268 185.297 1.00 47.93 109 PRO B CA 1
ATOM 3008 C C . PRO B 1 109 ? -19.357 36.892 186.287 1.00 49.16 109 PRO B C 1
ATOM 3009 O O . PRO B 1 109 ? -18.987 37.174 187.434 1.00 53.66 109 PRO B O 1
ATOM 3013 N N . TYR B 1 110 ? -20.607 37.019 185.857 1.00 48.32 110 TYR B N 1
ATOM 3014 C CA . TYR B 1 110 ? -21.663 37.669 186.610 1.00 49.41 110 TYR B CA 1
ATOM 3015 C C . TYR B 1 110 ? -21.754 37.068 187.984 1.00 49.20 110 TYR B C 1
ATOM 3016 O O . TYR B 1 110 ? -21.917 37.790 188.966 1.00 49.81 110 TYR B O 1
ATOM 3025 N N . PHE B 1 111 ? -21.604 35.750 188.084 1.00 48.71 111 PHE B N 1
ATOM 3026 C CA . PHE B 1 111 ? -21.807 35.099 189.391 1.00 51.61 111 PHE B CA 1
ATOM 3027 C C . PHE B 1 111 ? -20.801 35.456 190.459 1.00 53.03 111 PHE B C 1
ATOM 3028 O O . PHE B 1 111 ? -21.047 35.171 191.608 1.00 56.90 111 PHE B O 1
ATOM 3036 N N . ILE B 1 112 ? -19.725 36.150 190.124 1.00 56.75 112 ILE B N 1
ATOM 3037 C CA . ILE B 1 112 ? -18.808 36.638 191.160 1.00 60.50 112 ILE B CA 1
ATOM 3038 C C . ILE B 1 112 ? -19.456 37.750 192.001 1.00 62.94 112 ILE B C 1
ATOM 3039 O O . ILE B 1 112 ? -19.650 37.574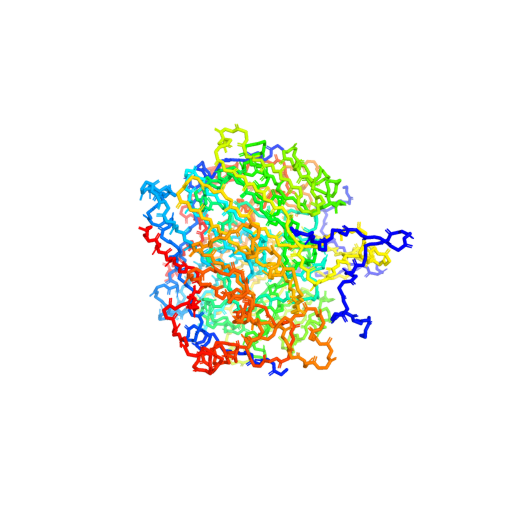 193.206 1.00 64.88 112 ILE B O 1
ATOM 3044 N N . THR B 1 113 ? -19.828 38.866 191.392 1.00 64.74 113 THR B N 1
ATOM 3045 C CA . THR B 1 113 ? -20.442 39.947 192.180 1.00 69.70 113 THR B CA 1
ATOM 3046 C C . THR B 1 113 ? -21.957 39.765 192.352 1.00 69.43 113 THR B C 1
ATOM 3047 O O . THR B 1 113 ? -22.537 40.310 193.260 1.00 67.82 113 THR B O 1
ATOM 3051 N N . ASN B 1 114 ? -22.588 38.963 191.505 1.00 67.77 114 ASN B N 1
ATOM 3052 C CA . ASN B 1 114 ? -24.004 38.647 191.683 1.00 64.92 114 ASN B CA 1
ATOM 3053 C C . ASN B 1 114 ? -24.235 37.151 191.782 1.00 59.55 114 ASN B C 1
ATOM 3054 O O . ASN B 1 114 ? -24.974 36.575 191.002 1.00 57.42 114 ASN B O 1
ATOM 3059 N N . PRO B 1 115 ? -23.628 36.508 192.767 1.00 58.63 115 PRO B N 1
ATOM 3060 C CA . PRO B 1 115 ? -23.922 35.060 192.861 1.00 56.87 115 PRO B CA 1
ATOM 3061 C C . PRO B 1 115 ? -25.440 34.741 192.902 1.00 58.77 115 PRO B C 1
ATOM 3062 O O . PRO B 1 115 ? -25.866 33.641 192.602 1.00 53.00 115 PRO B O 1
ATOM 3066 N N . GLU B 1 116 ? -26.261 35.709 193.288 1.00 64.93 116 GLU B N 1
ATOM 3067 C CA . GLU B 1 116 ? -27.688 35.438 193.425 1.00 66.41 116 GLU B CA 1
ATOM 3068 C C . GLU B 1 116 ? -28.345 35.316 192.056 1.00 66.26 116 GLU B C 1
ATOM 3069 O O . GLU B 1 116 ? -27.837 35.759 191.027 1.00 65.36 116 GLU B O 1
ATOM 3075 N N . GLU B 1 117 ? -29.499 34.699 192.068 1.00 72.08 117 GLU B N 1
ATOM 3076 C CA . GLU B 1 117 ? -29.731 33.589 191.138 1.00 89.78 117 GLU B CA 1
ATOM 3077 C C . GLU B 1 117 ? -29.042 33.456 189.698 1.00 88.38 117 GLU B C 1
ATOM 3078 O O . GLU B 1 117 ? -28.777 34.407 188.915 1.00 63.26 117 GLU B O 1
ATOM 3084 N N . ALA B 1 118 ? -28.750 32.200 189.401 1.00 85.03 118 ALA B N 1
ATOM 3085 C CA . ALA B 1 118 ? -29.055 31.740 188.080 1.00 97.90 118 ALA B CA 1
ATOM 3086 C C . ALA B 1 118 ? -29.301 30.307 188.319 1.00 81.34 118 ALA B C 1
ATOM 3087 O O . ALA B 1 118 ? -29.755 30.023 189.358 1.00 80.04 118 ALA B O 1
ATOM 3089 N N . GLY B 1 119 ? -29.229 29.425 187.354 1.00 97.02 119 GLY B N 1
ATOM 3090 C CA . GLY B 1 119 ? -30.032 29.411 186.138 1.00 105.28 119 GLY B CA 1
ATOM 3091 C C . GLY B 1 119 ? -31.522 29.534 186.286 1.00 107.85 119 GLY B C 1
ATOM 3092 O O . GLY B 1 119 ? -32.001 30.233 187.197 1.00 96.08 119 GLY B O 1
ATOM 3093 N N . VAL B 1 120 ? -32.219 28.800 185.390 1.00 108.25 120 VAL B N 1
ATOM 3094 C CA . VAL B 1 120 ? -33.671 28.693 185.356 1.00 110.89 120 VAL B CA 1
ATOM 3095 C C . VAL B 1 120 ? -34.147 29.988 184.705 1.00 111.41 120 VAL B C 1
ATOM 3096 O O . VAL B 1 120 ? -33.345 30.767 184.172 1.00 109.66 120 VAL B O 1
ATOM 3100 N N . ARG B 1 121 ? -35.463 30.166 184.713 1.00 114.05 121 ARG B N 1
ATOM 3101 C CA . ARG B 1 121 ? -36.115 31.477 184.767 1.00 115.66 121 ARG B CA 1
ATOM 3102 C C . ARG B 1 121 ? -36.896 31.901 183.500 1.00 116.50 121 ARG B C 1
ATOM 3103 O O . ARG B 1 121 ? -36.484 32.789 182.726 1.00 115.40 121 ARG B O 1
ATOM 3111 N N . GLU B 1 122 ? -38.038 31.246 183.292 1.00 118.75 122 GLU B N 1
ATOM 3112 C CA . GLU B 1 122 ? -38.372 29.954 183.934 1.00 119.81 122 GLU B CA 1
ATOM 3113 C C . GLU B 1 122 ? -38.046 28.904 182.880 1.00 118.37 122 GLU B C 1
ATOM 3114 O O . GLU B 1 122 ? -37.923 27.712 183.165 1.00 118.24 122 GLU B O 1
ATOM 3120 N N . ALA B 1 123 ? -37.860 29.410 181.664 1.00 107.30 123 ALA B N 1
ATOM 3121 C CA . ALA B 1 123 ? -37.791 28.636 180.468 1.00 102.38 123 ALA B CA 1
ATOM 3122 C C . ALA B 1 123 ? -36.439 28.987 179.861 1.00 99.43 123 ALA B C 1
ATOM 3123 O O . ALA B 1 123 ? -36.387 29.658 178.822 1.00 82.05 123 ALA B O 1
ATOM 3125 N N . GLY B 1 124 ? -35.358 28.526 180.542 1.00 106.93 124 GLY B N 1
ATOM 3126 C CA . GLY B 1 124 ? -33.921 28.700 180.133 1.00 87.72 124 GLY B CA 1
ATOM 3127 C C . GLY B 1 124 ? -33.687 30.011 179.408 1.00 83.81 124 GLY B C 1
ATOM 3128 O O . GLY B 1 124 ? -34.606 30.881 179.355 1.00 82.23 124 GLY B O 1
ATOM 3129 N N . LEU B 1 125 ? -32.501 30.219 178.841 1.00 73.67 125 LEU B N 1
ATOM 3130 C CA . LEU B 1 125 ? -31.321 29.393 178.943 1.00 65.16 125 LEU B CA 1
ATOM 3131 C C . LEU B 1 125 ? -30.128 30.339 179.019 1.00 59.42 125 LEU B C 1
ATOM 3132 O O . LEU B 1 125 ? -30.015 31.255 178.213 1.00 60.58 125 LEU B O 1
ATOM 3137 N N . ARG B 1 126 ? -29.208 30.106 179.939 1.00 55.74 126 ARG B N 1
ATOM 3138 C CA . ARG B 1 126 ? -28.046 30.971 180.035 1.00 56.29 126 ARG B CA 1
ATOM 3139 C C . ARG B 1 126 ? -26.706 30.218 179.973 1.00 54.12 126 ARG B C 1
ATOM 3140 O O . ARG B 1 126 ? -26.522 29.199 180.622 1.00 54.09 126 ARG B O 1
ATOM 3148 N N . VAL B 1 127 ? -25.765 30.784 179.236 1.00 50.71 127 VAL B N 1
ATOM 3149 C CA . VAL B 1 127 ? -24.469 30.196 179.042 1.00 51.09 127 VAL B CA 1
ATOM 3150 C C . VAL B 1 127 ? -23.360 31.162 179.376 1.00 49.54 127 VAL B C 1
ATOM 3151 O O . VAL B 1 127 ? -23.467 32.399 179.152 1.00 53.81 127 VAL B O 1
ATOM 3155 N N . THR B 1 128 ? -22.298 30.605 179.932 1.00 46.65 128 THR B N 1
ATOM 3156 C CA . THR B 1 128 ? -21.129 31.381 180.276 1.00 46.92 128 THR B CA 1
ATOM 3157 C C . THR B 1 128 ? -19.941 30.652 179.678 1.00 45.66 128 THR B C 1
ATOM 3158 O O . THR B 1 128 ? -19.838 29.441 179.842 1.00 46.16 128 THR B O 1
ATOM 3162 N N . TRP B 1 129 ? -19.117 31.355 178.892 1.00 44.18 129 TRP B N 1
ATOM 3163 C CA . TRP B 1 129 ? -17.896 30.756 178.368 1.00 45.06 129 TRP B CA 1
ATOM 3164 C C . TRP B 1 129 ? -16.771 30.908 179.370 1.00 45.71 129 TRP B C 1
ATOM 3165 O O . TRP B 1 129 ? -16.368 32.020 179.659 1.00 48.88 129 TRP B O 1
ATOM 3176 N N . LEU B 1 130 ? -16.268 29.787 179.876 1.00 44.41 130 LEU B N 1
ATOM 3177 C CA . LEU B 1 130 ? -15.168 29.809 180.811 1.00 46.53 130 LEU B CA 1
ATOM 3178 C C . LEU B 1 130 ? -13.866 29.503 180.133 1.00 45.10 130 LEU B C 1
ATOM 3179 O O . LEU B 1 130 ? -12.918 29.222 180.792 1.00 45.67 130 LEU B O 1
ATOM 3184 N N . GLY B 1 131 ? -13.803 29.613 178.818 1.00 48.80 131 GLY B N 1
ATOM 3185 C CA . GLY B 1 131 ? -12.555 29.345 178.108 1.00 46.65 131 GLY B CA 1
ATOM 3186 C C . GLY B 1 131 ? -12.519 27.977 177.496 1.00 45.18 131 GLY B C 1
ATOM 3187 O O . GLY B 1 131 ? -13.118 27.016 178.001 1.00 46.27 131 GLY B O 1
ATOM 3188 N N . HIS B 1 132 ? -11.769 27.878 176.413 1.00 43.46 132 HIS B N 1
ATOM 3189 C CA . HIS B 1 132 ? -11.621 26.622 175.733 1.00 45.41 132 HIS B CA 1
ATOM 3190 C C . HIS B 1 132 ? -12.963 25.956 175.525 1.00 43.86 132 HIS B C 1
ATOM 3191 O O . HIS B 1 132 ? -13.778 26.537 174.841 1.00 47.40 132 HIS B O 1
ATOM 3198 N N . ALA B 1 133 ? -13.145 24.724 175.998 1.00 43.30 133 ALA B N 1
ATOM 3199 C CA . ALA B 1 133 ? -14.384 23.980 175.771 1.00 44.26 133 ALA B CA 1
ATOM 3200 C C . ALA B 1 133 ? -15.191 23.880 177.057 1.00 44.24 133 ALA B C 1
ATOM 3201 O O . ALA B 1 133 ? -16.074 23.021 177.180 1.00 45.40 133 ALA B O 1
ATOM 3203 N N . THR B 1 134 ? -14.848 24.725 178.024 1.00 44.84 134 THR B N 1
ATOM 3204 C CA . THR B 1 134 ? -15.524 24.733 179.321 1.00 44.10 134 THR B CA 1
ATOM 3205 C C . THR B 1 134 ? -16.663 25.725 179.232 1.00 42.26 134 THR B C 1
ATOM 3206 O O . THR B 1 134 ? -16.444 26.937 179.158 1.00 39.48 134 THR B O 1
ATOM 3210 N N . VAL B 1 135 ? -17.882 25.233 179.221 1.00 43.67 135 VAL B N 1
ATOM 3211 C CA . VAL B 1 135 ? -18.989 26.145 179.312 1.00 48.57 135 VAL B CA 1
ATOM 3212 C C . VAL B 1 135 ? -19.916 25.831 180.459 1.00 47.68 135 VAL B C 1
ATOM 3213 O O . VAL B 1 135 ? -20.132 24.664 180.795 1.00 49.42 135 VAL B O 1
ATOM 3217 N N . MET B 1 136 ? -20.437 26.885 181.085 1.00 44.41 136 MET B N 1
ATOM 3218 C CA . MET B 1 136 ? -21.417 26.695 182.154 1.00 45.48 136 MET B CA 1
ATOM 3219 C C . MET B 1 136 ? -22.785 26.976 181.552 1.00 46.55 136 MET B C 1
ATOM 3220 O O . MET B 1 136 ? -22.970 27.985 180.872 1.00 47.07 136 MET B O 1
ATOM 3225 N N . VAL B 1 137 ? -23.731 26.078 181.789 1.00 46.14 137 VAL B N 1
ATOM 3226 C CA . VAL B 1 137 ? -25.042 26.172 181.179 1.00 49.44 137 VAL B CA 1
ATOM 3227 C C . VAL B 1 137 ? -26.127 26.126 182.235 1.00 51.02 137 VAL B C 1
ATOM 3228 O O . VAL B 1 137 ? -26.094 25.297 183.121 1.00 50.40 137 VAL B O 1
ATOM 3232 N N . GLU B 1 138 ? -27.107 27.023 182.109 1.00 51.93 138 GLU B N 1
ATOM 3233 C CA . GLU B 1 138 ? -28.199 27.127 183.059 1.00 51.68 138 GLU B CA 1
ATOM 3234 C C . GLU B 1 138 ? -29.487 26.952 182.300 1.00 54.00 138 GLU B C 1
ATOM 3235 O O . GLU B 1 138 ? -29.829 27.765 181.448 1.00 53.97 138 GLU B O 1
ATOM 3241 N N . MET B 1 139 ? -30.201 25.869 182.584 1.00 54.83 139 MET B N 1
ATOM 3242 C CA . MET B 1 139 ? -31.477 25.653 181.948 1.00 56.87 139 MET B CA 1
ATOM 3243 C C . MET B 1 139 ? -32.285 24.699 182.760 1.00 58.51 139 MET B C 1
ATOM 3244 O O . MET B 1 139 ? -31.725 23.838 183.453 1.00 61.71 139 MET B O 1
ATOM 3249 N N . ASP B 1 140 ? -33.598 24.858 182.661 1.00 61.47 140 ASP B N 1
ATOM 3250 C CA . ASP B 1 140 ? -34.565 23.940 183.241 1.00 66.16 140 ASP B CA 1
ATOM 3251 C C . ASP B 1 140 ? -34.156 23.443 184.645 1.00 66.90 140 ASP B C 1
ATOM 3252 O O . ASP B 1 140 ? -34.228 22.243 184.951 1.00 67.80 140 ASP B O 1
ATOM 3257 N N . GLU B 1 141 ? -33.726 24.384 185.485 1.00 65.45 141 GLU B N 1
ATOM 3258 C CA . GLU B 1 141 ? -33.465 24.148 186.912 1.00 66.05 141 GLU B CA 1
ATOM 3259 C C . GLU B 1 141 ? -32.166 23.468 187.212 1.00 63.00 141 GLU B C 1
ATOM 3260 O O . GLU B 1 141 ? -31.923 23.083 188.356 1.00 61.21 141 GLU B O 1
ATOM 3266 N N . LEU B 1 142 ? -31.319 23.335 186.201 1.00 60.45 142 LEU B N 1
ATOM 3267 C CA . LEU B 1 142 ? -30.013 22.798 186.426 1.00 59.58 142 LEU B CA 1
ATOM 3268 C C . LEU B 1 142 ? -28.983 23.783 185.989 1.00 56.02 142 LEU B C 1
ATOM 3269 O O . LEU B 1 142 ? -29.201 24.544 185.054 1.00 54.55 142 LEU B O 1
ATOM 3274 N N . ILE B 1 143 ? -27.819 23.691 186.616 1.00 57.71 143 ILE B N 1
ATOM 3275 C CA . ILE B 1 143 ? -26.605 24.298 186.089 1.00 55.63 143 ILE B CA 1
ATOM 3276 C C . ILE B 1 143 ? -25.608 23.184 185.841 1.00 52.92 143 ILE B C 1
ATOM 3277 O O . ILE B 1 143 ? -25.367 22.400 186.721 1.00 52.60 143 ILE B O 1
ATOM 3282 N N . PHE B 1 144 ? -25.025 23.097 184.654 1.00 52.44 144 PHE B N 1
ATOM 3283 C CA . PHE B 1 144 ? -24.029 22.054 184.416 1.00 53.35 144 PHE B CA 1
ATOM 3284 C C . PHE B 1 144 ? -22.840 22.621 183.719 1.00 51.05 144 PHE B C 1
ATOM 3285 O O . PHE B 1 144 ? -22.904 23.740 183.202 1.00 51.22 144 PHE B O 1
ATOM 3293 N N . LEU B 1 145 ? -21.755 21.851 183.739 1.00 48.18 145 LEU B N 1
ATOM 3294 C CA . LEU B 1 145 ? -20.461 22.321 183.294 1.00 48.27 145 LEU B CA 1
ATOM 3295 C C . LEU B 1 145 ? -19.897 21.324 182.247 1.00 50.00 145 LEU B C 1
ATOM 3296 O O . LEU B 1 145 ? -19.939 20.125 182.455 1.00 57.49 145 LEU B O 1
ATOM 3301 N N . THR B 1 146 ? -19.407 21.794 181.116 1.00 45.31 146 THR B N 1
ATOM 3302 C CA . THR B 1 146 ? -18.773 20.897 180.179 1.00 46.01 146 THR B CA 1
ATOM 3303 C C . THR B 1 146 ? -17.246 20.906 180.304 1.00 42.91 146 THR B C 1
ATOM 3304 O O . THR B 1 146 ? -16.687 21.940 180.586 1.00 42.85 146 THR B O 1
ATOM 3308 N N . ASP B 1 147 ? -16.592 19.787 179.991 1.00 41.12 147 ASP B N 1
ATOM 3309 C CA . ASP B 1 147 ? -15.108 19.699 179.886 1.00 43.57 147 ASP B CA 1
ATOM 3310 C C . ASP B 1 147 ? -14.335 20.776 180.692 1.00 43.60 147 ASP B C 1
ATOM 3311 O O . ASP B 1 147 ? -13.625 21.601 180.125 1.00 47.99 147 ASP B O 1
ATOM 3316 N N . PRO B 1 148 ? -14.477 20.769 182.014 1.00 41.46 148 PRO B N 1
ATOM 3317 C CA . PRO B 1 148 ? -13.990 21.864 182.839 1.00 41.75 148 PRO B CA 1
ATOM 3318 C C . PRO B 1 148 ? -12.517 21.805 183.072 1.00 44.21 148 PRO B C 1
ATOM 3319 O O . PRO B 1 148 ? -12.050 20.856 183.706 1.00 43.01 148 PRO B O 1
ATOM 3323 N N . ILE B 1 149 ? -11.783 22.815 182.611 1.00 44.68 149 ILE B N 1
ATOM 3324 C CA . ILE B 1 149 ? -10.363 22.842 182.896 1.00 45.22 149 ILE B CA 1
ATOM 3325 C C . ILE B 1 149 ? -10.061 24.196 183.466 1.00 44.21 149 ILE B C 1
ATOM 3326 O O . ILE B 1 149 ? -10.104 25.157 182.759 1.00 41.29 149 ILE B O 1
ATOM 3331 N N . PHE B 1 150 ? -9.784 24.236 184.765 1.00 45.95 150 PHE B N 1
ATOM 3332 C CA . PHE B 1 150 ? -9.453 25.455 185.480 1.00 45.69 150 PHE B CA 1
ATOM 3333 C C . PHE B 1 150 ? -7.960 25.579 185.758 1.00 45.66 150 PHE B C 1
ATOM 3334 O O . PHE B 1 150 ? -7.517 26.573 186.337 1.00 49.62 150 PHE B O 1
ATOM 3342 N N . SER B 1 151 ? -7.173 24.610 185.324 1.00 45.70 151 SER B N 1
ATOM 3343 C CA . SER B 1 151 ? -5.697 24.667 185.521 1.00 46.74 151 SER B CA 1
ATOM 3344 C C . SER B 1 151 ? -5.023 25.403 184.396 1.00 48.65 151 SER B C 1
ATOM 3345 O O . SER B 1 151 ? -5.614 25.692 183.357 1.00 52.27 151 SER B O 1
ATOM 3348 N N . SER B 1 152 ? -3.759 25.692 184.593 1.00 51.54 152 SER B N 1
ATOM 3349 C CA . SER B 1 152 ? -3.023 26.475 183.627 1.00 51.24 152 SER B CA 1
ATOM 3350 C C . SER B 1 152 ? -2.579 25.598 182.415 1.00 51.81 152 SER B C 1
ATOM 3351 O O . SER B 1 152 ? -2.636 25.995 181.244 1.00 49.29 152 SER B O 1
ATOM 3354 N N . ARG B 1 153 ? -2.160 24.385 182.723 1.00 49.14 153 ARG B N 1
ATOM 3355 C CA . ARG B 1 153 ? -1.490 23.541 181.777 1.00 47.74 153 ARG B CA 1
ATOM 3356 C C . ARG B 1 153 ? -2.292 22.309 181.496 1.00 46.45 153 ARG B C 1
ATOM 3357 O O . ARG B 1 153 ? -2.671 21.636 182.421 1.00 49.90 153 ARG B O 1
ATOM 3365 N N . ALA B 1 154 ? -2.557 22.015 180.226 1.00 48.57 154 ALA B N 1
ATOM 3366 C CA . ALA B 1 154 ? -3.257 20.788 179.842 1.00 49.88 154 ALA B CA 1
ATOM 3367 C C . ALA B 1 154 ? -2.221 19.668 179.561 1.00 51.23 154 ALA B C 1
ATOM 3368 O O . ALA B 1 154 ? -1.840 19.420 178.419 1.00 46.19 154 ALA B O 1
ATOM 3370 N N . SER B 1 155 ? -1.831 18.953 180.603 1.00 49.61 155 SER B N 1
ATOM 3371 C CA . SER B 1 155 ? -0.709 18.053 180.497 1.00 48.87 155 SER B CA 1
ATOM 3372 C C . SER B 1 155 ? -0.631 17.123 181.695 1.00 52.49 155 SER B C 1
ATOM 3373 O O . SER B 1 155 ? -1.007 17.485 182.826 1.00 50.02 155 SER B O 1
ATOM 3376 N N . PRO B 1 156 ? -0.106 15.915 181.476 1.00 55.94 156 PRO B N 1
ATOM 3377 C CA . PRO B 1 156 ? 0.174 15.075 182.608 1.00 54.76 156 PRO B CA 1
ATOM 3378 C C . PRO B 1 156 ? 1.415 15.563 183.359 1.00 53.64 156 PRO B C 1
ATOM 3379 O O . PRO B 1 156 ? 1.678 15.106 184.471 1.00 53.65 156 PRO B O 1
ATOM 3383 N N . SER B 1 157 ? 2.158 16.501 182.785 1.00 49.75 157 SER B N 1
ATOM 3384 C CA . SER B 1 157 ? 3.353 17.020 183.447 1.00 51.40 157 SER B CA 1
ATOM 3385 C C . SER B 1 157 ? 3.240 18.483 183.850 1.00 54.12 157 SER B C 1
ATOM 3386 O O . SER B 1 157 ? 2.497 19.232 183.258 1.00 55.78 157 SER B O 1
ATOM 3389 N N . GLN B 1 158 ? 3.975 18.869 184.871 1.00 57.97 158 GLN B N 1
ATOM 3390 C CA . GLN B 1 158 ? 4.146 20.264 185.256 1.00 63.82 158 GLN B CA 1
ATOM 3391 C C . GLN B 1 158 ? 5.106 20.979 184.322 1.00 63.99 158 GLN B C 1
ATOM 3392 O O . GLN B 1 158 ? 5.163 22.215 184.296 1.00 60.66 158 GLN B O 1
ATOM 3398 N N . TYR B 1 159 ? 5.938 20.190 183.638 1.00 61.54 159 TYR B N 1
ATOM 3399 C CA . TYR B 1 159 ? 7.183 20.701 183.104 1.00 61.89 159 TYR B CA 1
ATOM 3400 C C . TYR B 1 159 ? 7.109 20.978 181.608 1.00 61.32 159 TYR B C 1
ATOM 3401 O O . TYR B 1 159 ? 7.953 21.696 181.048 1.00 62.98 159 TYR B O 1
ATOM 3410 N N . MET B 1 160 ? 6.099 20.414 180.967 1.00 56.67 160 MET B N 1
ATOM 3411 C CA . MET B 1 160 ? 5.980 20.528 179.552 1.00 58.00 160 MET B CA 1
ATOM 3412 C C . MET B 1 160 ? 4.548 20.170 179.174 1.00 54.44 160 MET B C 1
ATOM 3413 O O . MET B 1 160 ? 3.866 19.418 179.887 1.00 53.02 160 MET B O 1
ATOM 3418 N N . GLY B 1 161 ? 4.100 20.717 178.060 1.00 53.24 161 GLY B N 1
ATOM 3419 C CA . GLY B 1 161 ? 2.682 20.595 177.649 1.00 52.79 161 GLY B CA 1
ATOM 3420 C C . GLY B 1 161 ? 2.027 21.964 177.577 1.00 51.90 161 GLY B C 1
ATOM 3421 O O . GLY B 1 161 ? 2.525 22.911 178.122 1.00 53.50 161 GLY B O 1
ATOM 3422 N N . PRO B 1 162 ? 0.896 22.070 176.908 1.00 52.05 162 PRO B N 1
ATOM 3423 C CA . PRO B 1 162 ? 0.399 23.397 176.584 1.00 52.98 162 PRO B CA 1
ATOM 3424 C C . PRO B 1 162 ? -0.152 24.181 177.786 1.00 51.39 162 PRO B C 1
ATOM 3425 O O . PRO B 1 162 ? -1.067 23.732 178.470 1.00 47.79 162 PRO B O 1
ATOM 3429 N N . LYS B 1 163 ? 0.392 25.374 177.967 1.00 54.59 163 LYS B N 1
ATOM 3430 C CA . LYS B 1 163 ? -0.095 26.349 178.960 1.00 56.74 163 LYS B CA 1
ATOM 3431 C C . LYS B 1 163 ? -1.096 27.286 178.299 1.00 51.43 163 LYS B C 1
ATOM 3432 O O . LYS B 1 163 ? -0.769 27.921 177.329 1.00 48.59 163 LYS B O 1
ATOM 3438 N N . ARG B 1 164 ? -2.285 27.417 178.864 1.00 50.16 164 ARG B N 1
ATOM 3439 C CA . ARG B 1 164 ? -3.240 28.431 178.440 1.00 45.52 164 ARG B CA 1
ATOM 3440 C C . ARG B 1 164 ? -2.625 29.817 178.479 1.00 48.17 164 ARG B C 1
ATOM 3441 O O . ARG B 1 164 ? -1.812 30.136 179.375 1.00 46.45 164 ARG B O 1
ATOM 3449 N N . PHE B 1 165 ? -2.967 30.628 177.474 1.00 49.18 165 PHE B N 1
ATOM 3450 C CA . PHE B 1 165 ? -2.521 32.027 177.434 1.00 52.38 165 PHE B CA 1
ATOM 3451 C C . PHE B 1 165 ? -3.620 33.020 177.861 1.00 48.93 165 PHE B C 1
ATOM 3452 O O . PHE B 1 165 ? -3.407 34.208 177.882 1.00 47.80 165 PHE B O 1
ATOM 3460 N N . ARG B 1 166 ? -4.815 32.529 178.149 1.00 49.10 166 ARG B N 1
ATOM 3461 C CA . ARG B 1 166 ? -5.831 33.338 178.811 1.00 49.24 166 ARG B CA 1
ATOM 3462 C C . ARG B 1 166 ? -6.238 32.577 180.075 1.00 49.99 166 ARG B C 1
ATOM 3463 O O . ARG B 1 166 ? -6.619 31.417 179.989 1.00 50.63 166 ARG B O 1
ATOM 3471 N N . ARG B 1 167 ? -6.116 33.228 181.237 1.00 55.50 167 ARG B N 1
ATOM 3472 C CA . ARG B 1 167 ? -6.413 32.612 182.554 1.00 53.56 167 ARG B CA 1
ATOM 3473 C C . ARG B 1 167 ? -7.860 32.206 182.583 1.00 50.35 167 ARG B C 1
ATOM 3474 O O . ARG B 1 167 ? -8.675 32.778 181.889 1.00 50.20 167 ARG B O 1
ATOM 3482 N N . SER B 1 168 ? -8.171 31.185 183.352 1.00 49.67 168 SER B N 1
ATOM 3483 C CA . SER B 1 168 ? -9.537 30.845 183.609 1.00 47.25 168 SER B CA 1
ATOM 3484 C C . SER B 1 168 ? -10.224 32.048 184.206 1.00 47.52 168 SER B C 1
ATOM 3485 O O . SER B 1 168 ? -9.654 32.718 185.067 1.00 52.36 168 SER B O 1
ATOM 3488 N N . PRO B 1 169 ? -11.456 32.338 183.791 1.00 46.37 169 PRO B N 1
ATOM 3489 C CA . PRO B 1 169 ? -12.079 33.590 184.341 1.00 48.65 169 PRO B CA 1
ATOM 3490 C C . PRO B 1 169 ? -12.542 33.509 185.794 1.00 47.74 169 PRO B C 1
ATOM 3491 O O . PRO B 1 169 ? -12.849 34.538 186.416 1.00 53.18 169 PRO B O 1
ATOM 3495 N N . CYS B 1 170 ? -12.607 32.312 186.340 1.00 45.12 170 CYS B N 1
ATOM 3496 C CA . CYS B 1 170 ? -12.944 32.179 187.739 1.00 45.77 170 CYS B CA 1
ATOM 3497 C C . CYS B 1 170 ? -12.301 30.952 188.346 1.00 45.28 170 CYS B C 1
ATOM 3498 O O . CYS B 1 170 ? -11.699 30.160 187.664 1.00 49.81 170 CYS B O 1
ATOM 3501 N N . THR B 1 171 ? -12.375 30.816 189.653 1.00 50.07 171 THR B N 1
ATOM 3502 C CA . THR B 1 171 ? -11.923 29.607 190.298 1.00 50.41 171 THR B CA 1
ATOM 3503 C C . THR B 1 171 ? -13.102 28.720 190.553 1.00 49.51 171 THR B C 1
ATOM 3504 O O . THR B 1 171 ? -14.221 29.124 190.454 1.00 52.83 171 THR B O 1
ATOM 3508 N N . ILE B 1 172 ? -12.809 27.479 190.870 1.00 48.22 172 ILE B N 1
ATOM 3509 C CA . ILE B 1 172 ? -13.823 26.526 191.165 1.00 47.32 172 ILE B CA 1
ATOM 3510 C C . ILE B 1 172 ? -14.569 26.963 192.424 1.00 50.40 172 ILE B C 1
ATOM 3511 O O . ILE B 1 172 ? -15.727 26.673 192.550 1.00 49.16 172 ILE B O 1
ATOM 3516 N N . SER B 1 173 ? -13.918 27.659 193.358 1.00 53.95 173 SER B N 1
ATOM 3517 C CA . SER B 1 173 ? -14.628 28.140 194.565 1.00 54.69 173 SER B CA 1
ATOM 3518 C C . SER B 1 173 ? -15.788 29.070 194.295 1.00 55.54 173 SER B C 1
ATOM 3519 O O . SER B 1 173 ? -16.655 29.160 195.151 1.00 68.51 173 SER B O 1
ATOM 3522 N N A GLU B 1 174 ? -15.843 29.719 193.123 0.60 56.09 174 GLU B N 1
ATOM 3523 N N B GLU B 1 174 ? -15.752 29.798 193.166 0.40 47.43 174 GLU B N 1
ATOM 3524 C CA A GLU B 1 174 ? -17.087 30.326 192.591 0.60 54.36 174 GLU B CA 1
ATOM 3525 C CA B GLU B 1 174 ? -16.572 30.993 192.946 0.40 42.75 174 GLU B CA 1
ATOM 3526 C C A GLU B 1 174 ? -17.830 29.271 191.765 0.60 51.94 174 GLU B C 1
ATOM 3527 C C B GLU B 1 174 ? -17.861 30.827 192.148 0.40 39.62 174 GLU B C 1
ATOM 3528 O O A GLU B 1 174 ? -17.200 28.375 191.318 0.60 54.22 174 GLU B O 1
ATOM 3529 O O B GLU B 1 174 ? -18.768 31.681 192.205 0.40 40.06 174 GLU B O 1
ATOM 3540 N N A LEU B 1 175 ? -19.138 29.344 191.551 0.60 51.00 175 LEU B N 1
ATOM 3541 N N B LEU B 1 175 ? -17.978 29.778 191.371 0.40 36.82 175 LEU B N 1
ATOM 3542 C CA A LEU B 1 175 ? -19.895 28.285 190.839 0.60 48.54 175 LEU B CA 1
ATOM 3543 C CA B LEU B 1 175 ? -19.228 29.625 190.680 0.40 36.05 175 LEU B CA 1
ATOM 3544 C C A LEU B 1 175 ? -20.910 27.679 191.802 0.60 56.74 175 LEU B C 1
ATOM 3545 C C B LEU B 1 175 ? -20.289 29.076 191.600 0.40 35.11 175 LEU B C 1
ATOM 3546 O O A LEU B 1 175 ? -20.806 27.902 193.020 0.60 58.67 175 LEU B O 1
ATOM 3547 O O B LEU B 1 175 ? -19.986 28.600 192.700 0.40 35.97 175 LEU B O 1
ATOM 3556 N N A PRO B 1 176 ? -21.953 26.992 191.272 0.60 60.61 176 PRO B N 1
ATOM 3557 N N B PRO B 1 176 ? -21.525 29.153 191.137 0.40 33.13 176 PRO B N 1
ATOM 3558 C CA A PRO B 1 176 ? -22.614 25.847 191.951 0.60 62.80 176 PRO B CA 1
ATOM 3559 C CA B PRO B 1 176 ? -22.753 28.646 191.692 0.40 34.43 176 PRO B CA 1
ATOM 3560 C C A PRO B 1 176 ? -23.361 24.759 191.083 0.60 63.63 176 PRO B C 1
ATOM 3561 C C B PRO B 1 176 ? -22.727 27.107 191.922 0.40 35.38 176 PRO B C 1
ATOM 3562 O O A PRO B 1 176 ? -24.585 24.684 191.183 0.60 64.29 176 PRO B O 1
ATOM 3563 O O B PRO B 1 176 ? -21.904 26.388 191.292 0.40 32.44 176 PRO B O 1
ATOM 3570 N N A PRO B 1 177 ? -22.637 23.908 190.273 0.60 67.26 177 PRO B N 1
ATOM 3571 N N B PRO B 1 177 ? -23.610 26.583 192.814 0.40 37.80 177 PRO B N 1
ATOM 3572 C CA A PRO B 1 177 ? -23.167 22.837 189.353 0.60 66.01 177 PRO B CA 1
ATOM 3573 C CA B PRO B 1 177 ? -23.680 25.116 192.872 0.40 38.09 177 PRO B CA 1
ATOM 3574 C C A PRO B 1 177 ? -24.125 21.772 189.900 0.60 64.63 177 PRO B C 1
ATOM 3575 C C B PRO B 1 177 ? -23.815 24.489 191.475 0.40 37.65 177 PRO B C 1
ATOM 3576 O O A PRO B 1 177 ? -23.726 20.884 190.607 0.60 68.13 177 PRO B O 1
ATOM 3577 O O B PRO B 1 177 ? -24.427 25.071 190.587 0.40 37.55 177 PRO B O 1
ATOM 3584 N N A ILE B 1 178 ? -25.396 21.889 189.547 0.60 72.60 178 ILE B N 1
ATOM 3585 N N B ILE B 1 178 ? -23.197 23.328 191.283 0.40 39.09 178 ILE B N 1
ATOM 3586 C CA A ILE B 1 178 ? -26.507 21.177 190.215 0.60 75.23 178 ILE B CA 1
ATOM 3587 C CA B ILE B 1 178 ? -23.218 22.556 190.019 0.40 39.59 178 ILE B CA 1
ATOM 3588 C C A ILE B 1 178 ? -27.236 20.461 189.099 0.60 71.25 178 ILE B C 1
ATOM 3589 C C B ILE B 1 178 ? -23.173 21.150 190.514 0.40 43.92 178 ILE B C 1
ATOM 3590 O O A ILE B 1 178 ? -28.073 21.050 188.421 0.60 75.24 178 ILE B O 1
ATOM 3591 O O B ILE B 1 178 ? -22.308 20.912 191.360 0.40 49.37 178 ILE B O 1
ATOM 3600 N N A ASP B 1 179 ? -26.889 19.210 188.879 0.60 66.48 179 ASP B N 1
ATOM 3601 N N B ASP B 1 179 ? -23.983 20.164 190.131 0.40 47.06 179 ASP B N 1
ATOM 3602 C CA A ASP B 1 179 ? -25.886 18.507 189.689 0.60 67.42 179 ASP B CA 1
ATOM 3603 C CA B ASP B 1 179 ? -25.296 20.090 189.526 0.40 48.06 179 ASP B CA 1
ATOM 3604 C C A ASP B 1 179 ? -24.891 17.859 188.753 0.60 58.54 179 ASP 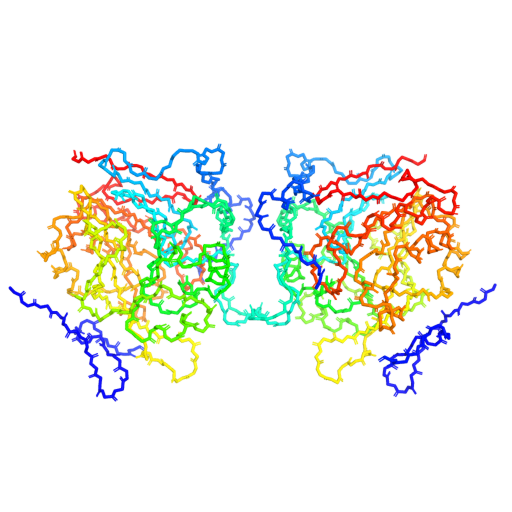B C 1
ATOM 3605 C C B ASP B 1 179 ? -25.132 19.119 188.371 0.40 50.03 179 ASP B C 1
ATOM 3606 O O A ASP B 1 179 ? -24.611 16.719 188.941 0.60 60.56 179 ASP B O 1
ATOM 3607 O O B ASP B 1 179 ? -25.997 18.298 188.123 0.40 53.89 179 ASP B O 1
ATOM 3616 N N A ALA B 1 180 ? -24.354 18.566 187.755 0.60 55.25 180 ALA B N 1
ATOM 3617 N N B ALA B 1 180 ? -23.987 19.177 187.699 0.40 49.90 180 ALA B N 1
ATOM 3618 C CA A ALA B 1 180 ? -23.702 17.866 186.627 0.60 52.95 180 ALA B CA 1
ATOM 3619 C CA B ALA B 1 180 ? -23.584 18.109 186.788 0.40 49.58 180 ALA B CA 1
ATOM 3620 C C A ALA B 1 180 ? -22.508 18.464 185.870 0.60 50.61 180 ALA B C 1
ATOM 3621 C C B ALA B 1 180 ? -22.463 18.519 185.841 0.40 48.64 180 ALA B C 1
ATOM 3622 O O A ALA B 1 180 ? -22.422 19.658 185.607 0.60 51.61 180 ALA B O 1
ATOM 3623 O O B ALA B 1 180 ? -22.364 19.677 185.439 0.40 48.42 180 ALA B O 1
ATOM 3626 N N . VAL B 1 181 ? -21.614 17.568 185.473 1.00 49.58 181 VAL B N 1
ATOM 3627 C CA . VAL B 1 181 ? -20.555 17.857 184.505 1.00 49.55 181 VAL B CA 1
ATOM 3628 C C . VAL B 1 181 ? -20.615 16.816 183.377 1.00 50.73 181 VAL B C 1
ATOM 3629 O O . VAL B 1 181 ? -21.035 15.661 183.559 1.00 51.98 181 VAL B O 1
ATOM 3633 N N . LEU B 1 182 ? -20.220 17.292 182.204 1.00 50.59 182 LEU B N 1
ATOM 3634 C CA . LEU B 1 182 ? -20.258 16.562 180.961 1.00 53.70 182 LEU B CA 1
ATOM 3635 C C . LEU B 1 182 ? -18.826 16.524 180.451 1.00 51.89 182 LEU B C 1
ATOM 3636 O O . LEU B 1 182 ? -18.168 17.574 180.289 1.00 49.70 182 LEU B O 1
ATOM 3641 N N . ILE B 1 183 ? -18.347 15.317 180.202 1.00 50.90 183 ILE B N 1
ATOM 3642 C CA . ILE B 1 183 ? -17.030 15.104 179.632 1.00 51.42 183 ILE B CA 1
ATOM 3643 C C . ILE B 1 183 ? -17.213 14.524 178.235 1.00 54.38 183 ILE B C 1
ATOM 3644 O O . ILE B 1 183 ? -17.939 13.535 178.070 1.00 52.90 183 ILE B O 1
ATOM 3649 N N . SER B 1 184 ? -16.579 15.147 177.235 1.00 52.58 184 SER B N 1
ATOM 3650 C CA . SER B 1 184 ? -16.749 14.723 175.840 1.00 52.49 184 SER B CA 1
ATOM 3651 C C . SER B 1 184 ? -15.786 13.599 175.495 1.00 51.95 184 SER B C 1
ATOM 3652 O O . SER B 1 184 ? -16.153 12.599 174.908 1.00 55.72 184 SER B O 1
ATOM 3655 N N . HIS B 1 185 ? -14.548 13.774 175.896 1.00 49.96 185 HIS B N 1
ATOM 3656 C CA . HIS B 1 185 ? -13.543 12.754 175.738 1.00 49.08 185 HIS B CA 1
ATOM 3657 C C . HIS B 1 185 ? -12.450 12.892 176.791 1.00 45.81 185 HIS B C 1
ATOM 3658 O O . HIS B 1 185 ? -12.494 13.827 177.571 1.00 39.57 185 HIS B O 1
ATOM 3665 N N . ASN B 1 186 ? -11.540 11.917 176.931 1.00 48.24 186 ASN B N 1
ATOM 3666 C CA . ASN B 1 186 ? -10.395 12.132 177.870 1.00 50.65 186 ASN B CA 1
ATOM 3667 C C . ASN B 1 186 ? -9.510 12.996 177.044 1.00 53.88 186 ASN B C 1
ATOM 3668 O O . ASN B 1 186 ? -9.931 13.357 175.978 1.00 71.36 186 ASN B O 1
ATOM 3673 N N . HIS B 1 187 ? -8.328 13.360 177.432 1.00 48.89 187 HIS B N 1
ATOM 3674 C CA . HIS B 1 187 ? -7.561 14.358 176.583 1.00 49.30 187 HIS B CA 1
ATOM 3675 C C . HIS B 1 187 ? -7.433 15.549 177.451 1.00 47.32 187 HIS B C 1
ATOM 3676 O O . HIS B 1 187 ? -8.438 16.086 177.921 1.00 43.81 187 HIS B O 1
ATOM 3683 N N . TYR B 1 188 ? -6.182 15.949 177.645 1.00 46.31 188 TYR B N 1
ATOM 3684 C CA . TYR B 1 188 ? -5.829 16.720 178.782 1.00 48.81 188 TYR B CA 1
ATOM 3685 C C . TYR B 1 188 ? -6.498 18.082 178.780 1.00 47.86 188 TYR B C 1
ATOM 3686 O O . TYR B 1 188 ? -6.728 18.627 179.837 1.00 43.86 188 TYR B O 1
ATOM 3695 N N . ASP B 1 189 ? -6.896 18.571 177.611 1.00 48.12 189 ASP B N 1
ATOM 3696 C CA . ASP B 1 189 ? -7.464 19.915 177.535 1.00 49.97 189 ASP B CA 1
ATOM 3697 C C . ASP B 1 189 ? -8.965 19.932 177.799 1.00 48.77 189 ASP B C 1
ATOM 3698 O O . ASP B 1 189 ? -9.552 21.006 177.867 1.00 45.40 189 ASP B O 1
ATOM 3703 N N . HIS B 1 190 ? -9.541 18.741 177.990 1.00 44.89 190 HIS B N 1
ATOM 3704 C CA . HIS B 1 190 ? -10.946 18.558 178.328 1.00 44.75 190 HIS B CA 1
ATOM 3705 C C . HIS B 1 190 ? -11.202 17.829 179.638 1.00 43.94 190 HIS B C 1
ATOM 3706 O O . HIS B 1 190 ? -12.204 18.074 180.287 1.00 45.44 190 HIS B O 1
ATOM 3713 N N . LEU B 1 191 ? -10.347 16.864 179.962 1.00 47.17 191 LEU B N 1
ATOM 3714 C CA . LEU B 1 191 ? -10.397 16.137 181.223 1.00 45.69 191 LEU B CA 1
ATOM 3715 C C . LEU B 1 191 ? -9.182 16.531 181.993 1.00 48.63 191 LEU B C 1
ATOM 3716 O O . LEU B 1 191 ? -8.073 16.100 181.662 1.00 50.07 191 LEU B O 1
ATOM 3721 N N . ASP B 1 192 ? -9.379 17.410 182.975 1.00 49.77 192 ASP B N 1
ATOM 3722 C CA . ASP B 1 192 ? -8.279 17.954 183.783 1.00 50.18 192 ASP B CA 1
ATOM 3723 C C . ASP B 1 192 ? -8.344 17.444 185.239 1.00 49.23 192 ASP B C 1
ATOM 3724 O O . ASP B 1 192 ? -9.211 17.804 186.022 1.00 52.78 192 ASP B O 1
ATOM 3729 N N . TYR B 1 193 ? -7.406 16.595 185.585 1.00 48.75 193 TYR B N 1
ATOM 3730 C CA . TYR B 1 193 ? -7.359 15.992 186.891 1.00 49.46 193 TYR B CA 1
ATOM 3731 C C . TYR B 1 193 ? -7.556 16.998 188.022 1.00 48.71 193 TYR B C 1
ATOM 3732 O O . TYR B 1 193 ? -8.424 16.852 188.877 1.00 44.92 193 TYR B O 1
ATOM 3741 N N . ASN B 1 194 ? -6.726 18.019 188.034 1.00 48.96 194 ASN B N 1
ATOM 3742 C CA . ASN B 1 194 ? -6.796 18.970 189.138 1.00 48.63 194 ASN B CA 1
ATOM 3743 C C . ASN B 1 194 ? -8.184 19.650 189.233 1.00 46.84 194 ASN B C 1
ATOM 3744 O O . ASN B 1 194 ? -8.664 19.888 190.337 1.00 47.09 194 ASN B O 1
ATOM 3749 N N . SER B 1 195 ? -8.852 19.857 188.103 1.00 43.30 195 SER B N 1
ATOM 3750 C CA . SER B 1 195 ? -10.203 20.391 188.123 1.00 45.06 195 SER B CA 1
ATOM 3751 C C . SER B 1 195 ? -11.226 19.365 188.632 1.00 46.55 195 SER B C 1
ATOM 3752 O O . SER B 1 195 ? -12.178 19.693 189.352 1.00 53.10 195 SER B O 1
ATOM 3755 N N . VAL B 1 196 ? -11.012 18.115 188.314 1.00 46.31 196 VAL B N 1
ATOM 3756 C CA . VAL B 1 196 ? -11.910 17.069 188.785 1.00 46.48 196 VAL B CA 1
ATOM 3757 C C . VAL B 1 196 ? -11.820 16.940 190.289 1.00 47.13 196 VAL B C 1
ATOM 3758 O O . VAL B 1 196 ? -12.828 16.927 190.989 1.00 47.03 196 VAL B O 1
ATOM 3762 N N . ILE B 1 197 ? -10.595 16.784 190.777 1.00 52.59 197 ILE B N 1
ATOM 3763 C CA . ILE B 1 197 ? -10.316 16.718 192.204 1.00 52.39 197 ILE B CA 1
ATOM 3764 C C . ILE B 1 197 ? -10.949 17.908 192.907 1.00 51.92 197 ILE B C 1
ATOM 3765 O O . ILE B 1 197 ? -11.633 17.726 193.909 1.00 51.01 197 ILE B O 1
ATOM 3770 N N . ALA B 1 198 ? -10.740 19.119 192.389 1.00 48.33 198 ALA B N 1
ATOM 3771 C CA . ALA B 1 198 ? -11.231 20.317 193.093 1.00 47.33 198 ALA B CA 1
ATOM 3772 C C . ALA B 1 198 ? -12.760 20.352 193.123 1.00 49.89 198 ALA B C 1
ATOM 3773 O O . ALA B 1 198 ? -13.361 20.679 194.185 1.00 56.74 198 ALA B O 1
ATOM 3775 N N . LEU B 1 199 ? -13.390 19.967 192.006 1.00 48.73 199 LEU B N 1
ATOM 3776 C CA . LEU B 1 199 ? -14.872 19.925 191.934 1.00 49.83 199 LEU B CA 1
ATOM 3777 C C . LEU B 1 199 ? -15.404 18.885 192.880 1.00 51.30 199 LEU B C 1
ATOM 3778 O O . LEU B 1 199 ? -16.392 19.108 193.589 1.00 54.91 199 LEU B O 1
ATOM 3783 N N . ASN B 1 200 ? -14.755 17.736 192.896 1.00 50.81 200 ASN B N 1
ATOM 3784 C CA . ASN B 1 200 ? -15.236 16.646 193.735 1.00 52.26 200 ASN B CA 1
ATOM 3785 C C . ASN B 1 200 ? -15.018 16.952 195.203 1.00 55.71 200 ASN B C 1
ATOM 3786 O O . ASN B 1 200 ? -15.835 16.564 196.026 1.00 58.44 200 ASN B O 1
ATOM 3791 N N . GLU B 1 201 ? -13.930 17.652 195.527 1.00 57.62 201 GLU B N 1
ATOM 3792 C CA . GLU B 1 201 ? -13.656 18.058 196.906 1.00 59.97 201 GLU B CA 1
ATOM 3793 C C . GLU B 1 201 ? -14.747 19.023 197.333 1.00 57.97 201 GLU B C 1
ATOM 3794 O O . GLU B 1 201 ? -15.192 18.999 198.430 1.00 55.94 201 GLU B O 1
ATOM 3800 N N . ARG B 1 202 ? -15.177 19.890 196.441 1.00 57.86 202 ARG B N 1
ATOM 3801 C CA . ARG B 1 202 ? -16.148 20.892 196.826 1.00 57.07 202 ARG B CA 1
ATOM 3802 C C . ARG B 1 202 ? -17.569 20.299 196.947 1.00 58.80 202 ARG B C 1
ATOM 3803 O O . ARG B 1 202 ? -18.163 20.328 198.006 1.00 63.02 202 ARG B O 1
ATOM 3811 N N . PHE B 1 203 ? -18.130 19.817 195.844 1.00 57.85 203 PHE B N 1
ATOM 3812 C CA . PHE B 1 203 ? -19.429 19.151 195.876 1.00 60.97 203 PHE B CA 1
ATOM 3813 C C . PHE B 1 203 ? -19.012 17.749 196.083 1.00 65.11 203 PHE B C 1
ATOM 3814 O O . PHE B 1 203 ? -17.823 17.457 195.944 1.00 80.88 203 PHE B O 1
ATOM 3822 N N . GLY B 1 204 ? -19.887 16.813 196.335 1.00 65.53 204 GLY B N 1
ATOM 3823 C CA . GLY B 1 204 ? -19.318 15.426 196.300 1.00 65.15 204 GLY B CA 1
ATOM 3824 C C . GLY B 1 204 ? -20.243 14.586 195.482 1.00 66.64 204 GLY B C 1
ATOM 3825 O O . GLY B 1 204 ? -20.347 14.758 194.260 1.00 62.40 204 GLY B O 1
ATOM 3826 N N . ASN B 1 205 ? -20.941 13.723 196.204 1.00 71.38 205 ASN B N 1
ATOM 3827 C CA . ASN B 1 205 ? -22.152 13.087 195.767 1.00 76.65 205 ASN B CA 1
ATOM 3828 C C . ASN B 1 205 ? -23.135 13.995 195.124 1.00 71.79 205 ASN B C 1
ATOM 3829 O O . ASN B 1 205 ? -23.888 13.564 194.274 1.00 74.10 205 ASN B O 1
ATOM 3834 N N . GLU B 1 206 ? -23.189 15.236 195.564 1.00 73.72 206 GLU B N 1
ATOM 3835 C CA . GLU B 1 206 ? -24.174 16.183 195.014 1.00 74.81 206 GLU B CA 1
ATOM 3836 C C . GLU B 1 206 ? -23.948 16.552 193.542 1.00 67.30 206 GLU B C 1
ATOM 3837 O O . GLU B 1 206 ? -24.803 17.172 192.913 1.00 64.28 206 GLU B O 1
ATOM 3843 N N . LEU B 1 207 ? -22.815 16.136 192.991 1.00 62.38 207 LEU B N 1
ATOM 3844 C CA . LEU B 1 207 ? -22.480 16.461 191.645 1.00 62.48 207 LEU B CA 1
ATOM 3845 C C . LEU B 1 207 ? -22.373 15.144 190.867 1.00 62.26 207 LEU B C 1
ATOM 3846 O O . LEU B 1 207 ? -21.568 14.267 191.207 1.00 64.92 207 LEU B O 1
ATOM 3851 N N . ARG B 1 208 ? -23.187 15.027 189.819 1.00 61.39 208 ARG B N 1
ATOM 3852 C CA . ARG B 1 208 ? -23.230 13.850 188.959 1.00 64.03 208 ARG B CA 1
ATOM 3853 C C . ARG B 1 208 ? -22.365 14.098 187.737 1.00 60.16 208 ARG B C 1
ATOM 3854 O O . ARG B 1 208 ? -22.504 15.139 187.119 1.00 53.56 208 ARG B O 1
ATOM 3862 N N . TRP B 1 209 ? -21.469 13.140 187.423 1.00 56.05 209 TRP B N 1
ATOM 3863 C CA . TRP B 1 209 ? -20.589 13.245 186.271 1.00 54.94 209 TRP B CA 1
ATOM 3864 C C . TRP B 1 209 ? -21.030 12.305 185.127 1.00 56.11 209 TRP B C 1
ATOM 3865 O O . TRP B 1 209 ? -21.091 11.043 185.321 1.00 54.49 209 TRP B O 1
ATOM 3876 N N . PHE B 1 210 ? -21.312 12.894 183.954 1.00 52.67 210 PHE B N 1
ATOM 3877 C CA . PHE B 1 210 ? -21.673 12.102 182.763 1.00 53.11 210 PHE B CA 1
ATOM 3878 C C . PHE B 1 210 ? -20.460 11.983 181.897 1.00 50.41 210 PHE B C 1
ATOM 3879 O O . PHE B 1 210 ? -19.921 12.976 181.468 1.00 48.96 210 PHE B O 1
ATOM 3887 N N . VAL B 1 211 ? -20.026 10.759 181.632 1.00 52.79 211 VAL B N 1
ATOM 3888 C CA . VAL B 1 211 ? -18.776 10.519 180.914 1.00 52.51 211 VAL B CA 1
ATOM 3889 C C . VAL B 1 211 ? -18.923 9.440 179.825 1.00 54.03 211 VAL B C 1
ATOM 3890 O O . VAL B 1 211 ? -19.882 8.676 179.837 1.00 58.23 211 VAL B O 1
ATOM 3894 N N . PRO B 1 212 ? -17.962 9.358 178.889 1.00 54.72 212 PRO B N 1
ATOM 3895 C CA . PRO B 1 212 ? -18.039 8.317 177.853 1.00 59.27 212 PRO B CA 1
ATOM 3896 C C . PRO B 1 212 ? -17.787 6.928 178.385 1.00 61.58 212 PRO B C 1
ATOM 3897 O O . PRO B 1 212 ? -17.096 6.763 179.367 1.00 63.13 212 PRO B O 1
ATOM 3901 N N . LEU B 1 213 ? -18.348 5.938 177.722 1.00 64.71 213 LEU B N 1
ATOM 3902 C CA . LEU B 1 213 ? -18.025 4.562 178.012 1.00 65.73 213 LEU B CA 1
ATOM 3903 C C . LEU B 1 213 ? -16.532 4.407 178.176 1.00 64.74 213 LEU B C 1
ATOM 3904 O O . LEU B 1 213 ? -15.766 4.902 177.353 1.00 62.84 213 LEU B O 1
ATOM 3909 N N . GLY B 1 214 ? -16.130 3.737 179.250 1.00 66.38 214 GLY B N 1
ATOM 3910 C CA . GLY B 1 214 ? -14.718 3.441 179.508 1.00 65.69 214 GLY B CA 1
ATOM 3911 C C . GLY B 1 214 ? -14.049 4.366 180.519 1.00 64.55 214 GLY B C 1
ATOM 3912 O O . GLY B 1 214 ? -12.943 4.073 180.967 1.00 67.92 214 GLY B O 1
ATOM 3913 N N . LEU B 1 215 ? -14.713 5.454 180.913 1.00 59.15 215 LEU B N 1
ATOM 3914 C CA . LEU B 1 215 ? -14.124 6.429 181.848 1.00 60.47 215 LEU B CA 1
ATOM 3915 C C . LEU B 1 215 ? -14.594 6.307 183.297 1.00 62.06 215 LEU B C 1
ATOM 3916 O O . LEU B 1 215 ? -14.039 6.954 184.185 1.00 60.13 215 LEU B O 1
ATOM 3921 N N . LEU B 1 216 ? -15.584 5.460 183.546 1.00 65.53 216 LEU B N 1
ATOM 3922 C CA . LEU B 1 216 ? -16.119 5.292 184.887 1.00 68.32 216 LEU B CA 1
ATOM 3923 C C . LEU B 1 216 ? -14.992 5.075 185.916 1.00 68.65 216 LEU B C 1
ATOM 3924 O O . LEU B 1 216 ? -14.833 5.849 186.842 1.00 73.93 216 LEU B O 1
ATOM 3929 N N . ASP B 1 217 ? -14.186 4.056 185.712 1.00 65.11 217 ASP B N 1
ATOM 3930 C CA . ASP B 1 217 ? -13.154 3.697 186.654 1.00 66.23 217 ASP B CA 1
ATOM 3931 C C . ASP B 1 217 ? -12.218 4.856 186.958 1.00 64.96 217 ASP B C 1
ATOM 3932 O O . ASP B 1 217 ? -11.905 5.125 188.123 1.00 61.84 217 ASP B O 1
ATOM 3937 N N . TRP B 1 218 ? -11.762 5.533 185.906 1.00 62.42 218 TRP B N 1
ATOM 3938 C CA . TRP B 1 218 ? -10.842 6.666 186.049 1.00 57.98 218 TRP B CA 1
ATOM 3939 C C . TRP B 1 218 ? -11.437 7.681 186.992 1.00 60.29 218 TRP B C 1
ATOM 3940 O O . TRP B 1 218 ? -10.744 8.183 187.907 1.00 62.70 218 TRP B O 1
ATOM 3951 N N . MET B 1 219 ? -12.729 7.947 186.803 1.00 57.88 219 MET B N 1
ATOM 3952 C CA . MET B 1 219 ? -13.419 8.933 187.640 1.00 60.22 219 MET B CA 1
ATOM 3953 C C . MET B 1 219 ? -13.542 8.429 189.057 1.00 59.81 219 MET B C 1
ATOM 3954 O O . MET B 1 219 ? -13.379 9.187 190.001 1.00 59.44 219 MET B O 1
ATOM 3959 N N . GLN B 1 220 ? -13.845 7.143 189.199 1.00 60.04 220 GLN B N 1
ATOM 3960 C CA . GLN B 1 220 ? -13.995 6.553 190.510 1.00 60.88 220 GLN B CA 1
ATOM 3961 C C . GLN B 1 220 ? -12.715 6.666 191.318 1.00 61.06 220 GLN B C 1
ATOM 3962 O O . GLN B 1 220 ? -12.754 6.883 192.543 1.00 61.78 220 GLN B O 1
ATOM 3968 N N . LYS B 1 221 ? -11.584 6.583 190.628 1.00 59.11 221 LYS B N 1
ATOM 3969 C CA . LYS B 1 221 ? -10.305 6.641 191.310 1.00 61.64 221 LYS B CA 1
ATOM 3970 C C . LYS B 1 221 ? -9.943 8.035 191.675 1.00 59.15 221 LYS B C 1
ATOM 3971 O O . LYS B 1 221 ? -9.089 8.249 192.497 1.00 61.12 221 LYS B O 1
ATOM 3977 N N . CYS B 1 222 ? -10.547 9.006 191.019 1.00 61.79 222 CYS B N 1
ATOM 3978 C CA . CYS B 1 222 ? -10.419 10.386 191.460 1.00 57.24 222 CYS B CA 1
ATOM 3979 C C . CYS B 1 222 ? -11.185 10.629 192.764 1.00 59.57 222 CYS B C 1
ATOM 3980 O O . CYS B 1 222 ? -10.976 11.654 193.421 1.00 62.20 222 CYS B O 1
ATOM 3983 N N . GLY B 1 223 ? -12.043 9.679 193.155 1.00 59.49 223 GLY B N 1
ATOM 3984 C CA . GLY B 1 223 ? -12.907 9.833 194.319 1.00 56.87 223 GLY B CA 1
ATOM 3985 C C . GLY B 1 223 ? -14.328 10.264 193.963 1.00 58.89 223 GLY B C 1
ATOM 3986 O O . GLY B 1 223 ? -15.141 10.421 194.849 1.00 59.30 223 GLY B O 1
ATOM 3987 N N . CYS B 1 224 ? -14.642 10.452 192.673 1.00 60.87 224 CYS B N 1
ATOM 3988 C CA . CYS B 1 224 ? -16.037 10.666 192.217 1.00 60.76 224 CYS B CA 1
ATOM 3989 C C . CYS B 1 224 ? -16.974 9.458 192.414 1.00 63.00 224 CYS B C 1
ATOM 3990 O O . CYS B 1 224 ? -16.749 8.392 191.855 1.00 66.87 224 CYS B O 1
ATOM 3993 N N . GLU B 1 225 ? -18.037 9.647 193.178 1.00 64.73 225 GLU B N 1
ATOM 3994 C CA . GLU B 1 225 ? -18.959 8.574 193.519 1.00 70.57 225 GLU B CA 1
ATOM 3995 C C . GLU B 1 225 ? -20.285 8.585 192.774 1.00 70.19 225 GLU B C 1
ATOM 3996 O O . GLU B 1 225 ? -21.019 7.603 192.829 1.00 75.78 225 GLU B O 1
ATOM 4002 N N . ASN B 1 226 ? -20.622 9.693 192.113 1.00 67.30 226 ASN B N 1
ATOM 4003 C CA . ASN B 1 226 ? -21.892 9.834 191.402 1.00 61.99 226 ASN B CA 1
ATOM 4004 C C . ASN B 1 226 ? -21.577 10.055 189.949 1.00 61.53 226 ASN B C 1
ATOM 4005 O O . ASN B 1 226 ? -21.468 11.203 189.466 1.00 63.07 226 ASN B O 1
ATOM 4010 N N . VAL B 1 227 ? -21.393 8.946 189.249 1.00 61.65 227 VAL B N 1
ATOM 4011 C CA . VAL B 1 227 ? -20.849 8.939 187.901 1.00 61.70 227 VAL B CA 1
ATOM 4012 C C . VAL B 1 227 ? -21.651 8.015 187.021 1.00 65.37 227 VAL B C 1
ATOM 4013 O O . VAL B 1 227 ? -21.904 6.888 187.397 1.00 71.36 227 VAL B O 1
ATOM 4017 N N . ILE B 1 228 ? -22.023 8.474 185.845 1.00 66.94 228 ILE B N 1
ATOM 4018 C CA . ILE B 1 228 ? -22.634 7.595 184.876 1.00 69.87 228 ILE B CA 1
ATOM 4019 C C . ILE B 1 228 ? -21.808 7.591 183.594 1.00 65.48 228 ILE B C 1
ATOM 4020 O O . ILE B 1 228 ? -21.441 8.622 183.075 1.00 65.61 228 ILE B O 1
ATOM 4025 N N . GLU B 1 229 ? -21.593 6.407 183.084 1.00 64.95 229 GLU B N 1
ATOM 4026 C CA . GLU B 1 229 ? -20.790 6.095 181.918 1.00 67.61 229 GLU B CA 1
ATOM 4027 C C . GLU B 1 229 ? -21.762 5.761 180.771 1.00 70.25 229 GLU B C 1
ATOM 4028 O O . GLU B 1 229 ? -22.676 4.959 180.990 1.00 73.68 229 GLU B O 1
ATOM 4034 N N . LEU B 1 230 ? -21.578 6.294 179.558 1.00 64.89 230 LEU B N 1
ATOM 4035 C CA . LEU B 1 230 ? -22.559 6.027 178.469 1.00 66.15 230 LEU B CA 1
ATOM 4036 C C . LEU B 1 230 ? -22.014 5.718 177.066 1.00 67.59 230 LEU B C 1
ATOM 4037 O O . LEU B 1 230 ? -21.132 6.430 176.589 1.00 62.71 230 LEU B O 1
ATOM 4042 N N . ASP B 1 231 ? -22.585 4.687 176.407 1.00 73.68 231 ASP B N 1
ATOM 4043 C CA . ASP B 1 231 ? -22.307 4.366 174.979 1.00 74.47 231 ASP B CA 1
ATOM 4044 C C . ASP B 1 231 ? -23.119 5.358 174.181 1.00 74.18 231 ASP B C 1
ATOM 4045 O O . ASP B 1 231 ? -23.918 6.102 174.773 1.00 71.73 231 ASP B O 1
ATOM 4050 N N . TRP B 1 232 ? -22.968 5.423 172.860 1.00 73.05 232 TRP B N 1
ATOM 4051 C CA . TRP B 1 232 ? -23.748 6.458 172.252 1.00 72.48 232 TRP B CA 1
ATOM 4052 C C . TRP B 1 232 ? -25.171 6.158 171.945 1.00 72.93 232 TRP B C 1
ATOM 4053 O O . TRP B 1 232 ? -25.542 5.023 171.735 1.00 78.81 232 TRP B O 1
ATOM 4064 N N . TRP B 1 233 ? -25.969 7.220 172.029 1.00 71.51 233 TRP B N 1
ATOM 4065 C CA . TRP B 1 233 ? -27.434 7.173 172.036 1.00 73.06 233 TRP B CA 1
ATOM 4066 C C . TRP B 1 233 ? -28.000 6.657 173.358 1.00 74.43 233 TRP B C 1
ATOM 4067 O O . TRP B 1 233 ? -29.211 6.506 173.476 1.00 76.04 233 TRP B O 1
ATOM 4078 N N . GLU B 1 234 ? -27.143 6.387 174.347 1.00 74.79 234 GLU B N 1
ATOM 4079 C CA . GLU B 1 234 ? -27.622 6.074 175.695 1.00 77.44 234 GLU B CA 1
ATOM 4080 C C . GLU B 1 234 ? -27.962 7.361 176.447 1.00 74.00 234 GLU B C 1
ATOM 4081 O O . GLU B 1 234 ? -27.433 8.441 176.159 1.00 69.18 234 GLU B O 1
ATOM 4087 N N . GLU B 1 235 ? -28.848 7.234 177.424 1.00 76.46 235 GLU B N 1
ATOM 4088 C CA . GLU B 1 235 ? -29.452 8.408 178.038 1.00 75.63 235 GLU B CA 1
ATOM 4089 C C . GLU B 1 235 ? -29.624 8.240 179.535 1.00 74.08 235 GLU B C 1
ATOM 4090 O O . GLU B 1 235 ? -29.715 7.153 180.042 1.00 75.38 235 GLU B O 1
ATOM 4096 N N . ASN B 1 236 ? -29.586 9.336 180.249 1.00 75.17 236 ASN B N 1
ATOM 4097 C CA . ASN B 1 236 ? -29.793 9.307 181.684 1.00 79.27 236 ASN B CA 1
ATOM 4098 C C . ASN B 1 236 ? -30.130 10.726 182.127 1.00 83.25 236 ASN B C 1
ATOM 4099 O O . ASN B 1 236 ? -30.131 11.656 181.308 1.00 80.52 236 ASN B O 1
ATOM 4104 N N . CYS B 1 237 ? -30.436 10.885 183.411 1.00 86.84 237 CYS B N 1
ATOM 4105 C CA . CYS B 1 237 ? -30.781 12.188 183.960 1.00 85.08 237 CYS B CA 1
ATOM 4106 C C . CYS B 1 237 ? -30.102 12.393 185.303 1.00 82.38 237 CYS B C 1
ATOM 4107 O O . CYS B 1 237 ? -29.375 11.520 185.761 1.00 82.65 237 CYS B O 1
ATOM 4110 N N . VAL B 1 238 ? -30.321 13.563 185.901 1.00 80.24 238 VAL B N 1
ATOM 4111 C CA . VAL B 1 238 ? -29.915 13.820 187.272 1.00 77.76 238 VAL B CA 1
ATOM 4112 C C . VAL B 1 238 ? -31.098 13.457 188.159 1.00 80.30 238 VAL B C 1
ATOM 4113 O O . VAL B 1 238 ? -32.198 13.871 187.886 1.00 79.33 238 VAL B O 1
ATOM 4117 N N . PRO B 1 239 ? -30.873 12.693 189.229 1.00 87.24 239 PRO B N 1
ATOM 4118 C CA . PRO B 1 239 ? -31.959 12.100 190.020 1.00 92.04 239 PRO B CA 1
ATOM 4119 C C . PRO B 1 239 ? -33.042 13.052 190.449 1.00 94.28 239 PRO B C 1
ATOM 4120 O O . PRO B 1 239 ? -34.232 12.722 190.377 1.00 102.66 239 PRO B O 1
ATOM 4124 N N . GLY B 1 240 ? -32.667 14.229 190.901 1.00 91.53 240 GLY B N 1
ATOM 4125 C CA . GLY B 1 240 ? -33.709 15.161 191.337 1.00 95.51 240 GLY B CA 1
ATOM 4126 C C . GLY B 1 240 ? -34.596 15.663 190.202 1.00 93.69 240 GLY B C 1
ATOM 4127 O O . GLY B 1 240 ? -35.715 16.098 190.422 1.00 95.69 240 GLY B O 1
ATOM 4128 N N . HIS B 1 241 ? -34.058 15.640 188.987 1.00 95.67 241 HIS B N 1
ATOM 4129 C CA . HIS B 1 241 ? -34.564 16.424 187.872 1.00 96.97 241 HIS B CA 1
ATOM 4130 C C . HIS B 1 241 ? -34.752 15.494 186.665 1.00 93.16 241 HIS B C 1
ATOM 4131 O O . HIS B 1 241 ? -34.071 15.607 185.643 1.00 90.13 241 HIS B O 1
ATOM 4138 N N . ASP B 1 242 ? -35.679 14.558 186.811 1.00 96.48 242 ASP B N 1
ATOM 4139 C CA . ASP B 1 242 ? -35.949 13.536 185.781 1.00 98.18 242 ASP B CA 1
ATOM 4140 C C . ASP B 1 242 ? -36.541 14.070 184.470 1.00 95.66 242 ASP B C 1
ATOM 4141 O O . ASP B 1 242 ? -36.656 13.335 183.492 1.00 90.16 242 ASP B O 1
ATOM 4146 N N . LYS B 1 243 ? -36.930 15.340 184.459 1.00 94.16 243 LYS B N 1
ATOM 4147 C CA . LYS B 1 243 ? -37.492 15.956 183.259 1.00 93.42 243 LYS B CA 1
ATOM 4148 C C . LYS B 1 243 ? -36.407 16.328 182.234 1.00 83.42 243 LYS B C 1
ATOM 4149 O O . LYS B 1 243 ? -36.711 16.768 181.126 1.00 83.61 243 LYS B O 1
ATOM 4155 N N . VAL B 1 244 ? -35.147 16.164 182.606 1.00 73.54 244 VAL B N 1
ATOM 4156 C CA . VAL B 1 244 ? -34.062 16.585 181.764 1.00 68.40 244 VAL B CA 1
ATOM 4157 C C . VAL B 1 244 ? -33.158 15.381 181.443 1.00 69.51 244 VAL B C 1
ATOM 4158 O O . VAL B 1 244 ? -32.497 14.845 182.332 1.00 70.89 244 VAL B O 1
ATOM 4162 N N . THR B 1 245 ? -33.120 15.013 180.157 1.00 70.44 245 THR B N 1
ATOM 4163 C CA . THR B 1 245 ? -32.424 13.842 179.635 1.00 68.09 245 THR B CA 1
ATOM 4164 C C . THR B 1 245 ? -31.085 14.229 179.048 1.00 65.44 245 THR B C 1
ATOM 4165 O O . THR B 1 245 ? -30.966 15.133 178.237 1.00 68.56 245 THR B O 1
ATOM 4169 N N . PHE B 1 246 ? -30.059 13.532 179.464 1.00 65.25 246 PHE B N 1
ATOM 4170 C CA . PHE B 1 246 ? -28.742 13.758 178.930 1.00 65.02 246 PHE B CA 1
ATOM 4171 C C . PHE B 1 246 ? -28.452 12.587 178.028 1.00 67.24 246 PHE B C 1
ATOM 4172 O O . PHE B 1 246 ? -28.580 11.427 178.444 1.00 72.04 246 PHE B O 1
ATOM 4180 N N . VAL B 1 247 ? -28.093 12.890 176.787 1.00 63.64 247 VAL B N 1
ATOM 4181 C CA . VAL B 1 247 ? -27.808 11.849 175.845 1.00 65.36 247 VAL B CA 1
ATOM 4182 C C . VAL B 1 247 ? -26.404 11.996 175.336 1.00 60.36 247 VAL B C 1
ATOM 4183 O O . VAL B 1 247 ? -25.989 13.066 174.933 1.00 62.71 247 VAL B O 1
ATOM 4187 N N . PHE B 1 248 ? -25.671 10.905 175.378 1.00 60.43 248 PHE B N 1
ATOM 4188 C CA . PHE B 1 248 ? -24.355 10.873 174.791 1.00 61.13 248 PHE B CA 1
ATOM 4189 C C . PHE B 1 248 ? -24.544 10.547 173.307 1.00 61.64 248 PHE B C 1
ATOM 4190 O O . PHE B 1 248 ? -25.163 9.577 172.942 1.00 65.86 248 PHE B O 1
ATOM 4198 N N . THR B 1 249 ? -24.024 11.402 172.460 1.00 61.36 249 THR B N 1
ATOM 4199 C CA . THR B 1 249 ? -24.207 11.253 171.049 1.00 62.73 249 THR B CA 1
ATOM 4200 C C . THR B 1 249 ? -22.851 11.151 170.361 1.00 61.15 249 THR B C 1
ATOM 4201 O O . THR B 1 249 ? -21.812 11.466 170.937 1.00 62.15 249 THR B O 1
ATOM 4205 N N . PRO B 1 250 ? -22.858 10.729 169.111 1.00 61.99 250 PRO B N 1
ATOM 4206 C CA . PRO B 1 250 ? -21.589 10.495 168.461 1.00 61.48 250 PRO B CA 1
ATOM 4207 C C . PRO B 1 250 ? -20.823 11.763 168.129 1.00 60.03 250 PRO B C 1
ATOM 4208 O O . PRO B 1 250 ? -21.333 12.876 168.233 1.00 57.56 250 PRO B O 1
ATOM 4212 N N . SER B 1 251 ? -19.581 11.554 167.758 1.00 60.32 251 SER B N 1
ATOM 4213 C CA . SER B 1 251 ? -18.691 12.601 167.321 1.00 61.13 251 SER B CA 1
ATOM 4214 C C . SER B 1 251 ? -17.555 11.886 166.570 1.00 61.07 251 SER B C 1
ATOM 4215 O O . SER B 1 251 ? -17.395 10.681 166.702 1.00 64.63 251 SER B O 1
ATOM 4218 N N . GLN B 1 252 ? -16.803 12.610 165.755 1.00 59.26 252 GLN B N 1
ATOM 4219 C CA . GLN B 1 252 ? -15.635 12.045 165.125 1.00 60.17 252 GLN B CA 1
ATOM 4220 C C . GLN B 1 252 ? -14.339 12.564 165.717 1.00 57.86 252 GLN B C 1
ATOM 4221 O O . GLN B 1 252 ? -13.832 13.618 165.332 1.00 59.08 252 GLN B O 1
ATOM 4227 N N . HIS B 1 253 ? -13.792 11.786 166.638 1.00 59.96 253 HIS B N 1
ATOM 4228 C CA . HIS B 1 253 ? -12.572 12.159 167.369 1.00 59.30 253 HIS B CA 1
ATOM 4229 C C . HIS B 1 253 ? -11.834 10.889 167.889 1.00 56.76 253 HIS B C 1
ATOM 4230 O O . HIS B 1 253 ? -11.987 9.821 167.342 1.00 65.33 253 HIS B O 1
ATOM 4237 N N . TRP B 1 254 ? -11.015 11.026 168.919 1.00 56.26 254 TRP B N 1
ATOM 4238 C CA . TRP B 1 254 ? -10.251 9.936 169.458 1.00 53.98 254 TRP B CA 1
ATOM 4239 C C . TRP B 1 254 ? -9.922 10.239 170.926 1.00 54.65 254 TRP B C 1
ATOM 4240 O O . TRP B 1 254 ? -10.173 11.369 171.415 1.00 48.45 254 TRP B O 1
ATOM 4251 N N . CYS B 1 255 ? -9.353 9.236 171.607 1.00 54.12 255 CYS B N 1
ATOM 4252 C CA . CYS B 1 255 ? -8.982 9.353 173.014 1.00 54.54 255 CYS B CA 1
ATOM 4253 C C . CYS B 1 255 ? -7.595 8.769 173.278 1.00 57.07 255 CYS B C 1
ATOM 4254 O O . CYS B 1 255 ? -7.178 7.787 172.656 1.00 62.40 255 CYS B O 1
ATOM 4257 N N . LYS B 1 256 ? -6.877 9.386 174.209 1.00 57.56 256 LYS B N 1
ATOM 4258 C CA . LYS B 1 256 ? -5.547 8.932 174.619 1.00 55.33 256 LYS B CA 1
ATOM 4259 C C . LYS B 1 256 ? -5.116 9.762 175.794 1.00 53.06 256 LYS B C 1
ATOM 4260 O O . LYS B 1 256 ? -5.184 10.970 175.734 1.00 55.88 256 LYS B O 1
ATOM 4266 N N . ARG B 1 257 ? -4.665 9.124 176.859 1.00 56.37 257 ARG B N 1
ATOM 4267 C CA . ARG B 1 257 ? -4.005 9.833 177.958 1.00 55.49 257 ARG B CA 1
ATOM 4268 C C . ARG B 1 257 ? -2.597 9.339 178.222 1.00 58.26 257 ARG B C 1
ATOM 4269 O O . ARG B 1 257 ? -1.795 10.076 178.772 1.00 62.17 257 ARG B O 1
ATOM 4277 N N . THR B 1 258 ? -2.267 8.106 177.852 1.00 59.24 258 THR B N 1
ATOM 4278 C CA . THR B 1 258 ? -0.928 7.579 178.182 1.00 60.62 258 THR B CA 1
ATOM 4279 C C . THR B 1 258 ? -0.362 6.905 176.960 1.00 60.64 258 THR B C 1
ATOM 4280 O O . THR B 1 258 ? -0.628 7.336 175.881 1.00 61.22 258 THR B O 1
ATOM 4284 N N . LEU B 1 259 ? 0.391 5.832 177.134 1.00 62.30 259 LEU B N 1
ATOM 4285 C CA . LEU B 1 259 ? 0.988 5.112 176.059 1.00 61.36 259 LEU B CA 1
ATOM 4286 C C . LEU B 1 259 ? 0.123 3.909 175.768 1.00 63.74 259 LEU B C 1
ATOM 4287 O O . LEU B 1 259 ? -0.360 3.263 176.671 1.00 67.62 259 LEU B O 1
ATOM 4292 N N . MET B 1 260 ? -0.093 3.587 174.511 1.00 68.06 260 MET B N 1
ATOM 4293 C CA . MET B 1 260 ? -0.892 2.419 174.221 1.00 77.80 260 MET B CA 1
ATOM 4294 C C . MET B 1 260 ? -2.261 2.396 174.982 1.00 75.72 260 MET B C 1
ATOM 4295 O O . MET B 1 260 ? -2.705 1.353 175.388 1.00 80.52 260 MET B O 1
ATOM 4300 N N . ASP B 1 261 ? -2.918 3.530 175.233 1.00 74.79 261 ASP B N 1
ATOM 4301 C CA . ASP B 1 261 ? -4.321 3.493 175.684 1.00 70.48 261 ASP B CA 1
ATOM 4302 C C . ASP B 1 261 ? -5.245 4.126 174.637 1.00 67.97 261 ASP B C 1
ATOM 4303 O O . ASP B 1 261 ? -6.408 4.397 174.896 1.00 65.10 261 ASP B O 1
ATOM 4308 N N . ASP B 1 262 ? -4.735 4.289 173.429 1.00 66.29 262 ASP B N 1
ATOM 4309 C CA . ASP B 1 262 ? -5.483 4.957 172.371 1.00 65.44 262 ASP B CA 1
ATOM 4310 C C . ASP B 1 262 ? -6.863 4.351 172.255 1.00 62.88 262 ASP B C 1
ATOM 4311 O O . ASP B 1 262 ? -7.016 3.156 172.096 1.00 63.15 262 ASP B O 1
ATOM 4316 N N . ASN B 1 263 ? -7.872 5.186 172.398 1.00 59.06 263 ASN B N 1
ATOM 4317 C CA . ASN B 1 263 ? -9.234 4.763 172.158 1.00 61.38 263 ASN B CA 1
ATOM 4318 C C . ASN B 1 263 ? -9.738 3.632 173.031 1.00 60.75 263 ASN B C 1
ATOM 4319 O O . ASN B 1 263 ? -10.572 2.849 172.588 1.00 61.16 263 ASN B O 1
ATOM 4324 N N . LYS B 1 264 ? -9.222 3.540 174.250 1.00 62.19 264 LYS B N 1
ATOM 4325 C CA . LYS B 1 264 ? -9.769 2.634 175.251 1.00 65.52 264 LYS B CA 1
ATOM 4326 C C . LYS B 1 264 ? -11.038 3.195 175.840 1.00 65.15 264 LYS B C 1
ATOM 4327 O O . LYS B 1 264 ? -11.836 2.440 176.385 1.00 69.19 264 LYS B O 1
ATOM 4333 N N . VAL B 1 265 ? -11.210 4.509 175.724 1.00 60.46 265 VAL B N 1
ATOM 4334 C CA . VAL B 1 265 ? -12.393 5.226 176.193 1.00 63.63 265 VAL B CA 1
ATOM 4335 C C . VAL B 1 265 ? -13.079 5.949 174.983 1.00 64.91 265 VAL B C 1
ATOM 4336 O O . VAL B 1 265 ? -12.418 6.528 174.100 1.00 63.72 265 VAL B O 1
ATOM 4340 N N . LEU B 1 266 ? -14.405 5.940 174.947 1.00 63.42 266 LEU B N 1
ATOM 4341 C CA . LEU B 1 266 ? -15.130 6.596 173.871 1.00 63.80 266 LEU B CA 1
ATOM 4342 C C . LEU B 1 266 ? -14.926 8.138 173.885 1.00 60.05 266 LEU B C 1
ATOM 4343 O O . LEU B 1 266 ? -14.461 8.713 174.873 1.00 56.45 266 LEU B O 1
ATOM 4348 N N . TRP B 1 267 ? -15.282 8.775 172.770 1.00 56.37 267 TRP B N 1
ATOM 4349 C CA . TRP B 1 267 ? -15.350 10.242 172.617 1.00 51.79 267 TRP B CA 1
ATOM 4350 C C . TRP B 1 267 ? -16.752 10.548 172.102 1.00 53.21 267 TRP B C 1
ATOM 4351 O O . TRP B 1 267 ? -17.361 9.715 171.522 1.00 48.72 267 TRP B O 1
ATOM 4362 N N . GLY B 1 268 ? -17.280 11.748 172.283 1.00 55.98 268 GLY B N 1
ATOM 4363 C CA . GLY B 1 268 ? -18.631 11.990 171.801 1.00 58.36 268 GLY B CA 1
ATOM 4364 C C . GLY B 1 268 ? -19.036 13.446 171.978 1.00 58.24 268 GLY B C 1
ATOM 4365 O O . GLY B 1 268 ? -18.205 14.311 172.251 1.00 55.93 268 GLY B O 1
ATOM 4366 N N . SER B 1 269 ? -20.327 13.679 171.783 1.00 56.27 269 SER B N 1
ATOM 4367 C CA . SER B 1 269 ? -20.994 14.950 172.021 1.00 55.98 269 SER B CA 1
ATOM 4368 C C . SER B 1 269 ? -22.119 14.690 173.031 1.00 54.33 269 SER B C 1
ATOM 4369 O O . SER B 1 269 ? -22.425 13.527 173.340 1.00 53.34 269 SER B O 1
ATOM 4372 N N . TRP B 1 270 ? -22.743 15.760 173.520 1.00 51.11 270 TRP B N 1
ATOM 4373 C CA . TRP B 1 270 ? -23.855 15.639 174.494 1.00 53.74 270 TRP B CA 1
ATOM 4374 C C . TRP B 1 270 ? -25.061 16.439 174.023 1.00 54.24 270 TRP B C 1
ATOM 4375 O O . TRP B 1 270 ? -24.948 17.610 173.645 1.00 52.35 270 TRP B O 1
ATOM 4386 N N . SER B 1 271 ? -26.205 15.780 174.006 1.00 56.36 271 SER B N 1
ATOM 4387 C CA . SER B 1 271 ? -27.465 16.427 173.717 1.00 57.39 271 SER B CA 1
ATOM 4388 C C . SER B 1 271 ? -28.232 16.485 175.013 1.00 58.16 271 SER B C 1
ATOM 4389 O O . SER B 1 271 ? -28.415 15.436 175.672 1.00 58.04 271 SER B O 1
ATOM 4392 N N . VAL B 1 272 ? -28.662 17.682 175.411 1.00 55.81 272 VAL B N 1
ATOM 4393 C CA . VAL B 1 272 ? -29.383 17.813 176.679 1.00 57.01 272 VAL B CA 1
ATOM 4394 C C . VAL B 1 272 ? -30.786 18.292 176.436 1.00 58.91 272 VAL B C 1
ATOM 4395 O O . VAL B 1 272 ? -30.981 19.385 175.966 1.00 58.48 272 VAL B O 1
ATOM 4399 N N . LEU B 1 273 ? -31.754 17.443 176.765 1.00 62.83 273 LEU B N 1
ATOM 4400 C CA . LEU B 1 273 ? -33.158 17.653 176.428 1.00 66.67 273 LEU B CA 1
ATOM 4401 C C . LEU B 1 273 ? -33.979 17.956 177.692 1.00 71.74 273 LEU B C 1
ATOM 4402 O O . LEU B 1 273 ? -34.299 17.046 178.485 1.00 72.19 273 LEU B O 1
ATOM 4407 N N . GLY B 1 274 ? -34.339 19.237 177.855 1.00 73.03 274 GLY B N 1
ATOM 4408 C CA . GLY B 1 274 ? -35.218 19.692 178.943 1.00 74.31 274 GLY B CA 1
ATOM 4409 C C . GLY B 1 274 ? -36.621 20.033 178.447 1.00 76.10 274 GLY B C 1
ATOM 4410 O O . GLY B 1 274 ? -36.855 20.056 177.235 1.00 75.49 274 GLY B O 1
ATOM 4411 N N . PRO B 1 275 ? -37.555 20.305 179.380 1.00 75.34 275 PRO B N 1
ATOM 4412 C CA . PRO B 1 275 ? -38.924 20.667 179.009 1.00 80.14 275 PRO B CA 1
ATOM 4413 C C . PRO B 1 275 ? -39.047 21.957 178.197 1.00 79.96 275 PRO B C 1
ATOM 4414 O O . PRO B 1 275 ? -39.961 22.076 177.397 1.00 80.58 275 PRO B O 1
ATOM 4418 N N . TRP B 1 276 ? -38.148 22.909 178.417 1.00 79.74 276 TRP B N 1
ATOM 4419 C CA . TRP B 1 276 ? -38.214 24.214 177.765 1.00 79.90 276 TRP B CA 1
ATOM 4420 C C . TRP B 1 276 ? -37.063 24.448 176.827 1.00 76.13 276 TRP B C 1
ATOM 4421 O O . TRP B 1 276 ? -37.167 25.268 175.930 1.00 76.71 276 TRP B O 1
ATOM 4432 N N . ASN B 1 277 ? -35.946 23.765 177.051 1.00 74.02 277 ASN B N 1
ATOM 4433 C CA . ASN B 1 277 ? -34.764 23.987 176.256 1.00 71.11 277 ASN B CA 1
ATOM 4434 C C . ASN B 1 277 ? -34.023 22.719 175.869 1.00 68.52 277 ASN B C 1
ATOM 4435 O O . ASN B 1 277 ? -34.166 21.681 176.499 1.00 64.85 277 ASN B O 1
ATOM 4440 N N . ARG B 1 278 ? -33.216 22.843 174.819 1.00 66.43 278 ARG B N 1
ATOM 4441 C CA . ARG B 1 278 ? -32.368 21.762 174.348 1.00 63.60 278 ARG B CA 1
ATOM 4442 C C . ARG B 1 278 ? -31.025 22.326 173.964 1.00 55.84 278 ARG B C 1
ATOM 4443 O O . ARG B 1 278 ? -30.939 23.281 173.181 1.00 51.61 278 ARG B O 1
ATOM 4451 N N . PHE B 1 279 ? -29.979 21.729 174.522 1.00 51.33 279 PHE B N 1
ATOM 4452 C CA . PHE B 1 279 ? -28.625 22.203 174.287 1.00 51.34 279 PHE B CA 1
ATOM 4453 C C . PHE B 1 279 ? -27.726 21.088 173.699 1.00 51.82 279 PHE B C 1
ATOM 4454 O O . PHE B 1 279 ? -27.801 19.939 174.075 1.00 51.49 279 PHE B O 1
ATOM 4462 N N . PHE B 1 280 ? -26.872 21.448 172.775 1.00 51.78 280 PHE B N 1
ATOM 4463 C CA . PHE B 1 280 ? -25.967 20.497 172.200 1.00 54.34 280 PHE B CA 1
ATOM 4464 C C . PHE B 1 280 ? -24.560 20.919 172.438 1.00 51.15 280 PHE B C 1
ATOM 44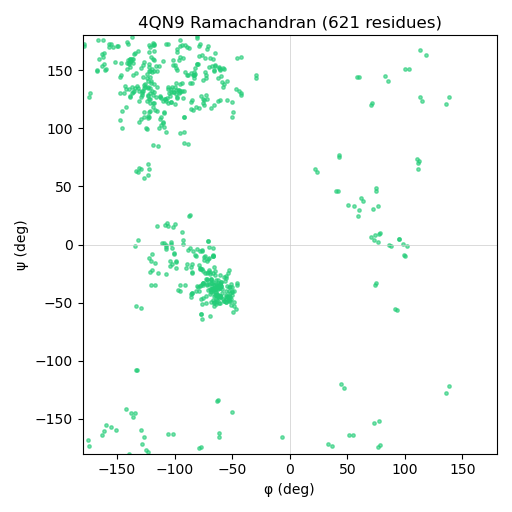65 O O . PHE B 1 280 ? -24.233 22.075 172.254 1.00 50.07 280 PHE B O 1
ATOM 4473 N N . PHE B 1 281 ? -23.712 19.952 172.774 1.00 51.61 281 PHE B N 1
ATOM 4474 C CA . PHE B 1 281 ? -22.305 20.223 173.015 1.00 49.66 281 PHE B CA 1
ATOM 4475 C C . PHE B 1 281 ? -21.477 19.285 172.128 1.00 51.49 281 PHE B C 1
ATOM 4476 O O . PHE B 1 281 ? -21.482 18.061 172.288 1.00 51.23 281 PHE B O 1
ATOM 4484 N N . ALA B 1 282 ? -20.763 19.864 171.179 1.00 52.91 282 ALA B N 1
ATOM 4485 C CA . ALA B 1 282 ? -20.108 19.076 170.132 1.00 56.22 282 ALA B CA 1
ATOM 4486 C C . ALA B 1 282 ? -18.884 18.266 170.598 1.00 55.52 282 ALA B C 1
ATOM 4487 O O . ALA B 1 282 ? -18.554 17.254 169.994 1.00 57.66 282 ALA B O 1
ATOM 4489 N N . GLY B 1 283 ? -18.231 18.695 171.672 1.00 53.64 283 GLY B N 1
ATOM 4490 C CA . GLY B 1 283 ? -16.966 18.087 172.090 1.00 49.81 283 GLY B CA 1
ATOM 4491 C C . GLY B 1 283 ? -15.948 18.562 171.090 1.00 49.14 283 GLY B C 1
ATOM 4492 O O . GLY B 1 283 ? -16.106 19.644 170.509 1.00 53.36 283 GLY B O 1
ATOM 4493 N N . ASP B 1 284 ? -14.900 17.769 170.909 1.00 49.28 284 ASP B N 1
ATOM 4494 C CA . ASP B 1 284 ? -13.952 17.923 169.811 1.00 49.53 284 ASP B CA 1
ATOM 4495 C C . ASP B 1 284 ? -14.461 16.969 168.739 1.00 50.98 284 ASP B C 1
ATOM 4496 O O . ASP B 1 284 ? -14.900 15.880 169.052 1.00 52.72 284 ASP B O 1
ATOM 4501 N N . THR B 1 285 ? -14.442 17.394 167.489 1.00 51.36 285 THR B N 1
ATOM 4502 C CA . THR B 1 285 ? -14.784 16.511 166.384 1.00 51.44 285 THR B CA 1
ATOM 4503 C C . THR B 1 285 ? -14.344 17.150 165.082 1.00 52.34 285 THR B C 1
ATOM 4504 O O . THR B 1 285 ? -14.215 18.366 164.983 1.00 47.45 285 THR B O 1
ATOM 4508 N N . GLY B 1 286 ? -14.170 16.403 164.024 1.00 55.42 286 GLY B N 1
ATOM 4509 C CA . GLY B 1 286 ? -14.633 17.075 162.801 1.00 59.99 286 GLY B CA 1
ATOM 4510 C C . GLY B 1 286 ? -15.503 16.171 162.090 1.00 57.27 286 GLY B C 1
ATOM 4511 O O . GLY B 1 286 ? -16.252 15.503 162.769 1.00 60.88 286 GLY B O 1
ATOM 4512 N N . TYR B 1 287 ? -15.715 16.362 160.807 1.00 58.61 287 TYR B N 1
ATOM 4513 C CA . TYR B 1 287 ? -16.989 16.740 160.300 1.00 60.20 287 TYR B CA 1
ATOM 4514 C C . TYR B 1 287 ? -17.405 15.303 159.888 1.00 61.19 287 TYR B C 1
ATOM 4515 O O . TYR B 1 287 ? -16.625 14.609 159.206 1.00 58.69 287 TYR B O 1
ATOM 4524 N N . CYS B 1 288 ? -18.562 14.836 160.339 1.00 62.29 288 CYS B N 1
ATOM 4525 C CA . CYS B 1 288 ? -19.097 13.549 159.882 1.00 67.06 288 CYS B CA 1
ATOM 4526 C C . CYS B 1 288 ? -20.612 13.620 159.693 1.00 68.96 288 CYS B C 1
ATOM 4527 O O . CYS B 1 288 ? -21.211 14.637 160.016 1.00 72.18 288 CYS B O 1
ATOM 4530 N N . PRO B 1 289 ? -21.248 12.551 159.155 1.00 77.10 289 PRO B N 1
ATOM 4531 C CA . PRO B 1 289 ? -22.709 12.443 159.354 1.00 78.53 289 PRO B CA 1
ATOM 4532 C C . PRO B 1 289 ? -22.828 12.359 160.845 1.00 80.10 289 PRO B C 1
ATOM 4533 O O . PRO B 1 289 ? -21.822 12.631 161.522 1.00 83.32 289 PRO B O 1
ATOM 4537 N N . ALA B 1 290 ? -23.960 11.976 161.410 1.00 77.93 290 ALA B N 1
ATOM 4538 C CA . ALA B 1 290 ? -24.035 11.972 162.922 1.00 77.33 290 ALA B CA 1
ATOM 4539 C C . ALA B 1 290 ? -24.580 13.266 163.413 1.00 67.96 290 ALA B C 1
ATOM 4540 O O . ALA B 1 290 ? -25.563 13.253 164.107 1.00 67.62 290 ALA B O 1
ATOM 4542 N N . PHE B 1 291 ? -23.953 14.375 163.041 1.00 64.41 291 PHE B N 1
ATOM 4543 C CA . PHE B 1 291 ? -24.557 15.683 163.318 1.00 66.11 291 PHE B CA 1
ATOM 4544 C C . PHE B 1 291 ? -25.905 15.810 162.622 1.00 69.03 291 PHE B C 1
ATOM 4545 O O . PHE B 1 291 ? -26.845 16.346 163.165 1.00 68.88 291 PHE B O 1
ATOM 4553 N N . GLU B 1 292 ? -26.034 15.206 161.460 1.00 76.21 292 GLU B N 1
ATOM 4554 C CA . GLU B 1 292 ? -27.317 15.166 160.801 1.00 75.78 292 GLU B CA 1
ATOM 4555 C C . GLU B 1 292 ? -28.230 14.149 161.495 1.00 77.05 292 GLU B C 1
ATOM 4556 O O . GLU B 1 292 ? -29.437 14.326 161.547 1.00 77.14 292 GLU B O 1
ATOM 4562 N N . GLU B 1 293 ? -27.652 13.072 162.021 1.00 78.99 293 GLU B N 1
ATOM 4563 C CA . GLU B 1 293 ? -28.426 12.069 162.777 1.00 81.88 293 GLU B CA 1
ATOM 4564 C C . GLU B 1 293 ? -28.986 12.670 164.066 1.00 80.19 293 GLU B C 1
ATOM 4565 O O . GLU B 1 293 ? -30.095 12.385 164.487 1.00 81.17 293 GLU B O 1
ATOM 4571 N N . ILE B 1 294 ? -28.187 13.522 164.675 1.00 79.01 294 ILE B N 1
ATOM 4572 C CA . ILE B 1 294 ? -28.522 14.130 165.943 1.00 76.23 294 ILE B CA 1
ATOM 4573 C C . ILE B 1 294 ? -29.572 15.202 165.716 1.00 77.27 294 ILE B C 1
ATOM 4574 O O . ILE B 1 294 ? -30.553 15.303 166.455 1.00 75.97 294 ILE B O 1
ATOM 4579 N N . GLY B 1 295 ? -29.331 16.012 164.691 1.00 78.59 295 GLY B N 1
ATOM 4580 C CA . GLY B 1 295 ? -30.253 17.053 164.286 1.00 77.15 295 GLY B CA 1
ATOM 4581 C C . GLY B 1 295 ? -31.617 16.461 164.023 1.00 81.04 295 GLY B C 1
ATOM 4582 O O . GLY B 1 295 ? -32.607 17.047 164.394 1.00 86.28 295 GLY B O 1
ATOM 4583 N N . LYS B 1 296 ? -31.678 15.290 163.399 1.00 83.49 296 LYS B N 1
ATOM 4584 C CA . LYS B 1 296 ? -32.957 14.685 163.070 1.00 85.33 296 LYS B CA 1
ATOM 4585 C C . LYS B 1 296 ? -33.589 13.979 164.262 1.00 84.52 296 LYS B C 1
ATOM 4586 O O . LYS B 1 296 ? -34.790 14.024 164.410 1.00 84.40 296 LYS B O 1
ATOM 4592 N N . ARG B 1 297 ? -32.807 13.332 165.118 1.00 83.86 297 ARG B N 1
ATOM 4593 C CA . ARG B 1 297 ? -33.403 12.546 166.209 1.00 86.30 297 ARG B CA 1
ATOM 4594 C C . ARG B 1 297 ? -33.888 13.437 167.347 1.00 81.69 297 ARG B C 1
ATOM 4595 O O . ARG B 1 297 ? -34.966 13.263 167.879 1.00 80.30 297 ARG B O 1
ATOM 4603 N N . PHE B 1 298 ? -33.040 14.363 167.744 1.00 78.14 298 PHE B N 1
ATOM 4604 C CA . PHE B 1 298 ? -33.402 15.395 168.706 1.00 78.69 298 PHE B CA 1
ATOM 4605 C C . PHE B 1 298 ? -33.532 16.607 167.821 1.00 79.87 298 PHE B C 1
ATOM 4606 O O . PHE B 1 298 ? -33.660 16.444 166.621 1.00 94.25 298 PHE B O 1
ATOM 4614 N N . GLY B 1 299 ? -33.524 17.813 168.328 1.00 73.67 299 GLY B N 1
ATOM 4615 C CA . GLY B 1 299 ? -33.628 18.914 167.372 1.00 73.66 299 GLY B CA 1
ATOM 4616 C C . GLY B 1 299 ? -35.076 19.225 167.015 1.00 77.12 299 GLY B C 1
ATOM 4617 O O . GLY B 1 299 ? -35.901 18.305 166.879 1.00 79.66 299 GLY B O 1
ATOM 4618 N N . PRO B 1 300 ? -35.407 20.528 166.875 1.00 77.55 300 PRO B N 1
ATOM 4619 C CA . PRO B 1 300 ? -34.456 21.655 166.929 1.00 74.28 300 PRO B CA 1
ATOM 4620 C C . PRO B 1 300 ? -33.832 21.831 168.304 1.00 73.17 300 PRO B C 1
ATOM 4621 O O . PRO B 1 300 ? -34.448 21.449 169.307 1.00 78.67 300 PRO B O 1
ATOM 4625 N N . PHE B 1 301 ? -32.602 22.341 168.324 1.00 68.54 301 PHE B N 1
ATOM 4626 C CA . PHE B 1 301 ? -31.924 22.726 169.539 1.00 65.80 301 PHE B CA 1
ATOM 4627 C C . PHE B 1 301 ? -31.997 24.217 169.696 1.00 65.99 301 PHE B C 1
ATOM 4628 O O . PHE B 1 301 ? -32.062 24.950 168.713 1.00 71.85 301 PHE B O 1
ATOM 4636 N N . ASP B 1 302 ? -31.915 24.662 170.939 1.00 63.19 302 ASP B N 1
ATOM 4637 C CA . ASP B 1 302 ? -31.899 26.082 171.258 1.00 59.76 302 ASP B CA 1
ATOM 4638 C C . ASP B 1 302 ? -30.516 26.653 171.182 1.00 58.42 302 ASP B C 1
ATOM 4639 O O . ASP B 1 302 ? -30.323 27.739 170.642 1.00 60.28 302 ASP B O 1
ATOM 4644 N N . LEU B 1 303 ? -29.541 25.928 171.707 1.00 54.63 303 LEU B N 1
ATOM 4645 C CA . LEU B 1 303 ? -28.174 26.390 171.606 1.00 53.10 303 LEU B CA 1
ATOM 4646 C C . LEU B 1 303 ? -27.245 25.224 171.476 1.00 51.95 303 LEU B C 1
ATOM 4647 O O . LEU B 1 303 ? -27.474 24.168 172.070 1.00 52.26 303 LEU B O 1
ATOM 4652 N N . ALA B 1 304 ? -26.181 25.439 170.714 1.00 54.42 304 ALA B N 1
ATOM 4653 C CA . ALA B 1 304 ? -25.130 24.443 170.509 1.00 54.07 304 ALA B CA 1
ATOM 4654 C C . ALA B 1 304 ? -23.781 25.093 170.701 1.00 51.65 304 ALA B C 1
ATOM 4655 O O . ALA B 1 304 ? -23.551 26.222 170.258 1.00 54.76 304 ALA B O 1
ATOM 4657 N N . ALA B 1 305 ? -22.902 24.413 171.410 1.00 50.61 305 ALA B N 1
ATOM 4658 C CA . ALA B 1 305 ? -21.539 24.898 171.567 1.00 49.17 305 ALA B CA 1
ATOM 4659 C C . ALA B 1 305 ? -20.700 24.040 170.640 1.00 48.10 305 ALA B C 1
ATOM 4660 O O . ALA B 1 305 ? -20.776 22.810 170.715 1.00 47.55 305 ALA B O 1
ATOM 4662 N N . ILE B 1 306 ? -19.915 24.692 169.783 1.00 45.96 306 ILE B N 1
ATOM 4663 C CA . ILE B 1 306 ? -19.216 24.019 168.684 1.00 47.48 306 ILE B CA 1
ATOM 4664 C C . ILE B 1 306 ? -17.794 24.557 168.508 1.00 46.97 306 ILE B C 1
ATOM 4665 O O . ILE B 1 306 ? -17.558 25.805 168.460 1.00 44.72 306 ILE B O 1
ATOM 4670 N N . PRO B 1 307 ? -16.835 23.648 168.368 1.00 44.43 307 PRO B N 1
ATOM 4671 C CA . PRO B 1 307 ? -15.450 24.112 168.312 1.00 45.13 307 PRO B CA 1
ATOM 4672 C C . PRO B 1 307 ? -15.146 24.771 167.012 1.00 47.20 307 PRO B C 1
ATOM 4673 O O . PRO B 1 307 ? -15.769 24.439 165.987 1.00 48.65 307 PRO B O 1
ATOM 4677 N N . ILE B 1 308 ? -14.251 25.744 167.063 1.00 45.40 308 ILE B N 1
ATOM 4678 C CA . ILE B 1 308 ? -13.879 26.430 165.860 1.00 49.47 308 ILE B CA 1
ATOM 4679 C C . ILE B 1 308 ? -12.375 26.602 165.737 1.00 51.93 308 ILE B C 1
ATOM 4680 O O . ILE B 1 308 ? -11.926 27.172 164.765 1.00 54.67 308 ILE B O 1
ATOM 4685 N N . GLY B 1 309 ? -11.608 26.147 166.721 1.00 52.91 309 GLY B N 1
ATOM 4686 C CA . GLY B 1 309 ? -10.139 26.235 166.668 1.00 51.83 309 GLY B CA 1
ATOM 4687 C C . GLY B 1 309 ? -9.470 24.872 166.701 1.00 47.92 309 GLY B C 1
ATOM 4688 O O . GLY B 1 309 ? -10.136 23.860 166.948 1.00 48.72 309 GLY B O 1
ATOM 4689 N N . ALA B 1 310 ? -8.154 24.889 166.484 1.00 47.02 310 ALA B N 1
ATOM 4690 C CA . ALA B 1 310 ? -7.292 23.704 166.386 1.00 49.28 310 ALA B CA 1
ATOM 4691 C C . ALA B 1 310 ? -7.448 22.931 165.035 1.00 52.36 310 ALA B C 1
ATOM 4692 O O . ALA B 1 310 ? -7.575 21.713 165.029 1.00 53.62 310 ALA B O 1
ATOM 4694 N N . TYR B 1 311 ? -7.406 23.630 163.901 1.00 52.23 311 TYR B N 1
ATOM 4695 C CA . TYR B 1 311 ? -7.817 23.017 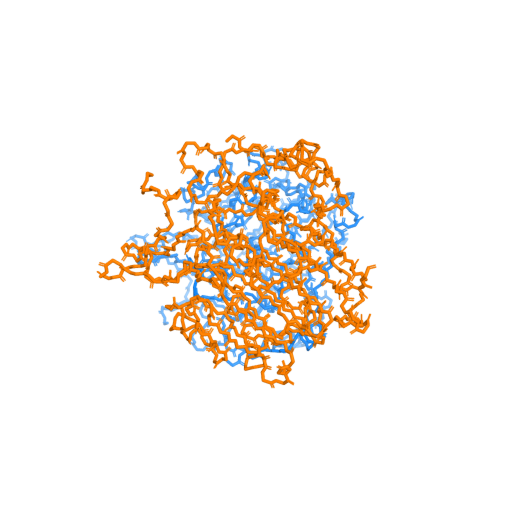162.614 1.00 54.03 311 TYR B CA 1
ATOM 4696 C C . TYR B 1 311 ? -6.745 23.033 161.520 1.00 56.98 311 TYR B C 1
ATOM 4697 O O . TYR B 1 311 ? -6.915 22.412 160.477 1.00 58.53 311 TYR B O 1
ATOM 4706 N N . GLU B 1 312 ? -5.677 23.781 161.754 1.00 59.24 312 GLU B N 1
ATOM 4707 C CA . GLU B 1 312 ? -4.567 23.932 160.827 1.00 64.12 312 GLU B CA 1
ATOM 4708 C C . GLU B 1 312 ? -3.364 23.117 161.347 1.00 65.70 312 GLU B C 1
ATOM 4709 O O . GLU B 1 312 ? -3.038 23.188 162.550 1.00 66.39 312 GLU B O 1
ATOM 4715 N N . PRO B 1 313 ? -2.680 22.365 160.448 1.00 68.33 313 PRO B N 1
ATOM 4716 C CA . PRO B 1 313 ? -2.900 22.290 158.995 1.00 69.52 313 PRO B CA 1
ATOM 4717 C C . PRO B 1 313 ? -3.996 21.286 158.652 1.00 69.27 313 PRO B C 1
ATOM 4718 O O . PRO B 1 313 ? -4.070 20.186 159.242 1.00 66.83 313 PRO B O 1
ATOM 4722 N N . ARG B 1 314 ? -4.830 21.665 157.692 1.00 71.99 314 ARG B N 1
ATOM 4723 C CA . ARG B 1 314 ? -5.988 20.853 157.304 1.00 72.69 314 ARG B CA 1
ATOM 4724 C C . ARG B 1 314 ? -5.689 19.398 156.987 1.00 74.55 314 ARG B C 1
ATOM 4725 O O . ARG B 1 314 ? -6.427 18.512 157.457 1.00 71.86 314 ARG B O 1
ATOM 4733 N N . TRP B 1 315 ? -4.620 19.161 156.216 1.00 76.48 315 TRP B N 1
ATOM 4734 C CA . TRP B 1 315 ? -4.292 17.803 155.737 1.00 81.24 315 TRP B CA 1
ATOM 4735 C C . TRP B 1 315 ? -4.142 16.807 156.895 1.00 80.94 315 TRP B C 1
ATOM 4736 O O . TRP B 1 315 ? -4.459 15.635 156.742 1.00 83.07 315 TRP B O 1
ATOM 4747 N N . PHE B 1 316 ? -3.689 17.271 158.051 1.00 78.79 316 PHE B N 1
ATOM 4748 C CA . PHE B 1 316 ? -3.556 16.400 159.207 1.00 79.96 316 PHE B CA 1
ATOM 4749 C C . PHE B 1 316 ? -4.767 16.443 160.151 1.00 74.93 316 PHE B C 1
ATOM 4750 O O . PHE B 1 316 ? -5.205 15.420 160.687 1.00 72.73 316 PHE B O 1
ATOM 4758 N N . MET B 1 317 ? -5.307 17.639 160.360 1.00 70.60 317 MET B N 1
ATOM 4759 C CA . MET B 1 317 ? -6.262 17.844 161.435 1.00 66.16 317 MET B CA 1
ATOM 4760 C C . MET B 1 317 ? -7.715 17.598 161.047 1.00 64.77 317 MET B C 1
ATOM 4761 O O . MET B 1 317 ? -8.569 17.441 161.911 1.00 62.16 317 MET B O 1
ATOM 4766 N N . LYS B 1 318 ? -8.007 17.564 159.761 1.00 66.29 318 LYS B N 1
ATOM 4767 C CA . LYS B 1 318 ? -9.405 17.587 159.335 1.00 67.52 318 LYS B CA 1
ATOM 4768 C C . LYS B 1 318 ? -10.213 16.359 159.722 1.00 66.16 318 LYS B C 1
ATOM 4769 O O . LYS B 1 318 ? -11.438 16.405 159.757 1.00 64.75 318 LYS B O 1
ATOM 4775 N N . TYR B 1 319 ? -9.549 15.258 160.027 1.00 67.86 319 TYR B N 1
ATOM 4776 C CA . TYR B 1 319 ? -10.289 14.062 160.421 1.00 67.85 319 TYR B CA 1
ATOM 4777 C C . TYR B 1 319 ? -10.752 14.165 161.858 1.00 61.33 319 TYR B C 1
ATOM 4778 O O . TYR B 1 319 ? -11.703 13.486 162.226 1.00 57.89 319 TYR B O 1
ATOM 4787 N N . GLN B 1 320 ? -10.104 15.026 162.647 1.00 60.23 320 GLN B N 1
ATOM 4788 C CA . GLN B 1 320 ? -10.346 15.098 164.101 1.00 60.95 320 GLN B CA 1
ATOM 4789 C C . GLN B 1 320 ? -10.834 16.461 164.598 1.00 59.16 320 GLN B C 1
ATOM 4790 O O . GLN B 1 320 ? -11.338 16.560 165.682 1.00 58.77 320 GLN B O 1
ATOM 4796 N N . HIS B 1 321 ? -10.729 17.501 163.781 1.00 59.58 321 HIS B N 1
ATOM 4797 C CA . HIS B 1 321 ? -11.114 18.857 164.165 1.00 52.53 321 HIS B CA 1
ATOM 4798 C C . HIS B 1 321 ? -11.766 19.606 163.002 1.00 52.35 321 HIS B C 1
ATOM 4799 O O . HIS B 1 321 ? -11.147 19.846 161.959 1.00 54.06 321 HIS B O 1
ATOM 4806 N N . VAL B 1 322 ? -13.008 20.007 163.156 1.00 52.16 322 VAL B N 1
ATOM 4807 C CA . VAL B 1 322 ? -13.602 20.936 162.155 1.00 54.39 322 VAL B CA 1
ATOM 4808 C C . VAL B 1 322 ? -12.851 22.255 162.060 1.00 54.22 322 VAL B C 1
ATOM 4809 O O . VAL B 1 322 ? -12.243 22.692 163.025 1.00 54.15 322 VAL B O 1
ATOM 4813 N N . ASP B 1 323 ? -12.870 22.880 160.890 1.00 55.88 323 ASP B N 1
ATOM 4814 C CA . ASP B 1 323 ? -12.514 24.300 160.808 1.00 55.66 323 ASP B CA 1
ATOM 4815 C C . ASP B 1 323 ? -13.824 25.113 160.904 1.00 55.39 323 ASP B C 1
ATOM 4816 O O . ASP B 1 323 ? -14.920 24.553 160.940 1.00 55.95 323 ASP B O 1
ATOM 4821 N N . PRO B 1 324 ? -13.725 26.437 161.018 1.00 57.03 324 PRO B N 1
ATOM 4822 C CA . PRO B 1 324 ? -14.928 27.230 161.178 1.00 55.87 324 PRO B CA 1
ATOM 4823 C C . PRO B 1 324 ? -16.011 26.872 160.149 1.00 59.61 324 PRO B C 1
ATOM 4824 O O . PRO B 1 324 ? -17.202 26.769 160.482 1.00 56.73 324 PRO B O 1
ATOM 4828 N N . GLU B 1 325 ? -15.588 26.632 158.915 1.00 62.07 325 GLU B N 1
ATOM 4829 C CA . GLU B 1 325 ? -16.539 26.358 157.872 1.00 64.53 325 GLU B CA 1
ATOM 4830 C C . GLU B 1 325 ? -17.310 25.112 158.263 1.00 62.40 325 GLU B C 1
ATOM 4831 O O . GLU B 1 325 ? -18.541 25.046 158.151 1.00 61.11 325 GLU B O 1
ATOM 4837 N N . GLU B 1 326 ? -16.577 24.112 158.739 1.00 60.23 326 GLU B N 1
ATOM 4838 C CA . GLU B 1 326 ? -17.208 22.851 159.070 1.00 59.07 326 GLU B CA 1
ATOM 4839 C C . GLU B 1 326 ? -18.026 23.002 160.325 1.00 55.34 326 GLU B C 1
ATOM 4840 O O . GLU B 1 326 ? -19.062 22.366 160.479 1.00 56.75 326 GLU B O 1
ATOM 4846 N N . ALA B 1 327 ? -17.582 23.907 161.187 1.00 53.53 327 ALA B N 1
ATOM 4847 C CA . ALA B 1 327 ? -18.357 24.291 162.360 1.00 53.01 327 ALA B CA 1
ATOM 4848 C C . ALA B 1 327 ? -19.741 24.748 161.938 1.00 51.54 327 ALA B C 1
ATOM 4849 O O . ALA B 1 327 ? -20.758 24.271 162.434 1.00 51.78 327 ALA B O 1
ATOM 4851 N N . VAL B 1 328 ? -19.809 25.630 160.966 1.00 52.31 328 VAL B N 1
ATOM 4852 C CA . VAL B 1 328 ? -21.145 26.048 160.549 1.00 53.41 328 VAL B CA 1
ATOM 4853 C C . VAL B 1 328 ? -21.947 24.970 159.832 1.00 55.62 328 VAL B C 1
ATOM 4854 O O . VAL B 1 328 ? -23.171 24.979 159.915 1.00 55.51 328 VAL B O 1
ATOM 4858 N N . ARG B 1 329 ? -21.291 24.002 159.206 1.00 57.02 329 ARG B N 1
ATOM 4859 C CA . ARG B 1 329 ? -22.072 22.908 158.685 1.00 63.34 329 ARG B CA 1
ATOM 4860 C C . ARG B 1 329 ? -22.680 22.131 159.829 1.00 62.97 329 ARG B C 1
ATOM 4861 O O . ARG B 1 329 ? -23.816 21.676 159.724 1.00 64.56 329 ARG B O 1
ATOM 4869 N N . ILE B 1 330 ? -21.946 21.975 160.935 1.00 62.93 330 ILE B N 1
ATOM 4870 C CA . ILE B 1 330 ? -22.521 21.266 162.088 1.00 60.79 330 ILE B CA 1
ATOM 4871 C C . ILE B 1 330 ? -23.726 22.032 162.645 1.00 57.83 330 ILE B C 1
ATOM 4872 O O . ILE B 1 330 ? -24.763 21.458 162.936 1.00 58.26 330 ILE B O 1
ATOM 4877 N N . HIS B 1 331 ? -23.582 23.340 162.756 1.00 55.37 331 HIS B N 1
ATOM 4878 C CA . HIS B 1 331 ? -24.696 24.212 163.185 1.00 55.92 331 HIS B CA 1
ATOM 4879 C C . HIS B 1 331 ? -25.941 23.957 162.377 1.00 59.53 331 HIS B C 1
ATOM 4880 O O . HIS B 1 331 ? -27.007 23.777 162.930 1.00 62.09 331 HIS B O 1
ATOM 4887 N N . THR B 1 332 ? -25.803 23.888 161.056 1.00 62.48 332 THR B N 1
ATOM 4888 C CA . THR B 1 332 ? -26.938 23.562 160.228 1.00 65.75 332 THR B CA 1
ATOM 4889 C C . THR B 1 332 ? -27.392 22.129 160.519 1.00 68.60 332 THR B C 1
ATOM 4890 O O . THR B 1 332 ? -28.563 21.876 160.751 1.00 68.55 332 THR B O 1
ATOM 4894 N N . ASP B 1 333 ? -26.466 21.180 160.525 1.00 71.06 333 ASP B N 1
ATOM 4895 C CA . ASP B 1 333 ? -26.884 19.774 160.496 1.00 72.66 333 ASP B CA 1
ATOM 4896 C C . ASP B 1 333 ? -27.694 19.453 161.734 1.00 67.40 333 ASP B C 1
ATOM 4897 O O . ASP B 1 333 ? -28.701 18.789 161.701 1.00 63.67 333 ASP B O 1
ATOM 4902 N N . VAL B 1 334 ? -27.259 20.032 162.825 1.00 69.54 334 VAL B N 1
ATOM 4903 C CA . VAL B 1 334 ? -27.786 19.730 164.122 1.00 68.76 334 VAL B CA 1
ATOM 4904 C C . VAL B 1 334 ? -29.099 20.515 164.387 1.00 70.47 334 VAL B C 1
ATOM 4905 O O . VAL B 1 334 ? -29.800 20.260 165.362 1.00 69.20 334 VAL B O 1
ATOM 4909 N N . GLN B 1 335 ? -29.429 21.458 163.500 1.00 70.75 335 GLN B N 1
ATOM 4910 C CA . GLN B 1 335 ? -30.707 22.194 163.549 1.00 71.21 335 GLN B CA 1
ATOM 4911 C C . GLN B 1 335 ? -30.884 23.048 164.804 1.00 68.57 335 GLN B C 1
ATOM 4912 O O . GLN B 1 335 ? -31.965 23.159 165.357 1.00 69.94 335 GLN B O 1
ATOM 4918 N N . THR B 1 336 ? -29.805 23.651 165.255 1.00 65.30 336 THR B N 1
ATOM 4919 C CA . THR B 1 336 ? -29.875 24.571 166.364 1.00 61.62 336 THR B CA 1
ATOM 4920 C C . THR B 1 336 ? -30.297 25.948 165.872 1.00 63.11 336 THR B C 1
ATOM 4921 O O . THR B 1 336 ? -29.925 26.356 164.785 1.00 64.28 336 THR B O 1
ATOM 4925 N N . LYS B 1 337 ? -31.055 26.660 166.698 1.00 66.22 337 LYS B N 1
ATOM 4926 C CA . LYS B 1 337 ? -31.401 28.052 166.427 1.00 66.80 337 LYS B CA 1
ATOM 4927 C C . LYS B 1 337 ? -30.168 28.928 166.514 1.00 62.18 337 LYS B C 1
ATOM 4928 O O . LYS B 1 337 ? -30.049 29.916 165.802 1.00 59.17 337 LYS B O 1
ATOM 4934 N N . LYS B 1 338 ? -29.243 28.559 167.394 1.00 60.58 338 LYS B N 1
ATOM 4935 C CA . LYS B 1 338 ? -28.067 29.385 167.641 1.00 57.14 338 LYS B CA 1
ATOM 4936 C C . LYS B 1 338 ? -26.905 28.548 168.071 1.00 50.91 338 LYS B C 1
ATOM 4937 O O . LYS B 1 338 ? -27.081 27.423 168.563 1.00 49.16 338 LYS B O 1
ATOM 4943 N N . SER B 1 339 ? -25.704 29.075 167.875 1.00 49.79 339 SER B N 1
ATOM 4944 C CA . SER B 1 339 ? -24.493 28.387 168.357 1.00 50.46 339 SER B CA 1
ATOM 4945 C C . SER B 1 339 ? -23.489 29.320 168.953 1.00 52.22 339 SER B C 1
ATOM 4946 O O . SER B 1 339 ? -23.472 30.542 168.661 1.00 52.32 339 SER B O 1
ATOM 4949 N N . MET B 1 340 ? -22.614 28.729 169.769 1.00 52.73 340 MET B N 1
ATOM 4950 C CA . MET B 1 340 ? -21.548 29.480 170.416 1.00 51.86 340 MET B CA 1
ATOM 4951 C C . MET B 1 340 ? -20.250 28.779 170.072 1.00 49.07 340 MET B C 1
ATOM 4952 O O . MET B 1 340 ? -20.163 27.553 170.162 1.00 48.36 340 MET B O 1
ATOM 4957 N N . ALA B 1 341 ? -19.242 29.563 169.706 1.00 51.68 341 ALA B N 1
ATOM 4958 C CA . ALA B 1 341 ? -17.880 29.054 169.409 1.00 52.00 341 ALA B CA 1
ATOM 4959 C C . ALA B 1 341 ? -17.190 28.640 170.682 1.00 50.22 341 ALA B C 1
ATOM 4960 O O . ALA B 1 341 ? -17.127 29.435 171.618 1.00 53.70 341 ALA B O 1
ATOM 4962 N N . ILE B 1 342 ? -16.659 27.426 170.727 1.00 50.83 342 ILE B N 1
ATOM 4963 C CA . ILE B 1 342 ? -15.747 27.026 171.824 1.00 46.91 342 ILE B CA 1
ATOM 4964 C C . ILE B 1 342 ? -14.481 26.504 171.212 1.00 49.10 342 ILE B C 1
ATOM 4965 O O . ILE B 1 342 ? -14.279 26.691 170.015 1.00 49.89 342 ILE B O 1
ATOM 4970 N N . HIS B 1 343 ? -13.645 25.819 172.010 1.00 54.99 343 HIS B N 1
ATOM 4971 C CA . HIS B 1 343 ? -12.257 25.501 171.649 1.00 51.55 343 HIS B CA 1
ATOM 4972 C C . HIS B 1 343 ? -11.710 26.860 171.239 1.00 56.28 343 HIS B C 1
ATOM 4973 O O . HIS B 1 343 ? -12.317 27.870 171.572 1.00 71.50 343 HIS B O 1
ATOM 4980 N N . TRP B 1 344 ? -10.614 27.002 170.564 1.00 50.14 344 TRP B N 1
ATOM 4981 C CA . TRP B 1 344 ? -10.170 28.438 170.316 1.00 50.35 344 TRP B CA 1
ATOM 4982 C C . TRP B 1 344 ? -9.855 29.444 171.443 1.00 48.94 344 TRP B C 1
ATOM 4983 O O . TRP B 1 344 ? -10.482 29.504 172.518 1.00 49.57 344 TRP B O 1
ATOM 4994 N N . GLY B 1 345 ? -8.848 30.273 171.148 1.00 50.54 345 GLY B N 1
ATOM 4995 C CA . GLY B 1 345 ? -8.528 31.471 171.931 1.00 50.92 345 GLY B CA 1
ATOM 4996 C C . GLY B 1 345 ? -7.934 31.286 173.329 1.00 51.59 345 GLY B C 1
ATOM 4997 O O . GLY B 1 345 ? -7.713 32.262 174.058 1.00 51.83 345 GLY B O 1
ATOM 4998 N N . THR B 1 346 ? -7.625 30.052 173.691 1.00 48.78 346 THR B N 1
ATOM 4999 C CA . THR B 1 346 ? -7.276 29.703 175.051 1.00 46.67 346 THR B CA 1
ATOM 5000 C C . THR B 1 346 ? -5.966 28.905 175.134 1.00 50.50 346 THR B C 1
ATOM 5001 O O . THR B 1 346 ? -5.040 29.301 175.834 1.00 54.71 346 THR B O 1
ATOM 5005 N N . PHE B 1 347 ? -5.863 27.789 174.414 1.00 53.11 347 PHE B N 1
ATOM 5006 C CA . PHE B 1 347 ? -4.562 27.115 174.283 1.00 52.26 347 PHE B CA 1
ATOM 5007 C C . PHE B 1 347 ? -4.129 27.140 172.837 1.00 52.76 347 PHE B C 1
ATOM 5008 O O . PHE B 1 347 ? -4.966 27.216 171.969 1.00 56.51 347 PHE B O 1
ATOM 5016 N N . ALA B 1 348 ? -2.828 27.089 172.587 1.00 54.15 348 ALA B N 1
ATOM 5017 C CA . ALA B 1 348 ? -2.280 26.948 171.237 1.00 54.47 348 ALA B CA 1
ATOM 5018 C C . ALA B 1 348 ? -2.009 25.474 170.974 1.00 60.68 348 ALA B C 1
ATOM 5019 O O . ALA B 1 348 ? -0.975 24.947 171.346 1.00 66.15 348 ALA B O 1
ATOM 5021 N N . LEU B 1 349 ? -2.967 24.831 170.328 1.00 64.22 349 LEU B N 1
ATOM 5022 C CA . LEU B 1 349 ? -2.997 23.403 170.113 1.00 60.73 349 LEU B CA 1
ATOM 5023 C C . LEU B 1 349 ? -2.759 22.982 168.667 1.00 64.47 349 LEU B C 1
ATOM 5024 O O . LEU B 1 349 ? -2.840 21.775 168.367 1.00 71.47 349 LEU B O 1
ATOM 5029 N N . ALA B 1 350 ? -2.531 23.966 167.785 1.00 60.45 350 ALA B N 1
ATOM 5030 C CA . ALA B 1 350 ? -2.428 23.758 166.360 1.00 59.04 350 ALA B CA 1
ATOM 5031 C C . ALA B 1 350 ? -1.767 24.988 165.762 1.00 62.54 350 ALA B C 1
ATOM 5032 O O . ALA B 1 350 ? -1.162 25.768 166.493 1.00 62.85 350 ALA B O 1
ATOM 5034 N N . ASN B 1 351 ? -1.858 25.187 164.447 1.00 66.36 351 ASN B N 1
ATOM 5035 C CA . ASN B 1 351 ? -0.992 26.166 163.837 1.00 69.33 351 ASN B CA 1
ATOM 5036 C C . ASN B 1 351 ? -1.632 27.440 163.390 1.00 70.10 351 ASN B C 1
ATOM 5037 O O . ASN B 1 351 ? -0.930 28.345 162.914 1.00 77.94 351 ASN B O 1
ATOM 5042 N N . GLU B 1 352 ? -2.941 27.546 163.509 1.00 65.30 352 GLU B N 1
ATOM 5043 C CA . G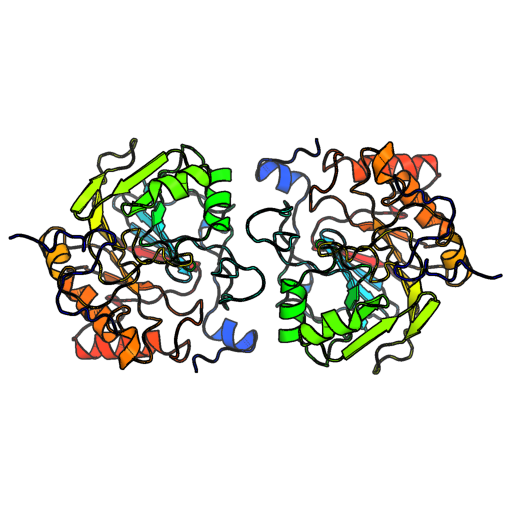LU B 1 352 ? -3.562 28.778 163.038 1.00 68.46 352 GLU B CA 1
ATOM 5044 C C . GLU B 1 352 ? -3.255 29.916 163.989 1.00 67.69 352 GLU B C 1
ATOM 5045 O O . GLU B 1 352 ? -3.206 29.711 165.198 1.00 69.15 352 GLU B O 1
ATOM 5051 N N . HIS B 1 353 ? -3.056 31.103 163.428 1.00 69.09 353 HIS B N 1
ATOM 5052 C CA . HIS B 1 353 ? -3.037 32.354 164.185 1.00 71.92 353 HIS B CA 1
ATOM 5053 C C . HIS B 1 353 ? -4.163 32.389 165.238 1.00 66.15 353 HIS B C 1
ATOM 5054 O O . HIS B 1 353 ? -5.307 32.104 164.942 1.00 61.72 353 HIS B O 1
ATOM 5061 N N . TYR B 1 354 ? -3.803 32.684 166.480 1.00 65.22 354 TYR B N 1
ATOM 5062 C CA . TYR B 1 354 ? -4.729 32.536 167.611 1.00 62.32 354 TYR B CA 1
ATOM 5063 C C . TYR B 1 354 ? -6.036 33.313 167.407 1.00 61.54 354 TYR B C 1
ATOM 5064 O O . TYR B 1 354 ? -7.061 32.880 167.894 1.00 57.09 354 TYR B O 1
ATOM 5073 N N . LEU B 1 355 ? -5.997 34.417 166.661 1.00 60.80 355 LEU B N 1
ATOM 5074 C CA . LEU B 1 355 ? -7.202 35.195 166.317 1.00 62.73 355 LEU B CA 1
ATOM 5075 C C . LEU B 1 355 ? -7.996 34.796 165.036 1.00 63.94 355 LEU B C 1
ATOM 5076 O O . LEU B 1 355 ? -9.067 35.378 164.766 1.00 66.87 355 LEU B O 1
ATOM 5081 N N . GLU B 1 356 ? -7.481 33.832 164.269 1.00 62.75 356 GLU B N 1
ATOM 5082 C CA . GLU B 1 356 ? -8.039 33.450 162.964 1.00 61.23 356 GLU B CA 1
ATOM 5083 C C . GLU B 1 356 ? -9.383 32.778 163.053 1.00 58.56 356 GLU B C 1
ATOM 5084 O O . GLU B 1 356 ? -10.233 33.037 162.214 1.00 61.26 356 GLU B O 1
ATOM 5090 N N . PRO B 1 357 ? -9.590 31.902 164.042 1.00 53.41 357 PRO B N 1
ATOM 5091 C CA . PRO B 1 357 ? -10.873 31.214 164.006 1.00 54.26 357 PRO B CA 1
ATOM 5092 C C . PRO B 1 357 ? -12.102 32.113 163.901 1.00 59.06 357 PRO B C 1
ATOM 5093 O O . PRO B 1 357 ? -12.961 31.850 163.066 1.00 64.49 357 PRO B O 1
ATOM 5097 N N . PRO B 1 358 ? -12.206 33.161 164.725 1.00 60.61 358 PRO B N 1
ATOM 5098 C CA . PRO B 1 358 ? -13.419 33.998 164.580 1.00 58.57 358 PRO B CA 1
ATOM 5099 C C . PRO B 1 358 ? -13.562 34.638 163.194 1.00 57.18 358 PRO B C 1
ATOM 5100 O O . PRO B 1 358 ? -14.672 34.773 162.686 1.00 57.96 358 PRO B O 1
ATOM 5104 N N . VAL B 1 359 ? -12.455 35.063 162.606 1.00 56.85 359 VAL B N 1
ATOM 5105 C CA . VAL B 1 359 ? -12.495 35.661 161.277 1.00 59.60 359 VAL B CA 1
ATOM 5106 C C . VAL B 1 359 ? -13.068 34.644 160.239 1.00 60.35 359 VAL B C 1
ATOM 5107 O O . VAL B 1 359 ? -13.888 34.995 159.376 1.00 62.82 359 VAL B O 1
ATOM 5111 N N . LYS B 1 360 ? -12.607 33.406 160.323 1.00 57.78 360 LYS B N 1
ATOM 5112 C CA . LYS B 1 360 ? -13.035 32.369 159.412 1.00 61.05 360 LYS B CA 1
ATOM 5113 C C . LYS B 1 360 ? -14.460 31.930 159.687 1.00 60.26 360 LYS B C 1
ATOM 5114 O O . LYS B 1 360 ? -15.215 31.607 158.771 1.00 61.00 360 LYS B O 1
ATOM 5120 N N . LEU B 1 361 ? -14.845 31.950 160.950 1.00 60.08 361 LEU B N 1
ATOM 5121 C CA . LEU B 1 361 ? -16.229 31.706 161.310 1.00 60.21 361 LEU B CA 1
ATOM 5122 C C . LEU B 1 361 ? -17.142 32.681 160.566 1.00 62.47 361 LEU B C 1
ATOM 5123 O O . LEU B 1 361 ? -18.114 32.251 159.924 1.00 61.05 361 LEU B O 1
ATOM 5128 N N . ASN B 1 362 ? -16.820 33.979 160.615 1.00 62.78 362 ASN B N 1
ATOM 5129 C CA . ASN B 1 362 ? -17.668 34.987 159.939 1.00 65.72 362 ASN B CA 1
ATOM 5130 C C . ASN B 1 362 ? -17.698 34.829 158.449 1.00 66.43 362 ASN B C 1
ATOM 5131 O O . ASN B 1 362 ? -18.721 35.076 157.860 1.00 66.63 362 ASN B O 1
ATOM 5136 N N . GLU B 1 363 ? -16.586 34.387 157.848 1.00 67.69 363 GLU B N 1
ATOM 5137 C CA . GLU B 1 363 ? -16.527 34.162 156.388 1.00 68.24 363 GLU B CA 1
ATOM 5138 C C . GLU B 1 363 ? -17.431 32.985 156.017 1.00 62.61 363 GLU B C 1
ATOM 5139 O O . GLU B 1 363 ? -18.174 33.039 155.060 1.00 64.79 363 GLU B O 1
ATOM 5145 N N . ALA B 1 364 ? -17.450 31.974 156.856 1.00 57.90 364 ALA B N 1
ATOM 5146 C CA . ALA B 1 364 ? -18.400 30.883 156.695 1.00 58.92 364 ALA B CA 1
ATOM 5147 C C . ALA B 1 364 ? -19.856 31.282 156.824 1.00 61.61 364 ALA B C 1
ATOM 5148 O O . ALA B 1 364 ? -20.690 30.924 155.974 1.00 64.17 364 ALA B O 1
ATOM 5150 N N . LEU B 1 365 ? -20.160 32.039 157.878 1.00 63.33 365 LEU B N 1
ATOM 5151 C CA . LEU B 1 365 ? -21.515 32.522 158.093 1.00 62.47 365 LEU B CA 1
ATOM 5152 C C . LEU B 1 365 ? -21.976 33.272 156.877 1.00 65.90 365 LEU B C 1
ATOM 5153 O O . LEU B 1 365 ? -23.080 33.050 156.421 1.00 65.39 365 LEU B O 1
ATOM 5158 N N . GLU B 1 366 ? -21.123 34.139 156.342 1.00 68.88 366 GLU B N 1
ATOM 5159 C CA . GLU B 1 366 ? -21.520 34.959 155.250 1.00 76.26 366 GLU B CA 1
ATOM 5160 C C . GLU B 1 366 ? -21.824 34.038 154.068 1.00 80.62 366 GLU B C 1
ATOM 5161 O O . GLU B 1 366 ? -22.881 34.135 153.443 1.00 78.84 366 GLU B O 1
ATOM 5167 N N . ARG B 1 367 ? -20.929 33.094 153.819 1.00 82.60 367 ARG B N 1
ATOM 5168 C CA . ARG B 1 367 ? -21.073 32.199 152.686 1.00 87.40 367 ARG B CA 1
ATOM 5169 C C . ARG B 1 367 ? -22.355 31.373 152.725 1.00 84.14 367 ARG B C 1
ATOM 5170 O O . ARG B 1 367 ? -22.935 31.110 151.683 1.00 87.39 367 ARG B O 1
ATOM 5178 N N . TYR B 1 368 ? -22.784 30.975 153.916 1.00 80.29 368 TYR B N 1
ATOM 5179 C CA . TYR B 1 368 ? -23.961 30.127 154.099 1.00 81.09 368 TYR B CA 1
ATOM 5180 C C . TYR B 1 368 ? -25.247 30.922 154.354 1.00 80.08 368 TYR B C 1
ATOM 5181 O O . TYR B 1 368 ? -26.266 30.320 154.731 1.00 78.73 368 TYR B O 1
ATOM 5190 N N . GLY B 1 369 ? -25.203 32.254 154.158 1.00 77.31 369 GLY B N 1
ATOM 5191 C CA . GLY B 1 369 ? -26.373 33.121 154.312 1.00 76.86 369 GLY B CA 1
ATOM 5192 C C . GLY B 1 369 ? -26.812 33.333 155.768 1.00 78.64 369 GLY B C 1
ATOM 5193 O O . GLY B 1 369 ? -27.976 33.521 156.057 1.00 80.70 369 GLY B O 1
ATOM 5194 N N . LEU B 1 370 ? -25.868 33.305 156.695 1.00 75.59 370 LEU B N 1
ATOM 5195 C CA . LEU B 1 370 ? -26.157 33.434 158.087 1.00 73.45 370 LEU B CA 1
ATOM 5196 C C . LEU B 1 370 ? -25.388 34.597 158.663 1.00 75.31 370 LEU B C 1
ATOM 5197 O O . LEU B 1 370 ? -24.598 35.251 157.975 1.00 73.09 370 LEU B O 1
ATOM 5202 N N . ASN B 1 371 ? -25.566 34.776 159.966 1.00 78.36 371 ASN B N 1
ATOM 5203 C CA . ASN B 1 371 ? -25.223 35.989 160.645 1.00 85.12 371 ASN B CA 1
ATOM 5204 C C . ASN B 1 371 ? -24.583 35.772 162.016 1.00 79.62 371 ASN B C 1
ATOM 5205 O O . ASN B 1 371 ? -24.830 34.761 162.649 1.00 80.74 371 ASN B O 1
ATOM 5210 N N . ALA B 1 372 ? -23.809 36.736 162.506 1.00 78.77 372 ALA B N 1
ATOM 5211 C CA . ALA B 1 372 ? -23.231 36.622 163.875 1.00 78.63 372 ALA B CA 1
ATOM 5212 C C . ALA B 1 372 ? -24.283 36.309 164.931 1.00 73.57 372 ALA B C 1
ATOM 5213 O O . ALA B 1 372 ? -24.044 35.582 165.874 1.00 77.74 372 ALA B O 1
ATOM 5215 N N . GLU B 1 373 ? -25.452 36.875 164.763 1.00 71.98 373 GLU B N 1
ATOM 5216 C CA . GLU B 1 373 ? -26.579 36.551 165.594 1.00 72.65 373 GLU B CA 1
ATOM 5217 C C . GLU B 1 373 ? -26.840 35.033 165.695 1.00 67.55 373 GLU B C 1
ATOM 5218 O O . GLU B 1 373 ? -27.299 34.549 166.729 1.00 69.63 373 GLU B O 1
ATOM 5224 N N . ASP B 1 374 ? -26.571 34.294 164.621 1.00 65.51 374 ASP B N 1
ATOM 5225 C CA . ASP B 1 374 ? -26.816 32.840 164.557 1.00 63.97 374 ASP B CA 1
ATOM 5226 C C . ASP B 1 374 ? -25.745 32.000 165.285 1.00 61.40 374 ASP B C 1
ATOM 5227 O O . ASP B 1 374 ? -26.049 30.964 165.896 1.00 58.09 374 ASP B O 1
ATOM 5232 N N . PHE B 1 375 ? -24.496 32.461 165.20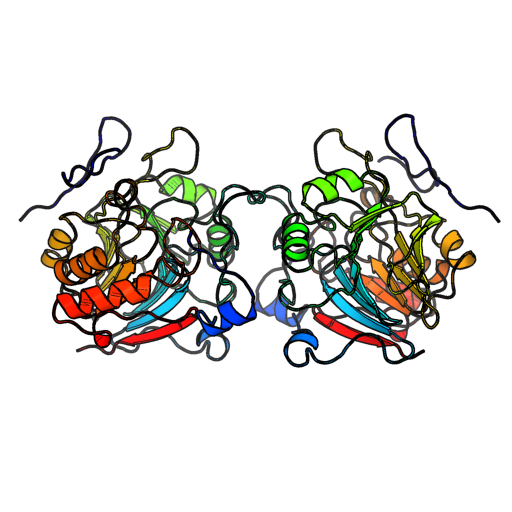7 1.00 57.33 375 PHE B N 1
ATOM 5233 C CA . PHE B 1 375 ? -23.354 31.724 165.697 1.00 53.92 375 PHE B CA 1
ATOM 5234 C C . PHE B 1 375 ? -22.391 32.800 166.181 1.00 54.04 375 PHE B C 1
ATOM 5235 O O . PHE B 1 375 ? -21.729 33.541 165.373 1.00 50.75 375 PHE B O 1
ATOM 5243 N N . PHE B 1 376 ? -22.301 32.885 167.492 1.00 49.89 376 PHE B N 1
ATOM 5244 C CA . PHE B 1 376 ? -21.632 34.019 168.088 1.00 52.24 376 PHE B CA 1
ATOM 5245 C C . PHE B 1 376 ? -20.424 33.508 168.862 1.00 51.22 376 PHE B C 1
ATOM 5246 O O . PHE B 1 376 ? -20.332 32.302 169.189 1.00 46.23 376 PHE B O 1
ATOM 5254 N N . VAL B 1 377 ? -19.495 34.438 169.082 1.00 49.99 377 VAL B N 1
ATOM 5255 C CA . VAL B 1 377 ? -18.332 34.198 169.883 1.00 50.74 377 VAL B CA 1
ATOM 5256 C C . VAL B 1 377 ? -18.393 35.156 171.065 1.00 49.91 377 VAL B C 1
ATOM 5257 O O . VAL B 1 377 ? -18.736 36.363 170.947 1.00 48.03 377 VAL B O 1
ATOM 5261 N N . LEU B 1 378 ? -18.053 34.602 172.210 1.00 47.99 378 LEU B N 1
ATOM 5262 C CA . LEU B 1 378 ? -18.066 35.349 173.462 1.00 50.83 378 LEU B CA 1
ATOM 5263 C C . LEU B 1 378 ? -16.673 35.769 173.840 1.00 50.90 378 LEU B C 1
ATOM 5264 O O . LEU B 1 378 ? -15.713 35.152 173.437 1.00 50.37 378 LEU B O 1
ATOM 5269 N N . LYS B 1 379 ? -16.560 36.791 174.680 1.00 50.60 379 LYS B N 1
ATOM 5270 C CA . LYS B 1 379 ? -15.303 36.962 175.354 1.00 48.97 379 LYS B CA 1
ATOM 5271 C C . LYS B 1 379 ? -15.174 35.936 176.473 1.00 49.09 379 LYS B C 1
ATOM 5272 O O . LYS B 1 379 ? -16.167 35.330 176.885 1.00 47.02 379 LYS B O 1
ATOM 5278 N N . HIS B 1 380 ? -13.951 35.726 176.954 1.00 50.69 380 HIS B N 1
ATOM 5279 C CA . HIS B 1 380 ? -13.731 34.835 178.098 1.00 49.38 380 HIS B CA 1
ATOM 5280 C C . HIS B 1 380 ? -14.465 35.398 179.330 1.00 51.14 380 HIS B C 1
ATOM 5281 O O . HIS B 1 380 ? -14.253 36.544 179.727 1.00 48.56 380 HIS B O 1
ATOM 5288 N N . GLY B 1 381 ? -15.332 34.572 179.901 1.00 48.76 381 GLY B N 1
ATOM 5289 C CA . GLY B 1 381 ? -16.099 34.922 181.062 1.00 52.75 381 GLY B CA 1
ATOM 5290 C C . GLY B 1 381 ? -17.407 35.615 180.771 1.00 53.94 381 GLY B C 1
ATOM 5291 O O . GLY B 1 381 ? -18.156 35.947 181.689 1.00 55.62 381 GLY B O 1
ATOM 5292 N N . GLU B 1 382 ? -17.705 35.847 179.502 1.00 55.00 382 GLU B N 1
ATOM 5293 C CA . GLU B 1 382 ? -18.960 36.499 179.168 1.00 52.53 382 GLU B CA 1
ATOM 5294 C C . GLU B 1 382 ? -20.083 35.488 179.206 1.00 49.72 382 GLU B C 1
ATOM 5295 O O . GLU B 1 382 ? -19.871 34.298 179.082 1.00 45.37 382 GLU B O 1
ATOM 5301 N N . SER B 1 383 ? -21.288 36.003 179.438 1.00 50.57 383 SER B N 1
ATOM 5302 C CA . SER B 1 383 ? -22.474 35.197 179.480 1.00 47.30 383 SER B CA 1
ATOM 5303 C C . SER B 1 383 ? -23.426 35.661 178.393 1.00 46.03 383 SER B C 1
ATOM 5304 O O . SER B 1 383 ? -23.389 36.809 177.882 1.00 42.97 383 SER B O 1
ATOM 5307 N N . ARG B 1 384 ? -24.330 34.769 178.047 1.00 45.38 384 ARG B N 1
ATOM 5308 C CA . ARG B 1 384 ? -25.381 35.157 177.139 1.00 45.66 384 ARG B CA 1
ATOM 5309 C C . ARG B 1 384 ? -26.677 34.471 177.545 1.00 46.41 384 ARG B C 1
ATOM 5310 O O . ARG B 1 384 ? -26.687 33.285 177.902 1.00 47.49 384 ARG B O 1
ATOM 5318 N N . TYR B 1 385 ? -27.759 35.224 177.530 1.00 49.28 385 TYR B N 1
ATOM 5319 C CA . TYR B 1 385 ? -29.089 34.699 177.840 1.00 53.12 385 TYR B CA 1
ATOM 5320 C C . TYR B 1 385 ? -29.873 34.479 176.544 1.00 54.44 385 TYR B C 1
ATOM 5321 O O . TYR B 1 385 ? -29.911 35.351 175.682 1.00 57.75 385 TYR B O 1
ATOM 5330 N N . LEU B 1 386 ? -30.545 33.343 176.442 1.00 57.67 386 LEU B N 1
ATOM 5331 C CA . LEU B 1 386 ? -31.358 33.021 175.282 1.00 62.60 386 LEU B CA 1
ATOM 5332 C C . LEU B 1 386 ? -32.748 32.746 175.730 1.00 70.54 386 LEU B C 1
ATOM 5333 O O . LEU B 1 386 ? -33.016 31.718 176.358 1.00 73.95 386 LEU B O 1
ATOM 5338 N N . ASN B 1 387 ? -33.634 33.675 175.414 1.00 78.15 387 ASN B N 1
ATOM 5339 C CA . ASN B 1 387 ? -35.006 33.611 175.873 1.00 90.16 387 ASN B CA 1
ATOM 5340 C C . ASN B 1 387 ? -35.726 32.690 174.918 1.00 93.07 387 ASN B C 1
ATOM 5341 O O . ASN B 1 387 ? -35.391 32.651 173.726 1.00 95.77 387 ASN B O 1
ATOM 5346 N N . ASN B 1 388 ? -36.698 31.944 175.427 1.00 98.24 388 ASN B N 1
ATOM 5347 C CA . ASN B 1 388 ? -37.320 30.886 174.639 1.00 110.69 388 ASN B CA 1
ATOM 5348 C C . ASN B 1 388 ? -38.298 31.426 173.582 1.00 117.52 388 ASN B C 1
ATOM 5349 O O . ASN B 1 388 ? -39.222 32.172 173.922 1.00 116.69 388 ASN B O 1
ATOM 5354 N N . ASP B 1 389 ? -38.075 31.030 172.318 1.00 117.41 389 ASP B N 1
ATOM 5355 C CA . ASP B 1 389 ? -38.867 31.456 171.122 1.00 119.72 389 ASP B CA 1
ATOM 5356 C C . ASP B 1 389 ? -38.185 32.607 170.357 1.00 118.86 389 ASP B C 1
ATOM 5357 O O . ASP B 1 389 ? -38.790 33.662 170.116 1.00 120.56 389 ASP B O 1
#

GO terms:
  GO:0070290 N-acylphosphatidylethanolamine-specific phospholipase D activity (F, IDA)
  GO:0005794 Golgi apparatus (C, IDA)
  GO:0008270 zinc ion binding (F, IDA)
  GO:0032052 bile acid binding (F, IDA)
  GO:0070292 N-acylphosphatidylethanolamine metabolic process (P, IDA)
  GO:0070290 N-acylphosphatidylethanolamine-specific phospholipase D activity (F, EXP)
  GO:0031901 early endosome membrane (C, EXP)
  GO:0000139 Golgi membrane (C, EXP)
  GO:0005635 nuclear envelope (C, EXP)
  GO:0070290 N-acylphosphatidylethanolamine-specific phospholipase D activity (F, TAS)
  GO:0042622 photoreceptor outer segment membrane (C, TAS)
  GO:0042802 identical protein binding (F, IPI)
  GO:0070062 extracellular exosome (C, HDA)

Solvent-accessible surface area: 27293 Å² total; per-residue (Å²): 140,184,51,19,160,14,27,159,156,122,97,25,13,42,9,207,20,134,46,45,92,139,123,102,15,96,45,86,63,94,149,81,15,55,171,81,11,37,47,68,137,1,56,12,54,107,72,93,108,113,21,2,39,120,122,19,1,0,50,0,0,2,2,0,2,0,1,0,1,0,1,0,9,99,0,7,0,0,0,0,1,2,33,26,62,22,6,13,70,32,24,75,133,36,46,65,25,37,22,104,20,13,10,46,15,44,36,11,59,0,82,32,0,0,0,0,0,1,2,21,39,16,0,0,12,46,28,2,1,23,26,0,27,124,100,27,26,97,126,0,30,1,0,0,0,48,36,2,52,78,70,0,94,161,18,38,1,138,25,13,38,54,8,38,5,25,86,114,49,31,2,92,63,56,100,154,2,36,0,1,0,0,0,0,3,11,86,0,63,24,83,157,180,27,59,26,107,15,1,2,1,0,0,0,0,28,14,83,144,2,77,0,0,0,0,0,5,0,0,50,1,60,0,0,83,38,0,1,143,133,21,18,71,0,19,0,0,0,0,1,0,1,7,5,60,40,81,184,88,21,85,47,34,15,1,22,0,63,27,0,0,93,0,10,79,22,0,83,11,122,54,0,0,0,0,1,16,4,0,12,48,58,17,64,13,75,10,39,44,2,22,86,85,0,81,101,2,3,147,174,82,70,58,85,57,117,35,1,10,60,4,104,2,2,49,32,83,91,22,129,93,141,183,51,20,159,16,26,157,157,122,101,44,11,42,9,211,20,133,46,44,92,141,123,100,13,97,46,85,63,100,150,81,16,57,169,79,12,36,44,63,140,2,57,13,54,108,72,97,107,116,22,2,39,120,122,20,0,0,48,0,0,1,1,0,1,0,1,0,1,0,0,0,10,99,0,8,0,0,0,0,1,1,32,29,59,25,6,12,71,31,24,79,134,36,47,72,22,37,21,107,19,13,9,45,16,40,39,12,60,1,81,32,0,0,0,0,0,1,3,22,39,18,0,0,12,44,28,2,0,22,26,0,28,125,99,28,26,95,127,0,28,1,0,0,0,47,34,2,53,80,67,0,96,161,18,38,2,136,26,14,38,51,8,39,6,26,85,110,48,32,3,91,64,55,100,154,2,35,0,0,0,0,0,0,3,11,86,0,63,22,83,156,179,21,63,27,126,16,1,2,1,0,0,0,0,30,15,80,142,2,74,0,0,0,0,1,4,0,0,50,0,59,0,0,82,39,0,1,144,131,20,18,72,0,17,0,0,0,0,2,0,2,8,5,62,43,80,186,87,21,85,47,34,15,2,22,1,59,27,0,0,99,0,12,79,23,0,83,12,107,56,0,0,0,0,3,17,4,0,11,48,60,17,65,12,74,10,39,43,3,24,85,84,0,81,103,3,3,148,179,78,70,55,85,56,118,36,1,9,58,5,104,2,3,49,31,82,90,23,113,35,162

Nearest PDB structures (foldseek):
  4qn9-assembly1_A  TM=1.003E+00  e=1.855E-74  Homo sapiens
  8pc4-assembly1_A  TM=9.920E-01  e=1.811E-64  Homo sapiens
  2wyl-assembly1_F  TM=7.754E-01  e=2.819E-15  Escherichia coli
  2wyl-assembly1_C  TM=7.760E-01  e=1.609E-14  Escherichia coli
  2wym-assembly1_C  TM=7.749E-01  e=2.307E-14  Escherichia coli

Foldseek 3Di:
DDDPQDDQDVFFTAQPFPLDDPFAQDDDDPVVLCVQFNADQAPCQVPVPDDDPDDQDWKWWFQAFQWIWIGGHHFIEIELDDQDQALAPDPPDHWGWPDHGNDDLVRHHDHHEYEAQAPGSSRNPLVNLLVNCVVPNLSYAYEFEAQCPVVSVVSVHDRYDYDRAQDWDDDVVRRQKIKGWFAAQAWYDRDPPCTRSTHGTKIWIDHPRFIETEGGWHDDGQRLLVQLVVDDPHAEYEFEADDCPPPVGCVRTHDHLLRRVVSLVSNNYQAYEYHRADIIDNHNHHRPVRVVVNQVNQVVVVHDCRRYPYDRNGDMDIGDD/DDDPFDDQDVFFTAQPFPLDDPFAQDDDDPVVLCVQFNADQFPCQVPVPDDDPDDQDWKWWFQAFQWIWIGGHHFIEIELDDQDQALAPDPPDHWGWPDHGNDDPVRHHDHHEYEAQAPGSSRNPLVNLLVNCVVPNLSYAYEFEAQCPVVSVVSVHDRYDYDRAQDWDDDVVRRQKIKGWFAAQAWYDRDPPCTRNTHGTKIWIDHPRFIEIEHGWHFDGQRLLVQLVVDDPHAEYEFEADDCPPPVGCRRTHDHLLRRVVSLVSNNYQAYEYHRADIIDNHNHHRPVRVVVNQVNQVVVVHDCRRYHYDRNNDMDIGDGD

B-factor: mean 76.4, std 23.92, range [31.14, 174.03]

InterPro domains:
  IPR001279 Metallo-beta-lactamase [PF12706] (144-344)
  IPR024884 N-acyl-phosphatidylethanolamine-hydrolysing phospholipase D [PIRSF038896] (36-387)
  IPR036866 Ribonuclease Z/Hydroxyacylglutathione hydrolase-like [G3DSA:3.60.15.10] (97-393)
  IPR036866 Ribonuclease Z/Hydroxyacylglutathione hydrolase-like [SSF56281] (124-358)

Organism: Homo sapiens (NCBI:txid9606)